Protein 7NXP (pdb70)

Radius of gyration: 21.7 Å; Cα contacts (8 Å, |Δi|>4): 653; chains: 1; bounding box: 78×49×54 Å

GO terms:
  GO:0019073 viral DNA genome packaging (P, IMP)

B-factor: mean 42.54, std 16.62, range [18.63, 159.8]

Structure (mmCIF, N/CA/C/O backbone):
data_7NXP
#
_entry.id   7NXP
#
_cell.length_a   163.907
_cell.length_b   163.907
_cell.length_c   50.965
_cell.angle_alpha   90
_cell.angle_beta   90
_cell.angle_gamma   90
#
_symmetry.space_group_name_H-M   'P 41 2 2'
#
loop_
_entity.id
_entity.type
_entity.pdbx_description
1 polymer 'Capsid vertex component 2'
2 non-polymer GLYCEROL
3 water water
#
loop_
_atom_site.group_PDB
_atom_site.id
_atom_site.type_symbol
_atom_site.label_atom_id
_atom_site.label_alt_id
_atom_site.label_comp_id
_atom_site.label_asym_id
_atom_site.label_entity_id
_atom_site.label_seq_id
_atom_site.pdbx_PDB_ins_code
_atom_site.Cartn_x
_atom_site.Cartn_y
_atom_site.Cartn_z
_atom_site.occupancy
_atom_site.B_iso_or_equiv
_atom_site.auth_seq_id
_atom_site.auth_comp_id
_atom_site.auth_asym_id
_atom_site.auth_atom_id
_atom_site.pdbx_PDB_model_num
ATOM 1 N N . MET A 1 1 ? -36.586 89.814 1.469 1 58.01 1 MET A N 1
ATOM 2 C CA . MET A 1 1 ? -38.003 90.005 1.166 1 57.21 1 MET A CA 1
ATOM 3 C C . MET A 1 1 ? -38.33 89.754 -0.31 1 56.09 1 MET A C 1
ATOM 4 O O . MET A 1 1 ? -39.5 89.524 -0.621 1 55.9 1 MET A O 1
ATOM 9 N N . VAL A 1 2 ? -37.318 89.805 -1.231 1 47.49 2 VAL A N 1
ATOM 10 C CA . VAL A 1 2 ? -37.589 89.448 -2.63 1 42.18 2 VAL A CA 1
ATOM 11 C C . VAL A 1 2 ? -37.816 87.928 -2.577 1 40.07 2 VAL A C 1
ATOM 12 O O . VAL A 1 2 ? -36.961 87.201 -2.058 1 37.07 2 VAL A O 1
ATOM 16 N N . PRO A 1 3 ? -38.974 87.43 -3.05 1 36.64 3 PRO A N 1
ATOM 17 C CA . PRO A 1 3 ? -39.213 85.978 -2.99 1 34.9 3 PRO A CA 1
ATOM 18 C C . PRO A 1 3 ? -38.279 85.202 -3.909 1 34.76 3 PRO A C 1
ATOM 19 O O . PRO A 1 3 ? -37.791 85.743 -4.915 1 33.79 3 PRO A O 1
ATOM 23 N N . SER A 1 4 ? -38.021 83.949 -3.545 1 30.03 4 SER A N 1
ATOM 24 C CA . SER A 1 4 ? -37.249 83.022 -4.353 1 29.19 4 SER A CA 1
ATOM 25 C C . SER A 1 4 ? -38.244 82.11 -5.058 1 30.58 4 SER A C 1
ATOM 26 O O . SER A 1 4 ? -39.34 81.885 -4.541 1 30.05 4 SER A O 1
ATOM 29 N N . TYR A 1 5 ? -37.873 81.605 -6.245 1 27.92 5 TYR A N 1
ATOM 30 C CA . TYR A 1 5 ? -38.706 80.683 -7.019 1 27.31 5 TYR A CA 1
ATOM 31 C C . TYR A 1 5 ? -37.9 79.54 -7.613 1 31.19 5 TYR A C 1
ATOM 32 O O . TYR A 1 5 ? -36.81 79.762 -8.149 1 29.44 5 TYR A O 1
ATOM 41 N N . PHE A 1 6 ? -38.483 78.331 -7.606 1 26.11 6 PHE A N 1
ATOM 42 C CA . PHE A 1 6 ? -37.903 77.169 -8.279 1 25.16 6 PHE A CA 1
ATOM 43 C C . PHE A 1 6 ? -38.973 76.596 -9.196 1 29.93 6 PHE A C 1
ATOM 44 O O . PHE A 1 6 ? -40.162 76.659 -8.879 1 29.71 6 PHE A O 1
ATOM 52 N N . GLY A 1 7 ? -38.54 76.073 -10.329 1 26.37 7 GLY A N 1
ATOM 53 C CA . GLY A 1 7 ? -39.408 75.378 -11.269 1 26.71 7 GLY A CA 1
ATOM 54 C C . GLY A 1 7 ? -39.026 73.919 -11.268 1 27.32 7 GLY A C 1
ATOM 55 O O . GLY A 1 7 ? -37.859 73.593 -11.496 1 25.64 7 GLY A O 1
ATOM 56 N N . ILE A 1 8 ? -40 73.03 -11.025 1 24.05 8 ILE A N 1
ATOM 57 C CA . ILE A 1 8 ? -39.754 71.579 -10.96 1 23.01 8 ILE A CA 1
ATOM 58 C C . ILE A 1 8 ? -40.149 70.871 -12.246 1 26.92 8 ILE A C 1
ATOM 59 O O . ILE A 1 8 ? -39.373 70.057 -12.778 1 25.99 8 ILE A O 1
ATOM 64 N N . THR A 1 9 ? -41.369 71.165 -12.74 1 25.01 9 THR A N 1
ATOM 65 C CA . THR A 1 9 ? -41.891 70.538 -13.965 1 24.99 9 THR A CA 1
ATOM 66 C C . THR A 1 9 ? -42.424 71.628 -14.891 1 28.99 9 THR A C 1
ATOM 67 O O . THR A 1 9 ? -42.906 72.67 -14.426 1 27.87 9 THR A O 1
ATOM 71 N N . GLN A 1 10 ? -42.336 71.39 -16.197 1 26.94 10 GLN A N 1
ATOM 72 C CA . GLN A 1 10 ? -42.761 72.383 -17.192 1 28.39 10 GLN A CA 1
ATOM 73 C C . GLN A 1 10 ? -44.291 72.661 -17.186 1 33.77 10 GLN A C 1
ATOM 74 O O . GLN A 1 10 ? -44.7 73.789 -17.48 1 34.3 10 GLN A O 1
ATOM 80 N N . ASN A 1 11 ? -45.112 71.681 -16.769 1 30.69 11 ASN A N 1
ATOM 81 C CA . ASN A 1 11 ? -46.576 71.859 -16.743 1 32.85 11 ASN A CA 1
ATOM 82 C C . ASN A 1 11 ? -47.071 72.598 -15.491 1 36.05 11 ASN A C 1
ATOM 83 O O . ASN A 1 11 ? -48.261 72.906 -15.38 1 36.85 11 ASN A O 1
ATOM 88 N N . ASP A 1 12 ? -46.166 72.874 -14.55 1 29.67 12 ASP A N 1
ATOM 89 C CA . ASP A 1 12 ? -46.52 73.5 -13.284 1 28.8 12 ASP A CA 1
ATOM 90 C C . ASP A 1 12 ? -46.072 74.949 -13.134 1 33.22 12 ASP A C 1
ATOM 91 O O . ASP A 1 12 ? -45.081 75.354 -13.762 1 31.08 12 ASP A O 1
ATOM 96 N N . PRO A 1 13 ? -46.708 75.725 -12.22 1 30.91 13 PRO A N 1
ATOM 97 C CA . PRO A 1 13 ? -46.186 77.072 -11.955 1 32.02 13 PRO A CA 1
ATOM 98 C C . PRO A 1 13 ? -44.875 76.925 -11.166 1 33.12 13 PRO A C 1
ATOM 99 O O . PRO A 1 13 ? -44.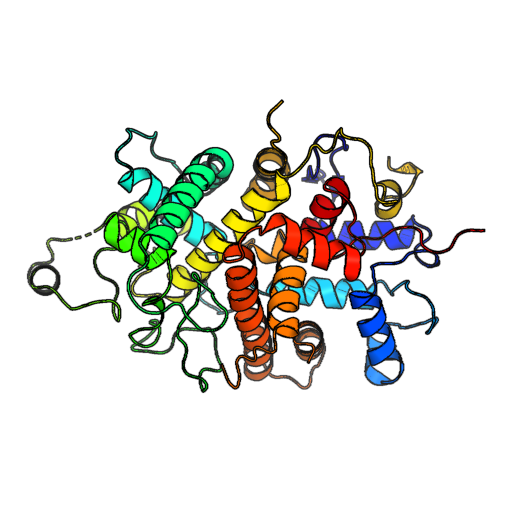517 75.814 -10.711 1 32.01 13 PRO A O 1
ATOM 103 N N . PHE A 1 14 ? -44.156 78.032 -11.017 1 29.2 14 PHE A N 1
ATOM 104 C CA . PHE A 1 14 ? -42.959 78.096 -10.187 1 28.45 14 PHE A CA 1
ATOM 105 C C . PHE A 1 14 ? -43.434 78.062 -8.726 1 31.65 14 PHE A C 1
ATOM 106 O O . PHE A 1 14 ? -44.566 78.463 -8.433 1 31.73 14 PHE A O 1
ATOM 114 N N . ILE A 1 15 ? -42.606 77.531 -7.834 1 27.68 15 ILE A N 1
ATOM 115 C CA . ILE A 1 15 ? -42.912 77.432 -6.403 1 27.3 15 ILE A CA 1
ATOM 116 C C . ILE A 1 15 ? -42.136 78.525 -5.674 1 31.75 15 ILE A C 1
ATOM 117 O O . ILE A 1 15 ? -40.909 78.597 -5.763 1 29.42 15 ILE A O 1
ATOM 122 N N . ARG A 1 16 ? -42.87 79.357 -4.95 1 30.13 16 ARG A N 1
ATOM 123 C CA . ARG A 1 16 ? -42.338 80.469 -4.176 1 31.04 16 ARG A CA 1
ATOM 124 C C . ARG A 1 16 ? -41.865 80.012 -2.789 1 33.91 16 ARG A C 1
ATOM 125 O O . ARG A 1 16 ? -42.513 79.177 -2.154 1 32.11 16 ARG A O 1
ATOM 133 N N . PHE A 1 17 ? -40.746 80.584 -2.319 1 31.01 17 PHE A N 1
ATOM 134 C CA . PHE A 1 17 ? -40.199 80.358 -0.973 1 30.35 17 PHE A CA 1
ATOM 135 C C . PHE A 1 17 ? -39.378 81.583 -0.515 1 37.05 17 PHE A C 1
ATOM 136 O O . PHE A 1 17 ? -39.067 82.458 -1.332 1 35.3 17 PHE A O 1
ATOM 144 N N . HIS A 1 18 ? -39.07 81.668 0.789 1 37.5 18 HIS A N 1
ATOM 145 C CA . HIS A 1 18 ? -38.294 82.789 1.319 1 41.36 18 HIS A CA 1
ATOM 146 C C . HIS A 1 18 ? -36.825 82.393 1.385 1 43.38 18 HIS A C 1
ATOM 147 O O . HIS A 1 18 ? -36.016 82.959 0.659 1 43.86 18 HIS A O 1
ATOM 154 N N . THR A 1 19 ? -36.466 81.447 2.274 1 37.32 19 THR A N 1
ATOM 155 C CA . THR A 1 19 ? -35.057 81.096 2.455 1 36.89 19 THR A CA 1
ATOM 156 C C . THR A 1 19 ? -34.754 79.622 2.382 1 38.42 19 THR A C 1
ATOM 157 O O . THR A 1 19 ? -33.643 79.26 1.997 1 38.42 19 THR A O 1
ATOM 161 N N . ASP A 1 20 ? -35.697 78.769 2.81 1 32.35 20 ASP A N 1
ATOM 162 C CA . ASP A 1 20 ? -35.472 77.327 2.862 1 30.58 20 ASP A CA 1
ATOM 163 C C . ASP A 1 20 ? -36.577 76.645 2.083 1 32.1 20 ASP A C 1
ATOM 164 O O . ASP A 1 20 ? -37.668 76.438 2.604 1 30.87 20 ASP A O 1
ATOM 169 N N . PHE A 1 21 ? -36.295 76.318 0.833 1 26.76 21 PHE A N 1
ATOM 170 C CA . PHE A 1 21 ? -37.257 75.689 -0.062 1 26.2 21 PHE A CA 1
ATOM 171 C C . PHE A 1 21 ? -37.982 74.462 0.534 1 29.55 21 PHE A C 1
ATOM 172 O O . PHE A 1 21 ? -39.208 74.485 0.646 1 28.66 21 PHE A O 1
ATOM 180 N N . ARG A 1 22 ? -37.234 73.397 0.853 1 25.83 22 ARG A N 1
ATOM 181 C CA . ARG A 1 22 ? -37.813 72.125 1.279 1 26.01 22 ARG A CA 1
ATOM 182 C C . ARG A 1 22 ? -38.549 72.216 2.617 1 28.83 22 ARG A C 1
ATOM 183 O O . ARG A 1 22 ? -39.663 71.705 2.718 1 26.41 22 ARG A O 1
ATOM 191 N N . GLY A 1 23 ? -37.945 72.903 3.593 1 28.29 23 GLY A N 1
ATOM 192 C CA . GLY A 1 23 ? -38.536 73.136 4.906 1 29.53 23 GLY A CA 1
ATOM 193 C C . GLY A 1 23 ? -39.829 73.922 4.821 1 32.39 23 GLY A C 1
ATOM 194 O O . GLY A 1 23 ? -40.808 73.573 5.484 1 30.31 23 GLY A O 1
ATOM 195 N N . GLU A 1 24 ? -39.851 74.986 3.986 1 27.73 24 GLU A N 1
ATOM 196 C CA . GLU A 1 24 ? -41.057 75.799 3.827 1 28.44 24 GLU A CA 1
ATOM 197 C C . GLU A 1 24 ? -42.176 75.097 3.09 1 31.95 24 GLU A C 1
ATOM 198 O O . GLU A 1 24 ? -43.332 75.266 3.472 1 32.46 24 GLU A O 1
ATOM 204 N N . VAL A 1 25 ? -41.836 74.302 2.056 1 28.12 25 VAL A N 1
ATOM 205 C CA . VAL A 1 25 ? -42.784 73.5 1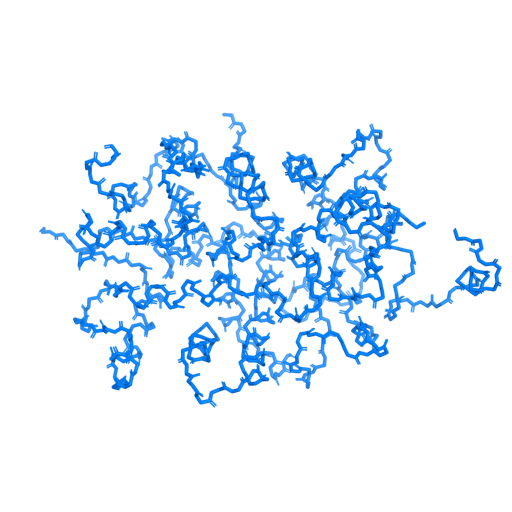.283 1 28.24 25 VAL A CA 1
ATOM 206 C C . VAL A 1 25 ? -43.431 72.456 2.218 1 29.79 25 VAL A C 1
ATOM 207 O O . VAL A 1 25 ? -44.662 72.329 2.24 1 28.82 25 VAL A O 1
ATOM 211 N N . VAL A 1 26 ? -42.608 71.75 3.013 1 26.27 26 VAL A N 1
ATOM 212 C CA . VAL A 1 26 ? -43.117 70.778 4.013 1 25.76 26 VAL A CA 1
ATOM 213 C C . VAL A 1 26 ? -44.067 71.477 5.016 1 29.79 26 VAL A C 1
ATOM 214 O O . VAL A 1 26 ? -45.155 70.966 5.289 1 29.56 26 VAL A O 1
ATOM 218 N N . ASN A 1 27 ? -43.653 72.64 5.555 1 28.07 27 ASN A N 1
ATOM 219 C CA . ASN A 1 27 ? -44.469 73.396 6.511 1 28.92 27 ASN A CA 1
ATOM 220 C C . ASN A 1 27 ? -45.817 73.841 5.919 1 33.04 27 ASN A C 1
ATOM 221 O O . ASN A 1 27 ? -46.851 73.674 6.57 1 33.84 27 ASN A O 1
ATOM 226 N N . THR A 1 28 ? -45.814 74.359 4.679 1 30.81 28 THR A N 1
ATOM 227 C CA . THR A 1 28 ? -47.033 74.761 3.953 1 31.97 28 THR A CA 1
ATOM 228 C C . THR A 1 28 ? -47.991 73.567 3.757 1 34.84 28 THR A C 1
ATOM 229 O O . THR A 1 28 ? -49.206 73.697 3.965 1 35.58 28 THR A O 1
ATOM 233 N N . MET A 1 29 ? -47.438 72.404 3.39 1 29.87 29 MET A N 1
ATOM 234 C CA . MET A 1 29 ? -48.231 71.192 3.209 1 28.34 29 MET A CA 1
ATOM 235 C C . MET A 1 29 ? -48.986 70.823 4.503 1 32.81 29 MET A C 1
ATOM 236 O O . MET A 1 29 ? -50.193 70.606 4.461 1 32.15 29 MET A O 1
ATOM 241 N N . PHE A 1 30 ? -48.295 70.824 5.653 1 31.08 30 PHE A N 1
ATOM 242 C CA . PHE A 1 30 ? -48.962 70.484 6.916 1 31.98 30 PHE A CA 1
ATOM 243 C C . PHE A 1 30 ? -49.988 71.547 7.361 1 40.35 30 PHE A C 1
ATOM 244 O O . PHE A 1 30 ? -50.949 71.205 8.043 1 40.19 30 PHE A O 1
ATOM 252 N N . GLU A 1 31 ? -49.794 72.814 6.946 1 38.69 31 GLU A N 1
ATOM 253 C CA . GLU A 1 31 ? -50.688 73.927 7.286 1 41.29 31 GLU A CA 1
ATOM 254 C C . GLU A 1 31 ? -51.932 74.034 6.398 1 48.17 31 GLU A C 1
ATOM 255 O O . GLU A 1 31 ? -52.986 74.425 6.895 1 48.31 31 GLU A O 1
ATOM 261 N N . ASN A 1 32 ? -51.802 73.724 5.088 1 46.8 32 ASN A N 1
ATOM 262 C CA . ASN A 1 32 ? -52.855 73.904 4.075 1 48.46 32 ASN A CA 1
ATOM 263 C C . ASN A 1 32 ? -53.515 72.648 3.515 1 55.23 32 ASN A C 1
ATOM 264 O O . ASN A 1 32 ? -54.59 72.756 2.917 1 57.24 32 ASN A O 1
ATOM 269 N N . ALA A 1 33 ? -52.866 71.481 3.627 1 50.69 33 ALA A N 1
ATOM 270 C CA . ALA A 1 33 ? -53.412 70.25 3.046 1 50.23 33 ALA A CA 1
ATOM 271 C C . ALA A 1 33 ? -53.973 69.306 4.106 1 53.34 33 ALA A C 1
ATOM 272 O O . ALA A 1 33 ? -53.625 69.437 5.28 1 52.35 33 ALA A O 1
ATOM 274 N N . SER A 1 34 ? -54.844 68.356 3.695 1 50.27 34 SER A N 1
ATOM 275 C CA . SER A 1 34 ? -55.45 67.371 4.606 1 50.56 34 SER A CA 1
ATOM 276 C C . SER A 1 34 ? -54.504 66.151 4.758 1 51.31 34 SER A C 1
ATOM 277 O O . SER A 1 34 ? -54.855 65.02 4.384 1 49.38 34 SER A O 1
ATOM 280 N N . THR A 1 35 ? -53.297 66.403 5.338 1 44.95 35 THR A N 1
ATOM 281 C CA . THR A 1 35 ? -52.212 65.42 5.507 1 41.85 35 THR A CA 1
ATOM 282 C C . THR A 1 35 ? -52.64 64.124 6.204 1 41.97 35 THR A C 1
ATOM 283 O O . THR A 1 35 ? -52.098 63.077 5.869 1 38.73 35 THR A O 1
ATOM 287 N N . TRP A 1 36 ? -53.615 64.178 7.138 1 40.65 36 TRP A N 1
ATOM 288 C CA . TRP A 1 36 ? -54.12 62.998 7.84 1 42.13 36 TRP A CA 1
ATOM 289 C C . TRP A 1 36 ? -54.685 61.911 6.879 1 41.85 36 TRP A C 1
ATOM 290 O O . TRP A 1 36 ? -54.675 60.731 7.233 1 40.76 36 TRP A O 1
ATOM 301 N N . THR A 1 37 ? -55.102 62.302 5.648 1 35.46 37 THR A N 1
ATOM 302 C CA . THR A 1 37 ? -55.645 61.395 4.616 1 34.07 37 THR A CA 1
ATOM 303 C C . THR A 1 37 ? -54.565 60.902 3.633 1 33.97 37 THR A C 1
ATOM 304 O O . THR A 1 37 ? -54.859 60.152 2.709 1 32.61 37 THR A O 1
ATOM 308 N N . PHE A 1 38 ? -53.332 61.352 3.812 1 31.02 38 PHE A N 1
ATOM 309 C CA . PHE A 1 38 ? -52.259 61.034 2.873 1 30.74 38 PHE A CA 1
ATOM 310 C C . PHE A 1 38 ? -51.519 59.738 3.143 1 33.1 38 PHE A C 1
ATOM 311 O O . PHE A 1 38 ? -51.454 59.256 4.269 1 31.11 38 PHE A O 1
ATOM 319 N N . SER A 1 39 ? -50.902 59.224 2.074 1 29.37 39 SER A N 1
ATOM 320 C CA . SER A 1 39 ? -49.909 58.185 2.131 1 29.22 39 SER A CA 1
ATOM 321 C C . SER A 1 39 ? -48.64 58.818 1.541 1 29.84 39 SER A C 1
ATOM 322 O O . SER A 1 39 ? -48.72 59.666 0.64 1 28.22 39 SER A O 1
ATOM 325 N N . PHE A 1 40 ? -47.486 58.377 2.036 1 26.34 40 PHE A N 1
ATOM 326 C CA . PHE A 1 40 ? -46.163 58.74 1.542 1 26.25 40 PHE A CA 1
ATOM 327 C C . PHE A 1 40 ? -45.487 57.424 1.096 1 29.27 40 PHE A C 1
ATOM 328 O O . PHE A 1 40 ? -44.282 57.408 0.844 1 28.2 40 PHE A O 1
ATOM 336 N N . GLY A 1 41 ? -46.277 56.34 0.998 1 25.99 41 GLY A N 1
ATOM 337 C CA . GLY A 1 41 ? -45.786 55.022 0.599 1 25.64 41 GLY A CA 1
ATOM 338 C C . GLY A 1 41 ? -45.428 54.141 1.783 1 29.94 41 GLY A C 1
ATOM 339 O O . GLY A 1 41 ? -45.35 54.613 2.921 1 28.14 41 GLY A O 1
ATOM 340 N N . ILE A 1 42 ? -45.224 52.851 1.515 1 28.61 42 ILE A N 1
ATOM 341 C CA . ILE A 1 42 ? -44.959 51.838 2.54 1 31.07 42 ILE A CA 1
ATOM 342 C C . ILE A 1 42 ? -43.57 51.988 3.206 1 31.83 42 ILE A C 1
ATOM 343 O O . ILE A 1 42 ? -43.437 51.613 4.368 1 30.86 42 ILE A O 1
ATOM 348 N N . TRP A 1 43 ? -42.54 52.51 2.494 1 28.41 43 TRP A N 1
ATOM 349 C CA . TRP A 1 43 ? -41.226 52.648 3.15 1 28.26 43 TRP A CA 1
ATOM 350 C C . TRP A 1 43 ? -41.354 53.617 4.348 1 30.64 43 TRP A C 1
ATOM 351 O O . TRP A 1 43 ? -40.907 53.293 5.456 1 29.96 43 TRP A O 1
ATOM 362 N N . TYR A 1 44 ? -41.979 54.791 4.121 1 25.38 44 TYR A N 1
ATOM 363 C CA . TYR A 1 44 ? -42.208 55.776 5.179 1 25.4 44 TYR A CA 1
ATOM 364 C C . TYR A 1 44 ? -43.121 55.196 6.289 1 29.14 44 TYR A C 1
ATOM 365 O O . TYR A 1 44 ? -42.852 55.415 7.477 1 28.57 44 TYR A O 1
ATOM 374 N N . TYR A 1 45 ? -44.185 54.466 5.898 1 26.81 45 TYR A N 1
ATOM 375 C CA . TYR A 1 45 ? -45.082 53.852 6.877 1 28.5 45 TYR A CA 1
ATOM 376 C C . TYR A 1 45 ? -44.351 52.826 7.773 1 32.23 45 TYR A C 1
ATOM 377 O O . TYR A 1 45 ? -44.549 52.843 8.987 1 31.26 45 TYR A O 1
ATOM 386 N N . ARG A 1 46 ? -43.552 51.917 7.173 1 29.7 46 ARG A N 1
ATOM 387 C CA . ARG A 1 46 ? -42.786 50.9 7.928 1 31.62 46 ARG A CA 1
ATOM 388 C C . ARG A 1 46 ? -41.849 51.574 8.926 1 34.88 46 ARG A C 1
ATOM 389 O O . ARG A 1 46 ? -41.704 51.093 10.053 1 34.39 46 ARG A O 1
ATOM 397 N N . LEU A 1 47 ? -41.248 52.713 8.53 1 30.6 47 LEU A N 1
ATOM 398 C CA . LEU A 1 47 ? -40.387 53.477 9.444 1 30.28 47 LEU A CA 1
ATOM 399 C C . LEU A 1 47 ? -41.224 53.996 10.633 1 33.24 47 LEU A C 1
ATOM 400 O O . LEU A 1 47 ? -40.836 53.766 11.769 1 32.89 47 LEU A O 1
ATOM 405 N N . LYS A 1 48 ? -42.382 54.661 10.365 1 29.89 48 LYS A N 1
ATOM 406 C CA . LYS A 1 48 ? -43.293 55.154 11.418 1 30.08 48 LYS A CA 1
ATOM 407 C C . LYS A 1 48 ? -43.705 54.001 12.368 1 34.28 48 LYS A C 1
ATOM 408 O O . LYS A 1 48 ? -43.596 54.148 13.595 1 33.7 48 LYS A O 1
ATOM 414 N N . ARG A 1 49 ? -44.17 52.867 11.798 1 31.25 49 ARG A N 1
ATOM 415 C CA . ARG A 1 49 ? -44.611 51.707 12.587 1 32.68 49 ARG A CA 1
ATOM 416 C C . ARG A 1 49 ? -43.512 51.166 13.519 1 38.15 49 ARG A C 1
ATOM 417 O O . ARG A 1 49 ? -43.793 50.89 14.692 1 36.8 49 ARG A O 1
ATOM 425 N N . GLY A 1 50 ? -42.284 51.055 12.995 1 35.46 50 GLY A N 1
ATOM 426 C CA . GLY A 1 50 ? -41.133 50.567 13.754 1 36.54 50 GLY A CA 1
ATOM 427 C C . GLY A 1 50 ? -40.775 51.484 14.912 1 39.83 50 GLY A C 1
ATOM 428 O O . GLY A 1 50 ? -40.449 51.017 16.006 1 39.23 50 GLY A O 1
ATOM 429 N N . LEU A 1 51 ? -40.876 52.799 14.684 1 35.53 51 LEU A N 1
ATOM 430 C CA . LEU A 1 51 ? -40.578 53.805 15.712 1 36 51 LEU A CA 1
ATOM 431 C C . LEU A 1 51 ? -41.693 53.956 16.737 1 41.47 51 LEU A C 1
ATOM 432 O O . LEU A 1 51 ? -41.401 54.277 17.89 1 40.94 51 LEU A O 1
ATOM 437 N N . TYR A 1 52 ? -42.975 53.746 16.316 1 40.14 52 TYR A N 1
ATOM 438 C CA . TYR A 1 52 ? -44.161 53.887 17.172 1 42.16 52 TYR A CA 1
ATOM 439 C C . TYR A 1 52 ? -44.087 53.104 18.478 1 47.7 52 TYR A C 1
ATOM 440 O O . TYR A 1 52 ? -44.538 53.608 19.505 1 46.73 52 TYR A O 1
ATOM 449 N N . THR A 1 53 ? -43.519 51.891 18.439 1 46.16 53 THR A N 1
ATOM 450 C CA . THR A 1 53 ? -43.392 51.013 19.609 1 49.02 53 THR A CA 1
ATOM 451 C C . THR A 1 53 ? -42.146 51.321 20.462 1 55.3 53 THR A C 1
ATOM 452 O O . THR A 1 53 ? -41.923 50.65 21.471 1 57.58 53 THR A O 1
ATOM 456 N N . GLN A 1 54 ? -41.356 52.344 20.082 1 50.42 54 GLN A N 1
ATOM 457 C CA . GLN A 1 54 ? -40.18 52.771 20.85 1 49.92 54 GLN A CA 1
ATOM 458 C C . GLN A 1 54 ? -40.528 54.142 21.487 1 53.84 54 GLN A C 1
ATOM 459 O O . GLN A 1 54 ? -40.47 55.16 20.788 1 50.74 54 GLN A O 1
ATOM 465 N N . PRO A 1 55 ? -40.947 54.171 22.792 1 53.74 55 PRO A N 1
ATOM 466 C CA . PRO A 1 55 ? -41.368 55.438 23.435 1 53.89 55 PRO A CA 1
ATOM 467 C C . PRO A 1 55 ? -40.511 56.683 23.174 1 57.1 55 PRO A C 1
ATOM 468 O O . PRO A 1 55 ? -41.098 57.737 22.909 1 56.95 55 PRO A O 1
ATOM 472 N N . ARG A 1 56 ? -39.154 56.579 23.228 1 53.24 56 ARG A N 1
ATOM 473 C CA . ARG A 1 56 ? -38.257 57.725 22.973 1 52.35 56 ARG A CA 1
ATOM 474 C C . ARG A 1 56 ? -38.484 58.335 21.57 1 54.17 56 ARG A C 1
ATOM 475 O O . ARG A 1 56 ? -38.669 59.548 21.45 1 52.47 56 ARG A O 1
ATOM 483 N N . TRP A 1 57 ? -38.483 57.487 20.528 1 50.66 57 TRP A N 1
ATOM 484 C CA . TRP A 1 57 ? -38.639 57.927 19.142 1 49.14 57 TRP A CA 1
ATOM 485 C C . TRP A 1 57 ? -40.076 58.337 18.798 1 49.54 57 TRP A C 1
ATOM 486 O O . TRP A 1 57 ? -40.264 59.273 18.021 1 46.51 57 TRP A O 1
ATOM 497 N N . LYS A 1 58 ? -41.075 57.726 19.454 1 45.2 58 LYS A N 1
ATOM 498 C CA . LYS A 1 58 ? -42.48 58.09 19.281 1 44.26 58 LYS A CA 1
ATOM 499 C C . LYS A 1 58 ? -42.655 59.558 19.731 1 47.35 58 LYS A C 1
ATOM 500 O O . LYS A 1 58 ? -43.334 60.328 19.051 1 44.06 58 LYS A O 1
ATOM 506 N N . ARG A 1 59 ? -42.005 59.944 20.865 1 45.17 59 ARG A N 1
ATOM 507 C CA . ARG A 1 59 ? -42.054 61.315 21.388 1 45.05 59 ARG A CA 1
ATOM 508 C C . ARG A 1 59 ? -41.255 62.277 20.541 1 46.99 59 ARG A C 1
ATOM 509 O O . ARG A 1 59 ? -41.798 63.311 20.149 1 48.65 59 ARG A O 1
ATOM 517 N N . VAL A 1 60 ? -39.976 61.951 20.233 1 42.11 60 VAL A N 1
ATOM 518 C CA . VAL A 1 60 ? -39.103 62.822 19.415 1 41.5 60 VAL A CA 1
ATOM 519 C C . VAL A 1 60 ? -39.759 63.149 18.055 1 46.33 60 VAL A C 1
ATOM 520 O O . VAL A 1 60 ? -39.691 64.299 17.594 1 47.34 60 VAL A O 1
ATOM 524 N N . TYR A 1 61 ? -40.389 62.142 17.42 1 41.48 61 TYR A N 1
ATOM 525 C CA . TYR A 1 61 ? -40.985 62.352 16.099 1 40.05 61 TYR A CA 1
ATOM 526 C C . TYR A 1 61 ? -42.504 62.602 16.124 1 45.25 61 TYR A C 1
ATOM 527 O O . TYR A 1 61 ? -43.106 62.638 15.052 1 43.82 61 TYR A O 1
ATOM 536 N N . HIS A 1 62 ? -43.104 62.849 17.316 1 44.1 62 HIS A N 1
ATOM 537 C CA . HIS A 1 62 ? -44.536 63.173 17.493 1 45.11 62 HIS A CA 1
ATOM 538 C C . HIS A 1 62 ? -45.445 62.176 16.747 1 48.06 62 HIS A C 1
ATOM 539 O O . HIS A 1 62 ? -46.378 62.581 16.042 1 47.87 62 HIS A O 1
ATOM 546 N N . LEU A 1 63 ? -45.156 60.875 16.88 1 42.86 63 LEU A N 1
ATOM 547 C CA . LEU A 1 63 ? -45.936 59.856 16.185 1 41.59 63 LEU A CA 1
ATOM 548 C C . LEU A 1 63 ? -47.291 59.65 16.831 1 50.45 63 LEU A C 1
ATOM 549 O O . LEU A 1 63 ? -47.377 59.482 18.046 1 51.93 63 LEU A O 1
ATOM 554 N N . ALA A 1 64 ? -48.345 59.71 16.006 1 48.29 64 ALA A N 1
ATOM 555 C CA . ALA A 1 64 ? -49.74 59.548 16.399 1 49.94 64 ALA A CA 1
ATOM 556 C C . ALA A 1 64 ? -50.455 58.755 15.306 1 54.96 64 ALA A C 1
ATOM 557 O O . ALA A 1 64 ? -50.042 58.802 14.131 1 54.38 64 ALA A O 1
ATOM 559 N N . GLN A 1 65 ? -51.546 58.052 15.692 1 51.43 65 GLN A N 1
ATOM 560 C CA . GLN A 1 65 ? -52.415 57.252 14.807 1 50.27 65 GLN A CA 1
ATOM 561 C C . GLN A 1 65 ? -51.591 56.125 14.177 1 51.19 65 GLN A C 1
ATOM 562 O O . GLN A 1 65 ? -51.198 56.248 13.021 1 48.56 65 GLN A O 1
ATOM 568 N N . MET A 1 66 ? -51.245 55.078 14.969 1 47.72 66 MET A N 1
ATOM 569 C CA . MET A 1 66 ? -50.364 53.966 14.554 1 47.47 66 MET A CA 1
ATOM 570 C C . MET A 1 66 ? -50.729 53.27 13.204 1 47.34 66 MET A C 1
ATOM 571 O O . MET A 1 66 ? -49.811 52.874 12.475 1 45.15 66 MET A O 1
ATOM 576 N N . ASP A 1 67 ? -52.036 53.085 12.904 1 43.3 67 ASP A N 1
ATOM 577 C CA . ASP A 1 67 ? -52.455 52.385 11.677 1 41.4 67 ASP A CA 1
ATOM 578 C C . ASP A 1 67 ? -52.928 53.332 10.567 1 45.35 67 ASP A C 1
ATOM 579 O O . ASP A 1 67 ? -53.937 53.079 9.897 1 44.04 67 ASP A O 1
ATOM 584 N N . ASN A 1 68 ? -52.24 54.45 10.43 1 42.77 68 ASN A N 1
ATOM 585 C CA . ASN A 1 68 ? -52.521 55.44 9.378 1 42.01 68 ASN A CA 1
ATOM 586 C C . ASN A 1 68 ? -51.192 55.547 8.597 1 41.01 68 ASN A C 1
ATOM 587 O O . ASN A 1 68 ? -50.139 55.608 9.239 1 40.91 68 ASN A O 1
ATOM 592 N N . PHE A 1 69 ? -51.238 55.596 7.243 1 33.98 69 PHE A N 1
ATOM 593 C CA . PHE A 1 69 ? -50.038 55.772 6.413 1 31.48 69 PHE A CA 1
ATOM 594 C C . PHE A 1 69 ? -49.44 57.174 6.541 1 34.44 69 PHE A C 1
ATOM 595 O O . PHE A 1 69 ? -48.277 57.387 6.175 1 33.86 69 PHE A O 1
ATOM 603 N N . SER A 1 70 ? -50.23 58.139 7.021 1 30.49 70 SER A N 1
ATOM 604 C CA . SER A 1 70 ? -49.768 59.515 7.13 1 31.44 70 SER A CA 1
ATOM 605 C C . SER A 1 70 ? -48.658 59.622 8.17 1 34.89 70 SER A C 1
ATOM 606 O O . SER A 1 70 ? -48.65 58.877 9.154 1 34.82 70 SER A O 1
ATOM 609 N N . ILE A 1 71 ? -47.71 60.518 7.94 1 30.33 71 ILE A N 1
ATOM 610 C CA . ILE A 1 71 ? -46.62 60.67 8.901 1 32.12 71 ILE A CA 1
ATOM 611 C C . ILE A 1 71 ? -46.551 62.113 9.427 1 34.91 71 ILE A C 1
ATOM 612 O O . ILE A 1 71 ? -46.944 63.049 8.726 1 34.06 71 ILE A O 1
ATOM 617 N N . SER A 1 72 ? -46.005 62.287 10.636 1 30.56 72 SER A N 1
ATOM 618 C CA . SER A 1 72 ? -45.886 63.602 11.252 1 30.1 72 SER A CA 1
ATOM 619 C C . SER A 1 72 ? -44.872 64.467 10.498 1 31.09 72 SER A C 1
ATOM 620 O O . SER A 1 72 ? -43.962 63.947 9.85 1 28.3 72 SER A O 1
ATOM 623 N N . GLN A 1 73 ? -44.989 65.782 10.658 1 29.71 73 GLN A N 1
ATOM 624 C CA . GLN A 1 73 ? -44.046 66.742 10.078 1 28.29 73 GLN A CA 1
ATOM 625 C C . GLN A 1 73 ? -42.641 66.496 10.652 1 31.42 73 GLN A C 1
ATOM 626 O O . GLN A 1 73 ? -41.664 66.543 9.914 1 28.4 73 GLN A O 1
ATOM 632 N N . GLU A 1 74 ? -42.561 66.178 11.955 1 30.79 74 GLU A N 1
ATOM 633 C CA . GLU A 1 74 ? -41.298 65.906 12.649 1 31.33 74 GLU A CA 1
ATOM 634 C C . GLU A 1 74 ? -40.601 64.685 12.075 1 33.23 74 GLU A C 1
ATOM 635 O O . GLU A 1 74 ? -39.403 64.742 11.864 1 32.55 74 GLU A O 1
ATOM 641 N N . LEU A 1 75 ? -41.335 63.606 11.789 1 30.73 75 LEU A N 1
ATOM 642 C CA . LEU A 1 75 ? -40.725 62.418 11.18 1 29.91 75 LEU A CA 1
ATOM 643 C C . LEU A 1 75 ? -40.274 62.722 9.749 1 30.72 75 LEU A C 1
ATOM 644 O O . LEU A 1 75 ? -39.169 62.317 9.362 1 28.66 75 LEU A O 1
ATOM 649 N N . LEU A 1 76 ? -41.148 63.375 8.946 1 26.36 76 LEU A N 1
ATOM 650 C CA . LEU A 1 76 ? -40.8 63.702 7.568 1 25.67 76 LEU A CA 1
ATOM 651 C C . LEU A 1 76 ? -39.525 64.568 7.525 1 28.47 76 LEU A C 1
ATOM 652 O O . LEU A 1 76 ? -38.614 64.26 6.751 1 25.91 76 LEU A O 1
ATOM 657 N N . LEU A 1 77 ? -39.446 65.614 8.391 1 28.06 77 LEU A N 1
ATOM 658 C CA . LEU A 1 77 ? -38.274 66.5 8.439 1 28.32 77 LEU A CA 1
ATOM 659 C C . LEU A 1 77 ? -37.015 65.753 8.885 1 30.66 77 LEU A C 1
ATOM 660 O O . LEU A 1 77 ? -35.936 66.028 8.363 1 28.74 77 LEU A O 1
ATOM 665 N N . GLY A 1 78 ? -37.178 64.814 9.818 1 28.41 78 GLY A N 1
ATOM 666 C CA . GLY A 1 78 ? -36.102 63.947 10.307 1 29.18 78 GLY A CA 1
ATOM 667 C C . GLY A 1 78 ? -35.498 63.116 9.174 1 30.03 78 GLY A C 1
ATOM 668 O O . GLY A 1 78 ? -34.278 63.106 8.992 1 27.39 78 GLY A O 1
ATOM 669 N N . VAL A 1 79 ? -36.349 62.423 8.381 1 27.06 79 VAL A N 1
ATOM 670 C CA . VAL A 1 79 ? -35.894 61.61 7.229 1 25.62 79 VAL A CA 1
ATOM 671 C C . VAL A 1 79 ? -35.197 62.49 6.206 1 28.43 79 VAL A C 1
ATOM 672 O O . VAL A 1 79 ? -34.1 62.162 5.738 1 27.79 79 VAL A O 1
ATOM 676 N N . VAL A 1 80 ? -35.876 63.557 5.792 1 25.9 80 VAL A N 1
ATOM 677 C CA . VAL A 1 80 ? -35.364 64.469 4.766 1 26.19 80 VAL A CA 1
ATOM 678 C C . VAL A 1 80 ? -33.993 65.086 5.162 1 29.01 80 VAL A C 1
ATOM 679 O O . VAL A 1 80 ? -33.103 65.191 4.311 1 27.26 80 VAL A O 1
ATOM 683 N N . ASN A 1 81 ? -33.841 65.488 6.44 1 26.45 81 ASN A N 1
ATOM 684 C CA . ASN A 1 81 ? -32.593 66.044 6.953 1 27.68 81 ASN A CA 1
ATOM 685 C C . ASN A 1 81 ? -31.452 65.012 6.833 1 31.47 81 ASN A C 1
ATOM 686 O O . ASN A 1 81 ? -30.337 65.379 6.445 1 31.63 81 ASN A O 1
ATOM 691 N N . ALA A 1 82 ? -31.747 63.725 7.097 1 26.09 82 ALA A N 1
ATOM 692 C CA . ALA A 1 82 ? -30.744 62.669 6.941 1 26.34 82 ALA A CA 1
ATOM 693 C C . ALA A 1 82 ? -30.358 62.481 5.458 1 28.71 82 ALA A C 1
ATOM 694 O O . ALA A 1 82 ? -29.172 62.385 5.15 1 28.25 82 ALA A O 1
ATOM 696 N N . LEU A 1 83 ? -31.352 62.448 4.551 1 25.48 83 LEU A N 1
ATOM 697 C CA . LEU A 1 83 ? -31.102 62.258 3.115 1 24.75 83 LEU A CA 1
ATOM 698 C C . LEU A 1 83 ? -30.326 63.421 2.503 1 27.63 83 LEU A C 1
ATOM 699 O O . LEU A 1 83 ? -29.44 63.197 1.679 1 26.34 83 LEU A O 1
ATOM 704 N N . GLU A 1 84 ? -30.667 64.661 2.886 1 24.39 84 GLU A N 1
ATOM 705 C CA . GLU A 1 84 ? -30.022 65.869 2.328 1 24.43 84 GLU A CA 1
ATOM 706 C C . GLU A 1 84 ? -28.531 65.849 2.615 1 27.65 84 GLU A C 1
ATOM 707 O O . GLU A 1 84 ? -27.745 66.312 1.796 1 27.32 84 GLU A O 1
ATOM 713 N N . ASN A 1 85 ? -28.142 65.311 3.793 1 25.33 85 ASN A N 1
ATOM 714 C CA . ASN A 1 85 ? -26.754 65.303 4.244 1 25.84 85 ASN A CA 1
ATOM 715 C C . ASN A 1 85 ? -25.887 64.167 3.708 1 29.57 85 ASN A C 1
ATOM 716 O O . ASN A 1 85 ? -24.696 64.146 3.995 1 31.03 85 ASN A O 1
ATOM 721 N N . VAL A 1 86 ? -26.455 63.258 2.933 1 25.47 86 VAL A N 1
ATOM 722 C CA . VAL A 1 86 ? -25.732 62.066 2.447 1 26.94 86 VAL A CA 1
ATOM 723 C C . VAL A 1 86 ? -24.396 62.42 1.755 1 30.26 86 VAL A C 1
ATOM 724 O O . VAL A 1 86 ? -23.371 61.834 2.113 1 28.7 86 VAL A O 1
ATOM 728 N N . THR A 1 87 ? -24.409 63.371 0.798 1 25.67 87 THR A N 1
ATOM 729 C CA . THR A 1 87 ? -23.174 63.678 0.062 1 26.89 87 THR A CA 1
ATOM 730 C C . THR A 1 87 ? -22.468 64.932 0.557 1 29.95 87 THR A C 1
ATOM 731 O O . THR A 1 87 ? -21.491 65.385 -0.066 1 29.78 87 THR A O 1
ATOM 735 N N . VAL A 1 88 ? -22.93 65.485 1.689 1 27.29 88 VAL A N 1
ATOM 736 C CA . VAL A 1 88 ? -22.238 66.602 2.326 1 27.36 88 VAL A CA 1
ATOM 737 C C . VAL A 1 88 ? -20.924 65.998 2.863 1 32.21 88 VAL A C 1
ATOM 738 O O . VAL A 1 88 ? -20.939 64.861 3.347 1 32.24 88 VAL A O 1
ATOM 742 N N . TYR A 1 89 ? -19.797 66.719 2.713 1 30.61 89 TYR A N 1
ATOM 743 C CA . TYR A 1 89 ? -18.475 66.277 3.215 1 30.95 89 TYR A CA 1
ATOM 744 C C . TYR A 1 89 ? -18.245 67.215 4.396 1 38.33 89 TYR A C 1
ATOM 745 O O . TYR A 1 89 ? -17.978 68.398 4.178 1 38.43 89 TYR A O 1
ATOM 754 N N . PRO A 1 90 ? -18.494 66.756 5.641 1 38.8 90 PRO A N 1
ATOM 755 C CA . PRO A 1 90 ? -18.575 67.708 6.76 1 40.09 90 PRO A CA 1
ATOM 756 C C . PRO A 1 90 ? -17.28 68.079 7.47 1 45.53 90 PRO A C 1
ATOM 757 O O . PRO A 1 90 ? -17.322 68.346 8.675 1 45.97 90 PRO A O 1
ATOM 761 N N . THR A 1 91 ? -16.155 68.156 6.747 1 40.96 91 THR A N 1
ATOM 762 C CA . THR A 1 91 ? -14.9 68.517 7.414 1 42.17 91 THR A CA 1
ATOM 763 C C . THR A 1 91 ? -14.773 70.027 7.498 1 45.84 91 THR A C 1
ATOM 764 O O . THR A 1 91 ? -15.303 70.749 6.652 1 43.97 91 THR A O 1
ATOM 768 N N . TYR A 1 92 ? -14.016 70.5 8.48 1 43.91 92 TYR A N 1
ATOM 769 C CA . TYR A 1 92 ? -13.758 71.918 8.7 1 44.18 92 TYR A CA 1
ATOM 770 C C . TYR A 1 92 ? -13.142 72.606 7.453 1 48.15 92 TYR A C 1
ATOM 771 O O . TYR A 1 92 ? -13.319 73.813 7.272 1 47.76 92 TYR A O 1
ATOM 780 N N . ASP A 1 93 ? -12.377 71.844 6.64 1 44.66 93 ASP A N 1
ATOM 781 C CA . ASP A 1 93 ? -11.622 72.369 5.491 1 44.46 93 ASP A CA 1
ATOM 782 C C . ASP A 1 93 ? -12.185 71.991 4.092 1 46.4 93 ASP A C 1
ATOM 783 O O . ASP A 1 93 ? -11.466 72.091 3.089 1 45.68 93 ASP A O 1
ATOM 788 N N . CYS A 1 94 ? -13.456 71.571 4.021 1 41.77 94 CYS A N 1
ATOM 789 C CA . CYS A 1 94 ? -14.072 71.26 2.737 1 40.1 94 CYS A CA 1
ATOM 790 C C . CYS A 1 94 ? -14.241 72.58 1.975 1 42.44 94 CYS A C 1
ATOM 791 O O . CYS A 1 94 ? -14.857 73.509 2.504 1 43.17 94 CYS A O 1
ATOM 794 N N . VAL A 1 95 ? -13.651 72.686 0.777 1 36.56 95 VAL A N 1
ATOM 795 C CA . VAL A 1 95 ? -13.723 73.934 -0.001 1 36.86 95 VAL A CA 1
ATOM 796 C C . VAL A 1 95 ? -14.554 73.798 -1.281 1 41.53 95 VAL A C 1
ATOM 797 O O . VAL A 1 95 ? -14.789 74.811 -1.948 1 40.78 95 VAL A O 1
ATOM 801 N N . LEU A 1 96 ? -14.907 72.548 -1.667 1 38.34 96 LEU A N 1
ATOM 802 C CA . LEU A 1 96 ? -15.682 72.251 -2.879 1 37.8 96 LEU A CA 1
ATOM 803 C C . LEU A 1 96 ? -16.788 71.278 -2.61 1 37.33 96 LEU A C 1
ATOM 804 O O . LEU A 1 96 ? -16.596 70.339 -1.852 1 36.14 96 LEU A O 1
ATOM 809 N N . SER A 1 97 ? -17.923 71.433 -3.305 1 31.17 97 SER A N 1
ATOM 810 C CA . SER A 1 97 ? -19.022 70.469 -3.165 1 29.83 97 SER A CA 1
ATOM 811 C C . SER A 1 97 ? -18.771 69.319 -4.162 1 31.52 97 SER A C 1
ATOM 812 O O . SER A 1 97 ? -17.944 69.473 -5.073 1 29.88 97 SER A O 1
ATOM 815 N N . ASP A 1 98 ? -19.509 68.203 -4.023 1 28.18 98 ASP A N 1
ATOM 816 C CA . ASP A 1 98 ? -19.494 67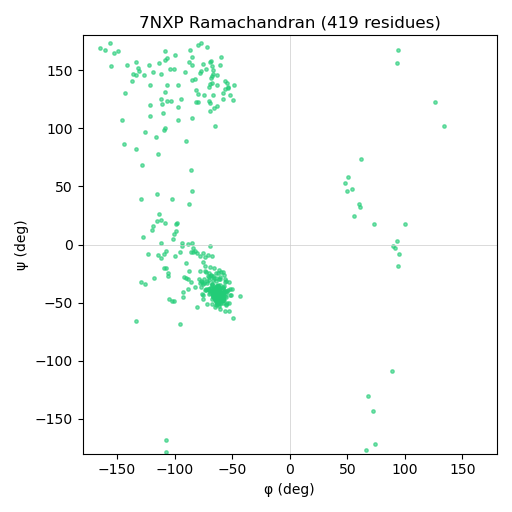.062 -4.946 1 27.88 98 ASP A CA 1
ATOM 817 C C . ASP A 1 98 ? -19.88 67.54 -6.387 1 30.39 98 ASP A C 1
ATOM 818 O O . ASP A 1 98 ? -19.306 67.071 -7.381 1 27.48 98 ASP A O 1
ATOM 823 N N . LEU A 1 99 ? -20.811 68.511 -6.472 1 27.23 99 LEU A N 1
ATOM 824 C CA . LEU A 1 99 ? -21.3 69.103 -7.717 1 27.18 99 LEU A CA 1
ATOM 825 C C . LEU A 1 99 ? -20.223 69.918 -8.457 1 29.85 99 LEU A C 1
ATOM 826 O O . LEU A 1 99 ? -20.093 69.769 -9.679 1 28.8 99 LEU A O 1
ATOM 831 N N . GLU A 1 100 ? -19.446 70.768 -7.726 1 26.91 100 GLU A N 1
ATOM 832 C CA . GLU A 1 100 ? -18.36 71.567 -8.332 1 28.18 100 GLU A CA 1
ATOM 833 C C . GLU A 1 100 ? -17.228 70.639 -8.773 1 30.82 100 GLU A C 1
ATOM 834 O O . GLU A 1 100 ? -16.659 70.861 -9.833 1 30.07 100 GLU A O 1
ATOM 840 N N . ALA A 1 101 ? -16.944 69.569 -7.989 1 28.09 101 ALA A N 1
ATOM 841 C CA . ALA A 1 101 ? -15.934 68.566 -8.357 1 28.51 101 ALA A CA 1
ATOM 842 C C . ALA A 1 101 ? -16.369 67.835 -9.657 1 31.38 101 ALA A C 1
ATOM 843 O O . ALA A 1 101 ? -15.554 67.693 -10.578 1 30.22 101 ALA A O 1
ATOM 845 N N . ALA A 1 102 ? -17.668 67.461 -9.761 1 27.52 102 ALA A N 1
ATOM 846 C CA . ALA A 1 102 ? -18.232 66.822 -10.967 1 27.64 102 ALA A CA 1
ATOM 847 C C . ALA A 1 102 ? -18.14 67.757 -12.174 1 30.41 102 ALA A C 1
ATOM 848 O O . ALA A 1 102 ? -17.826 67.295 -13.266 1 30.04 102 ALA A O 1
ATOM 850 N N . ALA A 1 103 ? -18.384 69.075 -11.968 1 28.21 103 ALA A N 1
ATOM 851 C CA . ALA A 1 103 ? -18.285 70.091 -13.021 1 28.21 103 ALA A CA 1
ATOM 852 C C . ALA A 1 103 ? -16.843 70.178 -13.555 1 32.21 103 ALA A C 1
ATOM 853 O O . ALA A 1 103 ? -16.664 70.278 -14.767 1 31.3 103 ALA A O 1
ATOM 855 N N . CYS A 1 104 ? -15.819 70.074 -12.67 1 30.65 104 CYS A N 1
ATOM 856 C CA . CYS A 1 104 ? -14.413 70.11 -13.12 1 32.61 104 CYS A CA 1
ATOM 857 C C . CYS A 1 104 ? -14.072 68.877 -13.956 1 36.07 104 CYS A C 1
ATOM 858 O O . CYS A 1 104 ? -13.384 69.007 -14.969 1 36.28 104 CYS A O 1
ATOM 861 N N . LEU A 1 105 ? -14.537 67.684 -13.517 1 31.95 105 LEU A N 1
ATOM 862 C CA . LEU A 1 105 ? -14.301 66.422 -14.243 1 32.17 105 LEU A CA 1
ATOM 863 C C . LEU A 1 105 ? -14.976 66.474 -15.619 1 35.11 105 LEU A C 1
ATOM 864 O O . LEU A 1 105 ? -14.368 66.09 -16.62 1 33.77 105 LEU A O 1
ATOM 869 N N . LEU A 1 106 ? -16.209 67 -15.667 1 32.66 106 LEU A N 1
ATOM 870 C CA . LEU A 1 106 ? -16.987 67.106 -16.907 1 34.18 106 LEU A CA 1
ATOM 871 C C . LEU A 1 106 ? -16.418 68.132 -17.905 1 36.78 106 LEU A C 1
ATOM 872 O O . LEU A 1 106 ? -16.416 67.847 -19.105 1 37.06 106 LEU A O 1
ATOM 877 N N . ALA A 1 107 ? -15.885 69.286 -17.429 1 33.45 107 ALA A N 1
ATOM 878 C CA . ALA A 1 107 ? -15.228 70.27 -18.309 1 33.98 107 ALA A CA 1
ATOM 879 C C . ALA A 1 107 ? -13.952 69.629 -18.92 1 39.67 107 ALA A C 1
ATOM 880 O O . ALA A 1 107 ? -13.644 69.826 -20.112 1 38.31 107 ALA A O 1
ATOM 882 N N . ALA A 1 108 ? -13.21 68.864 -18.084 1 34.77 108 ALA A N 1
ATOM 883 C CA . ALA A 1 108 ? -11.981 68.182 -18.508 1 35.37 108 ALA A CA 1
ATOM 884 C C . ALA A 1 108 ? -12.359 67.127 -19.563 1 38.72 108 ALA A C 1
ATOM 885 O O . ALA A 1 108 ? -11.705 67.038 -20.606 1 38.69 108 ALA A O 1
ATOM 887 N N . TYR A 1 109 ? -13.461 66.383 -19.317 1 34.52 109 TYR A N 1
ATOM 888 C CA . TYR A 1 109 ? -13.987 65.373 -20.238 1 35.63 109 TYR A CA 1
ATOM 889 C C . TYR A 1 109 ? -14.388 65.993 -21.599 1 40.88 109 TYR A C 1
ATOM 890 O O . TYR A 1 109 ? -13.997 65.462 -22.648 1 40.64 109 TYR A O 1
ATOM 899 N N . GLY A 1 110 ? -15.109 67.122 -21.555 1 37.62 110 GLY A N 1
ATOM 900 C CA . GLY A 1 110 ? -15.527 67.891 -22.734 1 38.94 110 GLY A CA 1
ATOM 901 C C . GLY A 1 110 ? -14.352 68.362 -23.572 1 46.19 110 GLY A C 1
ATOM 902 O O . GLY A 1 110 ? -14.358 68.22 -24.807 1 47.02 110 GLY A O 1
ATOM 903 N N . HIS A 1 111 ? -13.296 68.854 -22.902 1 44.09 111 HIS A N 1
ATOM 904 C CA . HIS A 1 111 ? -12.056 69.257 -23.567 1 47.32 111 HIS A CA 1
ATOM 905 C C . HIS A 1 111 ? -11.379 68.032 -24.234 1 53.09 111 HIS A C 1
ATOM 906 O O . HIS A 1 111 ? -10.949 68.122 -25.391 1 53.43 111 HIS A O 1
ATOM 913 N N . ALA A 1 112 ? -11.321 66.885 -23.514 1 49.68 112 ALA A N 1
ATOM 914 C CA . ALA A 1 112 ? -10.72 65.643 -24.023 1 51.52 112 ALA A CA 1
ATOM 915 C C . ALA A 1 112 ? -11.487 64.98 -25.199 1 56.36 112 ALA A C 1
ATOM 916 O O . ALA A 1 112 ? -10.949 64.056 -25.807 1 57.36 112 ALA A O 1
ATOM 918 N N . LEU A 1 113 ? -12.721 65.442 -25.529 1 52.24 113 LEU A N 1
ATOM 919 C CA . LEU A 1 113 ? -13.47 64.893 -26.675 1 52.93 113 LEU A CA 1
ATOM 920 C C . LEU A 1 113 ? -12.872 65.336 -28.027 1 62.25 113 LEU A C 1
ATOM 921 O O . LEU A 1 113 ? -13.086 64.656 -29.04 1 62.42 113 LEU A O 1
ATOM 926 N N . TRP A 1 114 ? -12.138 66.479 -28.033 1 62.72 114 TRP A N 1
ATOM 927 C CA . TRP A 1 114 ? -11.483 67.11 -29.196 1 66.2 114 TRP A CA 1
ATOM 928 C C . TRP A 1 114 ? -12.466 67.351 -30.356 1 69.44 114 TRP A C 1
ATOM 929 O O . TRP A 1 114 ? -12.175 67.029 -31.509 1 70.57 114 TRP A O 1
ATOM 940 N N . GLU A 1 115 ? -13.637 67.927 -30.028 1 64.99 115 GLU A N 1
ATOM 941 C CA . GLU A 1 115 ? -14.706 68.222 -30.985 1 65.6 115 GLU A CA 1
ATOM 942 C C . GLU A 1 115 ? -14.969 69.733 -31.14 1 71.68 115 GLU A C 1
ATOM 943 O O . GLU A 1 115 ? -16.041 70.125 -31.613 1 72.08 115 GLU A O 1
ATOM 949 N N . GLY A 1 116 ? -13.984 70.553 -30.753 1 68.77 116 GLY A N 1
ATOM 950 C CA . GLY A 1 116 ? -14.058 72.011 -30.822 1 69.93 116 GLY A CA 1
ATOM 951 C C . GLY A 1 116 ? -15.19 72.621 -30.013 1 73.07 116 GLY A C 1
ATOM 952 O O . GLY A 1 116 ? -15.79 73.613 -30.438 1 74.01 116 GLY A O 1
ATOM 953 N N . ARG A 1 117 ? -15.51 72.008 -28.853 1 67.06 117 ARG A N 1
ATOM 954 C CA . ARG A 1 117 ? -16.557 72.474 -27.941 1 66.15 117 ARG A CA 1
ATOM 955 C C . ARG A 1 117 ? -16.124 73.802 -27.326 1 69.58 117 ARG A C 1
ATOM 956 O O . ARG A 1 117 ? -14.945 73.959 -27.003 1 68.68 117 ARG A O 1
ATOM 964 N N . ASP A 1 118 ? -17.065 74.763 -27.201 1 66.41 118 ASP A N 1
ATOM 965 C CA . ASP A 1 118 ? -16.794 76.079 -26.614 1 66.33 118 ASP A CA 1
ATOM 966 C C . ASP A 1 118 ? -16.394 75.904 -25.149 1 64.91 118 ASP A C 1
ATOM 967 O O . ASP A 1 118 ? -17.16 75.305 -24.392 1 63.14 118 ASP A O 1
ATOM 972 N N . PRO A 1 119 ? -15.167 76.327 -24.753 1 59.14 119 PRO A N 1
ATOM 973 C CA . PRO A 1 119 ? -14.742 76.134 -23.355 1 55.57 119 PRO A CA 1
ATOM 974 C C . PRO A 1 119 ? -15.675 76.794 -22.327 1 52.41 119 PRO A C 1
ATOM 975 O O . PRO A 1 119 ? -15.964 77.988 -22.427 1 50.08 119 PRO A O 1
ATOM 979 N N . PRO A 1 120 ? -16.186 76.021 -21.346 1 45.94 120 PRO A N 1
ATOM 980 C CA . PRO A 1 120 ? -17.053 76.627 -20.319 1 43.37 120 PRO A CA 1
ATOM 981 C C . PRO A 1 120 ? -16.254 77.563 -19.411 1 44.48 120 PRO A C 1
ATOM 982 O O . PRO A 1 120 ? -15.1 77.294 -19.088 1 44.96 120 PRO A O 1
ATOM 986 N N . ASP A 1 121 ? -16.866 78.661 -19.006 1 38.84 121 ASP A N 1
ATOM 987 C CA . ASP A 1 121 ? -16.205 79.699 -18.222 1 37.39 121 ASP A CA 1
ATOM 988 C C . ASP A 1 121 ? -16.289 79.54 -16.708 1 38.81 121 ASP A C 1
ATOM 989 O O . ASP A 1 121 ? -15.548 80.218 -15.992 1 38.95 121 ASP A O 1
ATOM 994 N N . SER A 1 122 ? -17.211 78.687 -16.209 1 31.27 122 SER A N 1
ATOM 995 C CA . SER A 1 122 ? -17.471 78.569 -14.78 1 28.27 122 SER A CA 1
ATOM 996 C C . SER A 1 122 ? -18.247 77.305 -14.494 1 30.8 122 SER A C 1
ATOM 997 O O . SER A 1 122 ? -18.771 76.677 -15.424 1 30.88 122 SER A O 1
ATOM 1000 N N . VAL A 1 123 ? -18.351 76.958 -13.201 1 28.82 123 VAL A N 1
ATOM 1001 C CA . VAL A 1 123 ? -19.156 75.824 -12.748 1 27.37 123 VAL A CA 1
ATOM 1002 C C . VAL A 1 123 ? -20.605 76.067 -13.205 1 29.82 123 VAL A C 1
ATOM 1003 O O . VAL A 1 123 ? -21.196 75.148 -13.759 1 28.99 123 VAL A O 1
ATOM 1007 N N . ALA A 1 124 ? -21.161 77.299 -12.982 1 27.44 124 ALA A N 1
ATOM 1008 C CA . ALA A 1 124 ? -22.546 77.651 -13.391 1 27.7 124 ALA A CA 1
ATOM 1009 C C . ALA A 1 124 ? -22.781 77.324 -14.88 1 31.49 124 ALA A C 1
ATOM 1010 O O . ALA A 1 124 ? -23.817 76.752 -15.228 1 31.52 124 ALA A O 1
ATOM 1012 N N . THR A 1 125 ? -21.81 77.656 -15.746 1 27.7 125 THR A N 1
ATOM 1013 C CA . THR A 1 125 ? -21.903 77.363 -17.191 1 29.48 125 THR A CA 1
ATOM 1014 C C . THR A 1 125 ? -21.873 75.86 -17.46 1 31.04 125 THR A C 1
ATOM 1015 O O . THR A 1 125 ? -22.64 75.38 -18.294 1 30.78 125 THR A O 1
ATOM 1019 N N . VAL A 1 126 ? -21.009 75.117 -16.748 1 27.82 126 VAL A N 1
ATOM 1020 C CA . VAL A 1 126 ? -20.925 73.656 -16.905 1 27.88 126 VAL A CA 1
ATOM 1021 C C . VAL A 1 126 ? -22.266 73.017 -16.529 1 30.64 126 VAL A C 1
ATOM 1022 O O . VAL A 1 126 ? -22.729 72.128 -17.239 1 31.31 126 VAL A O 1
ATOM 1026 N N . LEU A 1 127 ? -22.896 73.488 -15.44 1 27.61 127 LEU A N 1
ATOM 1027 C CA . LEU A 1 127 ? -24.201 72.978 -15.016 1 28.09 127 LEU A CA 1
ATOM 1028 C C . LEU A 1 127 ? -25.223 73.211 -16.111 1 31.66 127 LEU A C 1
ATOM 1029 O O . LEU A 1 127 ? -25.975 72.302 -16.427 1 30.78 127 LEU A O 1
ATOM 1034 N N . GLY A 1 128 ? -25.192 74.401 -16.721 1 29.81 128 GLY A N 1
ATOM 1035 C CA . GLY A 1 128 ? -26.078 74.763 -17.819 1 30.9 128 GLY A CA 1
ATOM 1036 C C . GLY A 1 128 ? -25.937 73.87 -19.031 1 35.1 128 GLY A C 1
ATOM 1037 O O . GLY A 1 128 ? -26.902 73.699 -19.779 1 35.08 128 GLY A O 1
ATOM 1038 N N . GLU A 1 129 ? -24.727 73.292 -19.232 1 32.71 129 GLU A N 1
ATOM 1039 C CA . GLU A 1 129 ? -24.402 72.408 -20.36 1 33.15 129 GLU A CA 1
ATOM 1040 C C . GLU A 1 129 ? -24.58 70.886 -20.074 1 34.6 129 GLU A C 1
ATOM 1041 O O . GLU A 1 129 ? -24.374 70.07 -20.986 1 34.21 129 GLU A O 1
ATOM 1047 N N . LEU A 1 130 ? -25.034 70.513 -18.858 1 29.02 130 LEU A N 1
ATOM 1048 C CA . LEU A 1 130 ? -25.312 69.108 -18.504 1 27.26 130 LEU A CA 1
ATOM 1049 C C . LEU A 1 130 ? -26.218 68.415 -19.527 1 30.36 130 LEU A C 1
ATOM 1050 O O . LEU A 1 130 ? -25.895 67.284 -19.883 1 30.28 130 LEU A O 1
ATOM 1055 N N . PRO A 1 131 ? -27.315 69.047 -20.039 1 28.34 131 PRO A N 1
ATOM 1056 C CA . PRO A 1 131 ? -28.158 68.36 -21.044 1 30.16 131 PRO A CA 1
ATOM 1057 C C . PRO A 1 131 ? -27.424 67.999 -22.345 1 36.18 131 PRO A C 1
ATOM 1058 O O . PRO A 1 131 ? -27.874 67.115 -23.054 1 35.32 131 PRO A O 1
ATOM 1062 N N . GLN A 1 132 ? -26.31 68.683 -22.655 1 35.8 132 GLN A N 1
ATOM 1063 C CA . GLN A 1 132 ? -25.482 68.406 -23.836 1 37.87 132 GLN A CA 1
ATOM 1064 C C . GLN A 1 132 ? -24.334 67.427 -23.519 1 42.21 132 GLN A C 1
ATOM 1065 O O . GLN A 1 132 ? -24.057 66.533 -24.321 1 43.26 132 GLN A O 1
ATOM 1071 N N . LEU A 1 133 ? -23.674 67.581 -22.352 1 37.2 133 LEU A N 1
ATOM 1072 C CA . LEU A 1 133 ? -22.525 66.75 -21.975 1 36.86 133 LEU A CA 1
ATOM 1073 C C . LEU A 1 133 ? -22.874 65.342 -21.501 1 36.09 133 LEU A C 1
ATOM 1074 O O . LEU A 1 133 ? -22.139 64.398 -21.815 1 34.62 133 LEU A O 1
ATOM 1079 N N . LEU A 1 134 ? -23.928 65.201 -20.668 1 30.6 134 LEU A N 1
ATOM 1080 C CA . LEU A 1 134 ? -24.297 63.888 -20.099 1 28.54 134 LEU A CA 1
ATOM 1081 C C . LEU A 1 134 ? -24.672 62.837 -21.168 1 32.31 134 LEU A C 1
ATOM 1082 O O . LEU A 1 134 ? -24.244 61.701 -20.983 1 31.98 134 LEU A O 1
ATOM 1087 N N . PRO A 1 135 ? -25.448 63.135 -22.25 1 31.12 135 PRO A N 1
ATOM 1088 C CA . PRO A 1 135 ? -25.71 62.086 -23.273 1 31.97 135 PRO A CA 1
ATOM 1089 C C . PRO A 1 135 ? -24.419 61.528 -23.894 1 36.28 135 PRO A C 1
ATOM 1090 O O . PRO A 1 135 ? -24.339 60.324 -24.145 1 35.2 135 PRO A O 1
ATOM 1094 N N . ARG A 1 136 ? -23.406 62.399 -24.114 1 33.75 136 ARG A N 1
ATOM 1095 C CA . ARG A 1 136 ? -22.1 62.016 -24.673 1 35.89 136 ARG A CA 1
ATOM 1096 C C . ARG A 1 136 ? -21.361 61.098 -23.687 1 37.73 136 ARG A C 1
ATOM 1097 O O . ARG A 1 136 ? -20.794 60.075 -24.103 1 37.18 136 ARG A O 1
ATOM 1105 N N . LEU A 1 137 ? -21.363 61.47 -22.388 1 33.2 137 LEU A N 1
ATOM 1106 C CA . LEU A 1 137 ? -20.73 60.673 -21.329 1 30.64 137 LEU A CA 1
ATOM 1107 C C . LEU A 1 137 ? -21.414 59.307 -21.222 1 33.56 137 LEU A C 1
ATOM 1108 O O . LEU A 1 137 ? -20.717 58.294 -21.193 1 33.5 137 LEU A O 1
ATOM 1113 N N . ALA A 1 138 ? -22.77 59.278 -21.197 1 30.26 138 ALA A N 1
ATOM 1114 C CA . ALA A 1 138 ? -23.545 58.033 -21.13 1 31.33 138 ALA A CA 1
ATOM 1115 C C . ALA A 1 138 ? -23.199 57.099 -22.312 1 35.22 138 ALA A C 1
ATOM 1116 O O . ALA A 1 138 ? -23.033 55.902 -22.092 1 34.26 138 ALA A O 1
ATOM 1118 N N . ASP A 1 139 ? -23.037 57.654 -23.535 1 32.96 139 ASP A N 1
ATOM 1119 C CA . ASP A 1 139 ? -22.673 56.87 -24.731 1 34.79 139 ASP A CA 1
ATOM 1120 C C . ASP A 1 139 ? -21.267 56.247 -24.568 1 39.71 139 ASP A C 1
ATOM 1121 O O . ASP A 1 139 ? -21.09 55.061 -24.835 1 38.93 139 ASP A O 1
ATOM 1126 N N . ASP A 1 140 ? -20.294 57.049 -24.085 1 36.99 140 ASP A N 1
ATOM 1127 C CA . ASP A 1 140 ? -18.924 56.619 -23.824 1 39.07 140 ASP A CA 1
ATOM 1128 C C . ASP A 1 140 ? -18.862 55.529 -22.748 1 39.94 140 ASP A C 1
ATOM 1129 O O . ASP A 1 140 ? -18.106 54.575 -22.903 1 40.38 140 ASP A O 1
ATOM 1134 N N . VAL A 1 141 ? -19.687 55.655 -21.682 1 34.66 141 VAL A N 1
ATOM 1135 C CA . VAL A 1 141 ? -19.763 54.67 -20.586 1 33.35 141 VAL A CA 1
ATOM 1136 C C . VAL A 1 141 ? -20.298 53.335 -21.123 1 37.1 141 VAL A C 1
ATOM 1137 O O . VAL A 1 141 ? -19.736 52.285 -20.822 1 37.8 141 VAL A O 1
ATOM 1141 N N . SER A 1 142 ? -21.388 53.393 -21.917 1 33.5 142 SER A N 1
ATOM 1142 C CA . SER A 1 142 ? -22.032 52.237 -22.538 1 35.46 142 SER A CA 1
ATOM 1143 C C . SER A 1 142 ? -21.019 51.453 -23.407 1 42.68 142 SER A C 1
ATOM 1144 O O . SER A 1 142 ? -20.995 50.224 -23.358 1 42.34 142 SER A O 1
ATOM 1147 N N . ARG A 1 143 ? -20.151 52.171 -24.141 1 41.65 143 ARG A N 1
ATOM 1148 C CA . ARG A 1 143 ? -19.108 51.583 -24.986 1 44.63 143 ARG A CA 1
ATOM 1149 C C . ARG A 1 143 ? -18.013 50.935 -24.125 1 48.28 143 ARG A C 1
ATOM 1150 O O . ARG A 1 143 ? -17.545 49.845 -24.445 1 48.68 143 ARG A O 1
ATOM 1158 N N . GLU A 1 144 ? -17.647 51.593 -23.012 1 43.64 144 GLU A N 1
ATOM 1159 C CA . GLU A 1 144 ? -16.625 51.145 -22.058 1 43.75 144 GLU A CA 1
ATOM 1160 C C . GLU A 1 144 ? -17.099 49.846 -21.367 1 47.17 144 GLU A C 1
ATOM 1161 O O . GLU A 1 144 ? -16.315 48.896 -21.249 1 47.92 144 GLU A O 1
ATOM 1167 N N . ILE A 1 145 ? -18.403 49.789 -20.986 1 43.99 145 ILE A N 1
ATOM 1168 C CA . ILE A 1 145 ? -19.03 48.608 -20.368 1 44.37 145 ILE A CA 1
ATOM 1169 C C . ILE A 1 145 ? -19.079 47.43 -21.37 1 50.89 145 ILE A C 1
ATOM 1170 O O . ILE A 1 145 ? -18.81 46.296 -20.974 1 51.65 145 ILE A O 1
ATOM 1175 N N . ALA A 1 146 ? -19.392 47.703 -22.66 1 48.5 146 ALA A N 1
ATOM 1176 C CA . ALA A 1 146 ? -19.45 46.661 -23.701 1 51.92 146 ALA A CA 1
ATOM 1177 C C . ALA A 1 146 ? -18.079 46.006 -23.934 1 58.69 146 ALA A C 1
ATOM 1178 O O . ALA A 1 146 ? -18.019 44.796 -24.132 1 60.93 146 ALA A O 1
ATOM 1180 N N . ALA A 1 147 ? -16.988 46.8 -23.857 1 55.01 147 ALA A N 1
ATOM 1181 C CA . ALA A 1 147 ? -15.605 46.352 -24.056 1 56.38 147 ALA A CA 1
ATOM 1182 C C . ALA A 1 147 ? -14.847 46.097 -22.729 1 58.82 147 ALA A C 1
ATOM 1183 O O . ALA A 1 147 ? -13.613 46 -22.737 1 59.65 147 ALA A O 1
ATOM 1185 N N . TRP A 1 148 ? -15.587 45.945 -21.605 1 53.62 148 TRP A N 1
ATOM 1186 C CA . TRP A 1 148 ? -15.049 45.724 -20.252 1 52.38 148 TRP A CA 1
ATOM 1187 C C . TRP A 1 148 ? -14.057 44.565 -20.163 1 60.43 148 TRP A C 1
ATOM 1188 O O . TRP A 1 148 ? -14.351 43.452 -20.614 1 61.96 148 TRP A O 1
ATOM 1199 N N . GLU A 1 149 ? -12.883 44.844 -19.573 1 57.7 149 GLU A N 1
ATOM 1200 C CA . GLU A 1 149 ? -11.813 43.874 -19.373 1 61.29 149 GLU A CA 1
ATOM 1201 C C . GLU A 1 149 ? -11.726 43.473 -17.902 1 64.44 149 GLU A C 1
ATOM 1202 O O . GLU A 1 149 ? -11.823 44.331 -17.022 1 60.46 149 GLU A O 1
ATOM 1208 N N . GLY A 1 150 ? -11.539 42.175 -17.659 1 65.19 150 GLY A N 1
ATOM 1209 C CA . GLY A 1 150 ? -11.427 41.606 -16.321 1 66.01 150 GLY A CA 1
ATOM 1210 C C . GLY A 1 150 ? -12.748 41.523 -15.575 1 69.53 150 GLY A C 1
ATOM 1211 O O . GLY A 1 150 ? -13.802 41.784 -16.158 1 67.71 150 GLY A O 1
ATOM 1212 N N . PRO A 1 151 ? -12.734 41.179 -14.265 1 67.38 151 PRO A N 1
ATOM 1213 C CA . PRO A 1 151 ? -14 41.057 -13.519 1 66.34 151 PRO A CA 1
ATOM 1214 C C . PRO A 1 151 ? -14.757 42.359 -13.244 1 66.06 151 PRO A C 1
ATOM 1215 O O . PRO A 1 151 ? -14.176 43.449 -13.228 1 62.42 151 PRO A O 1
ATOM 1219 N N . VAL A 1 152 ? -16.073 42.219 -13.019 1 63.42 152 VAL A N 1
ATOM 1220 C CA . VAL A 1 152 ? -16.993 43.302 -12.641 1 60.57 152 VAL A CA 1
ATOM 1221 C C . VAL A 1 152 ? -17.107 43.199 -11.116 1 66.3 152 VAL A C 1
ATOM 1222 O O . VAL A 1 152 ? -17.206 42.083 -10.596 1 68.88 152 VAL A O 1
ATOM 1226 N N . ALA A 1 153 ? -17.082 44.343 -10.402 1 61.29 153 ALA A N 1
ATOM 1227 C CA . ALA A 1 153 ? -17.191 44.364 -8.936 1 61.65 153 ALA A CA 1
ATOM 1228 C C . ALA A 1 153 ? -18.513 43.76 -8.433 1 70.52 153 ALA A C 1
ATOM 1229 O O . ALA A 1 153 ? -19.499 43.724 -9.18 1 70.71 153 ALA A O 1
ATOM 1231 N N . ALA A 1 154 ? -18.504 43.247 -7.183 1 71.13 154 ALA A N 1
ATOM 1232 C CA . ALA A 1 154 ? -19.647 42.606 -6.521 1 75.11 154 ALA A CA 1
ATOM 1233 C C . ALA A 1 154 ? -20.929 43.445 -6.608 1 79.87 154 ALA A C 1
ATOM 1234 O O . ALA A 1 154 ? -20.927 44.625 -6.238 1 77.14 154 ALA A O 1
ATOM 1236 N N . GLY A 1 155 ? -21.977 42.828 -7.152 1 79.86 155 GLY A N 1
ATOM 1237 C CA . GLY A 1 155 ? -23.285 43.438 -7.362 1 80.26 155 GLY A CA 1
ATOM 1238 C C . GLY A 1 155 ? -23.51 43.904 -8.789 1 82.5 155 GLY A C 1
ATOM 1239 O O . GLY A 1 155 ? -24.405 44.724 -9.033 1 83.52 155 GLY A O 1
ATOM 1240 N N . ASN A 1 156 ? -22.681 43.391 -9.748 1 75.44 156 ASN A N 1
ATOM 1241 C CA . ASN A 1 156 ? -22.669 43.733 -11.187 1 72.34 156 ASN A CA 1
ATOM 1242 C C . ASN A 1 156 ? -22.481 45.263 -11.386 1 66.32 156 ASN A C 1
ATOM 1243 O O . ASN A 1 156 ? -22.836 45.825 -12.429 1 65.72 156 ASN A O 1
ATOM 1248 N N . ASN A 1 157 ? -21.877 45.906 -10.373 1 53.83 157 ASN A N 1
ATOM 1249 C CA . ASN A 1 157 ? -21.665 47.332 -10.258 1 47.79 157 ASN A CA 1
ATOM 1250 C C . ASN A 1 157 ? -20.405 47.827 -10.975 1 45.2 157 ASN A C 1
ATOM 1251 O O . ASN A 1 157 ? -19.292 47.628 -10.479 1 41.94 157 ASN A O 1
ATOM 1256 N N . TYR A 1 158 ? -20.599 48.555 -12.104 1 40.17 158 TYR A N 1
ATOM 1257 C CA . TYR A 1 158 ? -19.503 49.155 -12.884 1 37.06 158 TYR A CA 1
ATOM 1258 C C . TYR A 1 158 ? -18.98 50.48 -12.297 1 36.8 158 TYR A C 1
ATOM 1259 O O . TYR A 1 158 ? -17.962 50.991 -12.769 1 35.07 158 TYR A O 1
ATOM 1268 N N . TYR A 1 159 ? -19.65 51.016 -11.26 1 31.91 159 TYR A N 1
ATOM 1269 C CA . TYR A 1 159 ? -19.274 52.283 -10.609 1 30.57 159 TYR A CA 1
ATOM 1270 C C . TYR A 1 159 ? -18.804 52.042 -9.163 1 36.47 159 TYR A C 1
ATOM 1271 O O . TYR A 1 159 ? -18.895 52.931 -8.323 1 36.65 159 TYR A O 1
ATOM 1280 N N . ALA A 1 160 ? -18.299 50.842 -8.885 1 34.28 160 ALA A N 1
ATOM 1281 C CA . ALA A 1 160 ? -17.87 50.448 -7.546 1 34.62 160 ALA A CA 1
ATOM 1282 C C . ALA A 1 160 ? -16.523 51.014 -7.119 1 36.58 160 ALA A C 1
ATOM 1283 O O . ALA A 1 160 ? -15.631 51.24 -7.942 1 36.23 160 ALA A O 1
ATOM 1285 N N . TYR A 1 161 ? -16.393 51.233 -5.814 1 32.98 161 TYR A N 1
ATOM 1286 C CA . TYR A 1 161 ? -15.165 51.649 -5.15 1 32.33 161 TYR A CA 1
ATOM 1287 C C . TYR A 1 161 ? -14.7 50.441 -4.376 1 39.15 161 TYR A C 1
ATOM 1288 O O . TYR A 1 161 ? -15.509 49.786 -3.717 1 41.43 161 TYR A O 1
ATOM 1297 N N . ARG A 1 162 ? -13.43 50.087 -4.516 1 37.32 162 ARG A N 1
ATOM 1298 C CA . ARG A 1 162 ? -12.863 48.907 -3.871 1 39.82 162 ARG A CA 1
ATOM 1299 C C . ARG A 1 162 ? -12.318 49.287 -2.496 1 44.39 162 ARG A C 1
ATOM 1300 O O . ARG A 1 162 ? -11.163 49.681 -2.379 1 46.07 162 ARG A O 1
ATOM 1308 N N . ASP A 1 163 ? -13.165 49.211 -1.463 1 38.79 163 ASP A N 1
ATOM 1309 C CA . ASP A 1 163 ? -12.749 49.543 -0.104 1 38.61 163 ASP A CA 1
ATOM 1310 C C . ASP A 1 163 ? -12.542 48.274 0.694 1 44.7 163 ASP A C 1
ATOM 1311 O O . ASP A 1 163 ? -13.214 47.272 0.46 1 44.4 163 ASP A O 1
ATOM 1316 N N . SER A 1 164 ? -11.65 48.342 1.672 1 43.61 164 SER A N 1
ATOM 1317 C CA . SER A 1 164 ? -11.403 47.261 2.611 1 46.49 164 SER A CA 1
ATOM 1318 C C . SER A 1 164 ? -12.694 47.026 3.432 1 51.89 164 SER A C 1
ATOM 1319 O O . SER A 1 164 ? -13.394 47.998 3.737 1 47.94 164 SER A O 1
ATOM 1322 N N . PRO A 1 165 ? -13.017 45.767 3.832 1 54.37 165 PRO A N 1
ATOM 1323 C CA . PRO A 1 165 ? -14.199 45.553 4.699 1 55.47 165 PRO A CA 1
ATOM 1324 C C . PRO A 1 165 ? -14.092 46.305 6.037 1 58.88 165 PRO A C 1
ATOM 1325 O O . PRO A 1 165 ? -15.12 46.626 6.645 1 58.54 165 PRO A O 1
ATOM 1329 N N . ASP A 1 166 ? -12.848 46.618 6.471 1 54.69 166 ASP A N 1
ATOM 1330 C CA . ASP A 1 166 ? -12.56 47.341 7.718 1 54.4 166 ASP A CA 1
ATOM 1331 C C . ASP A 1 166 ? -12.641 48.868 7.589 1 53.11 166 ASP A C 1
ATOM 1332 O O . ASP A 1 166 ? -12.529 49.563 8.6 1 52.48 166 ASP A O 1
ATOM 1337 N N . LEU A 1 167 ? -12.828 49.398 6.361 1 46.23 167 LEU A N 1
ATOM 1338 C CA . LEU A 1 167 ? -12.917 50.842 6.16 1 43.17 167 LEU A CA 1
ATOM 1339 C C . LEU A 1 167 ? -14.213 51.36 6.766 1 46.45 167 LEU A C 1
ATOM 1340 O O . LEU A 1 167 ? -15.296 50.991 6.309 1 46.91 167 LEU A O 1
ATOM 1345 N N . ARG A 1 168 ? -14.107 52.195 7.805 1 42.29 168 ARG A N 1
ATOM 1346 C CA . ARG A 1 168 ? -15.304 52.712 8.454 1 41.8 168 ARG A CA 1
ATOM 1347 C C . ARG A 1 168 ? -15.567 54.19 8.145 1 42.16 168 ARG A C 1
ATOM 1348 O O . ARG A 1 168 ? -16.699 54.62 8.292 1 41.18 168 ARG A O 1
ATOM 1356 N N . TYR A 1 169 ? -14.558 54.953 7.701 1 36.44 169 TYR A N 1
ATOM 1357 C CA . TYR A 1 169 ? -14.773 56.359 7.365 1 34.32 169 TYR A CA 1
ATOM 1358 C C . TYR A 1 169 ? -14.629 56.606 5.879 1 36.06 169 TYR A C 1
ATOM 1359 O O . TYR A 1 169 ? -13.835 55.94 5.2 1 35.55 169 TYR A O 1
ATOM 1368 N N . TYR A 1 170 ? -15.422 57.554 5.369 1 30.72 170 TYR A N 1
ATOM 1369 C CA . TYR A 1 170 ? -15.379 57.972 3.975 1 28.29 170 TYR A CA 1
ATOM 1370 C C . TYR A 1 170 ? -14.126 58.809 3.691 1 32.26 170 TYR A C 1
ATOM 1371 O O . TYR A 1 170 ? -13.578 58.713 2.601 1 30.93 170 TYR A O 1
ATOM 1380 N N . MET A 1 171 ? -13.715 59.683 4.621 1 30.63 171 MET A N 1
ATOM 1381 C CA . MET A 1 171 ? -12.536 60.529 4.363 1 30.26 171 MET A CA 1
ATOM 1382 C C . MET A 1 171 ? -11.266 59.71 4.018 1 33.75 171 MET A C 1
ATOM 1383 O O . MET A 1 171 ? -10.987 58.701 4.679 1 32.69 171 MET A O 1
ATOM 1388 N N . PRO A 1 172 ? -10.515 60.099 2.962 1 30.53 172 PRO A N 1
ATOM 1389 C CA . PRO A 1 172 ? -9.315 59.334 2.607 1 30.41 172 PRO A CA 1
ATOM 1390 C C . PRO A 1 172 ? -8.231 59.534 3.655 1 34.13 172 PRO A C 1
ATOM 1391 O O . PRO A 1 172 ? -8.031 60.65 4.146 1 32.6 172 PRO A O 1
ATOM 1395 N N . LEU A 1 173 ? -7.587 58.434 4.058 1 32.83 173 LEU A N 1
ATOM 1396 C CA . LEU A 1 173 ? -6.596 58.455 5.136 1 34.16 173 LEU A CA 1
ATOM 1397 C C . LEU A 1 173 ? -5.243 57.835 4.771 1 39.51 173 LEU A C 1
ATOM 1398 O O . LEU A 1 173 ? -4.364 57.732 5.634 1 39.51 173 LEU A O 1
ATOM 1403 N N . SER A 1 174 ? -5.051 57.462 3.495 1 36.1 174 SER A N 1
ATOM 1404 C CA . SER A 1 174 ? -3.797 56.846 3.05 1 38.88 174 SER A CA 1
ATOM 1405 C C . SER A 1 174 ? -2.849 57.919 2.485 1 42.84 174 SER A C 1
ATOM 1406 O O . SER A 1 174 ? -3.255 58.689 1.612 1 40.01 174 SER A O 1
ATOM 1409 N N . GLY A 1 175 ? -1.626 57.992 3.022 1 41.51 175 GLY A N 1
ATOM 1410 C CA . GLY A 1 175 ? -0.624 58.977 2.604 1 43.1 175 GLY A CA 1
ATOM 1411 C C . GLY A 1 175 ? -1.211 60.382 2.538 1 44.54 175 GLY A C 1
ATOM 1412 O O . GLY A 1 175 ? -1.136 61.053 1.508 1 44.31 175 GLY A O 1
ATOM 1413 N N . GLY A 1 176 ? -1.825 60.805 3.628 1 37.93 176 GLY A N 1
ATOM 1414 C CA . GLY A 1 176 ? -2.519 62.078 3.683 1 35.49 176 GLY A CA 1
ATOM 1415 C C . GLY A 1 176 ? -3.959 61.899 3.244 1 36.63 176 GLY A C 1
ATOM 1416 O O . GLY A 1 176 ? -4.741 61.263 3.949 1 34.47 176 GLY A O 1
ATOM 1417 N N . ARG A 1 177 ? -4.316 62.412 2.053 1 33.32 177 ARG A N 1
ATOM 1418 C CA . ARG A 1 177 ? -5.698 62.4 1.589 1 31.63 177 ARG A CA 1
ATOM 1419 C C . ARG A 1 177 ? -5.947 61.543 0.331 1 34.13 177 ARG A C 1
ATOM 1420 O O . ARG A 1 177 ? -6.735 61.924 -0.549 1 33.69 177 ARG A O 1
ATOM 1428 N N . HIS A 1 178 ? -5.351 60.342 0.293 1 30.32 178 HIS A N 1
ATOM 1429 C CA . HIS A 1 178 ? -5.593 59.409 -0.809 1 30.89 178 HIS A CA 1
ATOM 1430 C C . HIS A 1 178 ? -6.333 58.206 -0.236 1 35.62 178 HIS A C 1
ATOM 1431 O O . HIS A 1 178 ? -6.226 57.922 0.965 1 35.66 178 HIS A O 1
ATOM 1438 N N . TYR A 1 179 ? -7.072 57.499 -1.098 1 31.32 179 TYR A N 1
ATOM 1439 C CA . TYR A 1 179 ? -7.689 56.233 -0.752 1 31.6 179 TYR A CA 1
ATOM 1440 C C . TYR A 1 179 ? -6.618 55.177 -0.977 1 38.49 179 TYR A C 1
ATOM 1441 O O . TYR A 1 179 ? -5.621 55.446 -1.667 1 38.48 179 TYR A O 1
ATOM 1450 N N . HIS A 1 180 ? -6.792 53.996 -0.374 1 36.79 180 HIS A N 1
ATOM 1451 C CA . HIS A 1 180 ? -5.84 52.887 -0.493 1 40.55 180 HIS A CA 1
ATOM 1452 C C . HIS A 1 180 ? -5.614 52.528 -1.98 1 43.81 180 HIS A C 1
ATOM 1453 O O . HIS A 1 180 ? -6.575 52.575 -2.742 1 41.21 180 HIS A O 1
ATOM 1460 N N . PRO A 1 181 ? -4.37 52.206 -2.424 1 43.58 181 PRO A N 1
ATOM 1461 C CA . PRO A 1 181 ? -4.174 51.788 -3.827 1 44.83 181 PRO A CA 1
ATOM 1462 C C . PRO A 1 181 ? -5.185 50.713 -4.263 1 48.31 181 PRO A C 1
ATOM 1463 O O . PRO A 1 181 ? -5.509 49.812 -3.484 1 48.7 181 PRO A O 1
ATOM 1467 N N . GLY A 1 182 ? -5.72 50.862 -5.466 1 43.08 182 GLY A N 1
ATOM 1468 C CA . GLY A 1 182 ? -6.691 49.93 -6.024 1 42.44 182 GLY A CA 1
ATOM 1469 C C . GLY A 1 182 ? -8.151 50.306 -5.833 1 42.62 182 GLY A C 1
ATOM 1470 O O . GLY A 1 182 ? -9.021 49.655 -6.414 1 40.99 182 GLY A O 1
ATOM 1471 N N . THR A 1 183 ? -8.446 51.356 -5.025 1 37.17 183 THR A N 1
ATOM 1472 C CA . THR A 1 183 ? -9.824 51.804 -4.74 1 34.77 183 THR A CA 1
ATOM 1473 C C . THR A 1 183 ? -10.66 52.079 -6.018 1 36.64 183 THR A C 1
ATOM 1474 O O . THR A 1 183 ? -11.848 51.762 -6.054 1 36.43 183 THR A O 1
ATOM 1478 N N . PHE A 1 184 ? -10.04 52.659 -7.047 1 33.15 184 PHE A N 1
ATOM 1479 C CA . PHE A 1 184 ? -10.73 53.018 -8.292 1 32.54 184 PHE A CA 1
ATOM 1480 C C . PHE A 1 184 ? -10.509 52.058 -9.469 1 37.16 184 PHE A C 1
ATOM 1481 O O . PHE A 1 184 ? -10.969 52.36 -10.575 1 35.67 184 PHE A O 1
ATOM 1489 N N . ASP A 1 185 ? -9.801 50.923 -9.254 1 36.94 185 ASP A N 1
ATOM 1490 C CA . ASP A 1 185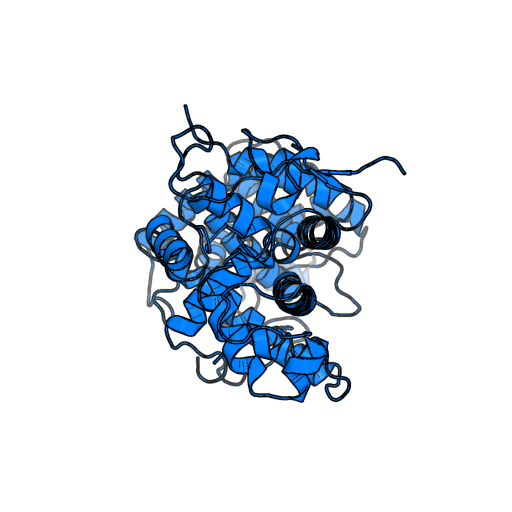 ? -9.449 49.981 -10.33 1 38.68 185 ASP A CA 1
ATOM 1491 C C . ASP A 1 185 ? -10.616 49.432 -11.16 1 42.56 185 ASP A C 1
ATOM 1492 O O . ASP A 1 185 ? -10.417 49.134 -12.341 1 42.68 185 ASP A O 1
ATOM 1497 N N . ARG A 1 186 ? -11.81 49.28 -10.557 1 38.99 186 ARG A N 1
ATOM 1498 C CA . ARG A 1 186 ? -12.979 48.715 -11.253 1 38.28 186 ARG A CA 1
ATOM 1499 C C . ARG A 1 186 ? -14.082 49.747 -11.496 1 38.5 186 ARG A C 1
ATOM 1500 O O . ARG A 1 186 ? -15.234 49.373 -11.717 1 38.02 186 ARG A O 1
ATOM 1508 N N . HIS A 1 187 ? -13.731 51.04 -11.484 1 33.7 187 HIS A N 1
ATOM 1509 C CA . HIS A 1 187 ? -14.705 52.11 -11.697 1 31.5 187 HIS A CA 1
ATOM 1510 C C . HIS A 1 187 ? -14.678 52.56 -13.172 1 35.38 187 HIS A C 1
ATOM 1511 O O . HIS A 1 187 ? -13.638 53.025 -13.647 1 35.01 187 HIS A O 1
ATOM 1518 N N . VAL A 1 188 ? -15.826 52.405 -13.889 1 31.3 188 VAL A N 1
ATOM 1519 C CA . VAL A 1 188 ? -15.983 52.695 -15.323 1 31.7 188 VAL A CA 1
ATOM 1520 C C . VAL A 1 188 ? -15.578 54.136 -15.687 1 35.14 188 VAL A C 1
ATOM 1521 O O . VAL A 1 188 ? -14.947 54.325 -16.724 1 35.69 188 VAL A O 1
ATOM 1525 N N . LEU A 1 189 ? -15.923 55.133 -14.844 1 31.06 189 LEU A N 1
ATOM 1526 C CA . LEU A 1 189 ? -15.59 56.533 -15.126 1 30.35 189 LEU A CA 1
ATOM 1527 C C . LEU A 1 189 ? -14.108 56.797 -15.058 1 34.18 189 LEU A C 1
ATOM 1528 O O . LEU A 1 189 ? -13.59 57.535 -15.893 1 35.02 189 LEU A O 1
ATOM 1533 N N . VAL A 1 190 ? -13.427 56.19 -14.087 1 30.11 190 VAL A N 1
ATOM 1534 C CA . VAL A 1 190 ? -11.973 56.333 -13.927 1 30.13 190 VAL A CA 1
ATOM 1535 C C . VAL A 1 190 ? -11.265 55.673 -15.116 1 36.63 190 VAL A C 1
ATOM 1536 O O . VAL A 1 190 ? -10.331 56.263 -15.679 1 37.37 190 VAL A O 1
ATOM 1540 N N . ARG A 1 191 ? -11.728 54.471 -15.514 1 33.83 191 ARG A N 1
ATOM 1541 C CA . ARG A 1 191 ? -11.172 53.761 -16.673 1 36.21 191 ARG A CA 1
ATOM 1542 C C . ARG A 1 191 ? -11.328 54.606 -17.936 1 41.22 191 ARG A C 1
ATOM 1543 O O . ARG A 1 191 ? -10.366 54.758 -18.694 1 41.9 191 ARG A O 1
ATOM 1551 N N . LEU A 1 192 ? -12.521 55.192 -18.132 1 36.76 192 LEU A N 1
ATOM 1552 C CA . LEU A 1 192 ? -12.805 56.037 -19.286 1 37.12 192 LEU A CA 1
ATOM 1553 C C . LEU A 1 192 ? -11.936 57.303 -19.277 1 38.73 192 LEU A C 1
ATOM 1554 O O . LEU A 1 192 ? -11.311 57.612 -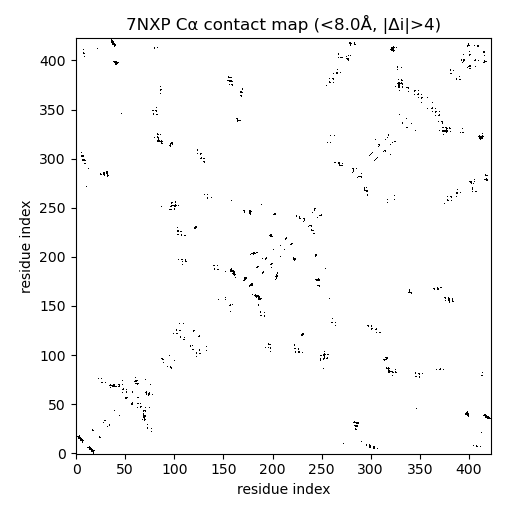20.291 1 38.3 192 LEU A O 1
ATOM 1559 N N . PHE A 1 193 ? -11.877 58.005 -18.132 1 33.71 193 PHE A N 1
ATOM 1560 C CA . PHE A 1 193 ? -11.092 59.237 -17.971 1 33.65 193 PHE A CA 1
ATOM 1561 C C . PHE A 1 193 ? -9.583 59.015 -18.162 1 40.99 193 PHE A C 1
ATOM 1562 O O . PHE A 1 193 ? -8.902 59.872 -18.729 1 41.55 193 PHE A O 1
ATOM 1570 N N . HIS A 1 194 ? -9.081 57.851 -17.742 1 40.21 194 HIS A N 1
ATOM 1571 C CA . HIS A 1 194 ? -7.672 57.49 -17.934 1 44.68 194 HIS A CA 1
ATOM 1572 C C . HIS A 1 194 ? -7.401 57.216 -19.431 1 49.29 194 HIS A C 1
ATOM 1573 O O . HIS A 1 194 ? -6.398 57.685 -19.971 1 49.71 194 HIS A O 1
ATOM 1580 N N . LYS A 1 195 ? -8.33 56.506 -20.102 1 46.39 195 LYS A N 1
ATOM 1581 C CA . LYS A 1 195 ? -8.269 56.196 -21.54 1 48.66 195 LYS A CA 1
ATOM 1582 C C . LYS A 1 195 ? -8.326 57.48 -22.412 1 52.79 195 LYS A C 1
ATOM 1583 O O . LYS A 1 195 ? -7.65 57.549 -23.441 1 54.7 195 LYS A O 1
ATOM 1589 N N . ARG A 1 196 ? -9.116 58.491 -21.994 1 46.75 196 ARG A N 1
ATOM 1590 C CA . ARG A 1 196 ? -9.255 59.748 -22.737 1 46.71 196 ARG A CA 1
ATOM 1591 C C . ARG A 1 196 ? -8.207 60.821 -22.363 1 51.04 196 ARG A C 1
ATOM 1592 O O . ARG A 1 196 ? -8.232 61.926 -22.918 1 51.66 196 ARG A O 1
ATOM 1600 N N . GLY A 1 197 ? -7.303 60.488 -21.441 1 47.2 197 GLY A N 1
ATOM 1601 C CA . GLY A 1 197 ? -6.257 61.397 -20.983 1 48.44 197 GLY A CA 1
ATOM 1602 C C . GLY A 1 197 ? -6.733 62.52 -20.075 1 52.64 197 GLY A C 1
ATOM 1603 O O . GLY A 1 197 ? -6.01 63.507 -19.898 1 54.38 197 GLY A O 1
ATOM 1604 N N . VAL A 1 198 ? -7.952 62.383 -19.488 1 46.31 198 VAL A N 1
ATOM 1605 C CA . VAL A 1 198 ? -8.546 63.344 -18.544 1 44.52 198 VAL A CA 1
ATOM 1606 C C . VAL A 1 198 ? -7.698 63.292 -17.257 1 51.75 198 VAL A C 1
ATOM 1607 O O . VAL A 1 198 ? -7.241 64.333 -16.778 1 52.63 198 VAL A O 1
ATOM 1611 N N . ILE A 1 199 ? -7.477 62.069 -16.733 1 49.45 199 ILE A N 1
ATOM 1612 C CA . ILE A 1 199 ? -6.643 61.763 -15.564 1 50.04 199 ILE A CA 1
ATOM 1613 C C . ILE A 1 199 ? -5.373 61.114 -16.136 1 57.83 199 ILE A C 1
ATOM 1614 O O . ILE A 1 199 ? -5.486 60.138 -16.874 1 57.49 199 ILE A O 1
ATOM 1619 N N . GLN A 1 200 ? -4.176 61.67 -15.842 1 57.99 200 GLN A N 1
ATOM 1620 C CA . GLN A 1 200 ? -2.923 61.118 -16.372 1 61.24 200 GLN A CA 1
ATOM 1621 C C . GLN A 1 200 ? -2.171 60.289 -15.324 1 65.98 200 GLN A C 1
ATOM 1622 O O . GLN A 1 200 ? -1.753 59.162 -15.634 1 68.53 200 GLN A O 1
ATOM 1628 N N . HIS A 1 201 ? -1.999 60.846 -14.103 1 59.33 201 HIS A N 1
ATOM 1629 C CA A HIS A 1 201 ? -1.366 60.141 -12.991 0.5 59.54 201 HIS A CA 1
ATOM 1630 C CA B HIS A 1 201 ? -1.329 60.181 -12.991 0.5 60.23 201 HIS A CA 1
ATOM 1631 C C . HIS A 1 201 ? -2.272 60.191 -11.785 1 62.08 201 HIS A C 1
ATOM 1632 O O . HIS A 1 201 ? -2.563 61.268 -11.248 1 60.27 201 HIS A O 1
ATOM 1645 N N . LEU A 1 202 ? -2.739 59.013 -11.374 1 40.38 202 LEU A N 1
ATOM 1646 C CA . LEU A 1 202 ? -3.615 58.858 -10.225 1 39 202 LEU A CA 1
ATOM 1647 C C . LEU A 1 202 ? -2.885 57.919 -9.253 1 42.97 202 LEU A C 1
ATOM 1648 O O . LEU A 1 202 ? -2.709 56.742 -9.586 1 41.67 202 LEU A O 1
ATOM 1653 N N . PRO A 1 203 ? -2.4 58.414 -8.085 1 40.82 203 PRO A N 1
ATOM 1654 C CA . PRO A 1 203 ? -1.707 57.509 -7.141 1 42.12 203 PRO A CA 1
ATOM 1655 C C . PRO A 1 203 ? -2.617 56.349 -6.734 1 47.25 203 PRO A C 1
ATOM 1656 O O . PRO A 1 203 ? -3.797 56.562 -6.421 1 45.34 203 PRO A O 1
ATOM 1660 N N . GLY A 1 204 ? -2.079 55.136 -6.824 1 46.19 204 GLY A N 1
ATOM 1661 C CA . GLY A 1 204 ? -2.797 53.907 -6.502 1 47.82 204 GLY A CA 1
ATOM 1662 C C . GLY A 1 204 ? -3.514 53.271 -7.681 1 50.55 204 GLY A C 1
ATOM 1663 O O . GLY A 1 204 ? -4.152 52.225 -7.522 1 50.84 204 GLY A O 1
ATOM 1664 N N . TYR A 1 205 ? -3.457 53.927 -8.864 1 44.92 205 TYR A N 1
ATOM 1665 C CA . TYR A 1 205 ? -4.058 53.445 -10.114 1 43.73 205 TYR A CA 1
ATOM 1666 C C . TYR A 1 205 ? -2.928 53.318 -11.125 1 50.76 205 TYR A C 1
ATOM 1667 O O . TYR A 1 205 ? -2.246 54.302 -11.423 1 49.25 205 TYR A O 1
ATOM 1676 N N . GLY A 1 206 ? -2.728 52.106 -11.623 1 52.16 206 GLY A N 1
ATOM 1677 C CA . GLY A 1 206 ? -1.665 51.806 -12.575 1 54.92 206 GLY A CA 1
ATOM 1678 C C . GLY A 1 206 ? -0.283 51.805 -11.95 1 62.68 206 GLY A C 1
ATOM 1679 O O . GLY A 1 206 ? -0.116 51.386 -10.799 1 62.9 206 GLY A O 1
ATOM 1680 N N . THR A 1 207 ? 0.719 52.284 -12.709 1 61.64 207 THR A N 1
ATOM 1681 C CA . THR A 1 207 ? 2.126 52.332 -12.279 1 62.89 207 THR A CA 1
ATOM 1682 C C . THR A 1 207 ? 2.767 53.694 -12.527 1 64.86 207 THR A C 1
ATOM 1683 O O . THR A 1 207 ? 2.394 54.389 -13.473 1 63.49 207 THR A O 1
ATOM 1687 N N . ILE A 1 208 ? 3.773 54.043 -11.704 1 61.76 208 ILE A N 1
ATOM 1688 C CA . ILE A 1 208 ? 4.549 55.276 -11.829 1 60.48 208 ILE A CA 1
ATOM 1689 C C . ILE A 1 208 ? 5.369 55.202 -13.138 1 65.19 208 ILE A C 1
ATOM 1690 O O . ILE A 1 208 ? 6.039 54.197 -13.391 1 67.64 208 ILE A O 1
ATOM 1695 N N . THR A 1 209 ? 5.265 56.244 -13.978 1 59.1 209 THR A N 1
ATOM 1696 C CA . THR A 1 209 ? 5.99 56.331 -15.252 1 60.18 209 THR A CA 1
ATOM 1697 C C . THR A 1 209 ? 7.232 57.212 -15.077 1 60.69 209 THR A C 1
ATOM 1698 O O . THR A 1 209 ? 7.296 57.995 -14.127 1 57.61 209 THR A O 1
ATOM 1702 N N . GLU A 1 210 ? 8.187 57.125 -16.026 1 57.94 210 GLU A N 1
ATOM 1703 C CA . GLU A 1 210 ? 9.401 57.947 -16.039 1 56.74 210 GLU A CA 1
ATOM 1704 C C . GLU A 1 210 ? 9.047 59.443 -16.157 1 57.38 210 GLU A C 1
ATOM 1705 O O . GLU A 1 210 ? 9.783 60.275 -15.625 1 55.28 210 GLU A O 1
ATOM 1711 N N . GLU A 1 211 ? 7.91 59.781 -16.825 1 53.65 211 GLU A N 1
ATOM 1712 C CA . GLU A 1 211 ? 7.473 61.173 -16.965 1 52.37 211 GLU A CA 1
ATOM 1713 C C . GLU A 1 211 ? 7.076 61.791 -15.604 1 50.71 211 GLU A C 1
ATOM 1714 O O . GLU A 1 211 ? 7.281 62.987 -15.423 1 49.46 211 GLU A O 1
ATOM 1720 N N . LEU A 1 212 ? 6.564 60.987 -14.646 1 44.83 212 LEU A N 1
ATOM 1721 C CA . LEU A 1 212 ? 6.233 61.514 -13.315 1 42.78 212 LEU A CA 1
ATOM 1722 C C . LEU A 1 212 ? 7.54 61.867 -12.577 1 42.99 212 LEU A C 1
ATOM 1723 O O . LEU A 1 212 ? 7.622 62.928 -11.957 1 40.15 212 LEU A O 1
ATOM 1728 N N . VAL A 1 213 ? 8.56 60.999 -12.686 1 39.76 213 VAL A N 1
ATOM 1729 C CA . VAL A 1 213 ? 9.877 61.215 -12.052 1 38.44 213 VAL A CA 1
ATOM 1730 C C . VAL A 1 213 ? 10.537 62.475 -12.666 1 42.4 213 VAL A C 1
ATOM 1731 O O . VAL A 1 213 ? 11.083 63.304 -11.929 1 39.38 213 VAL A O 1
ATOM 1735 N N . GLN A 1 214 ? 10.433 62.629 -14.002 1 41.47 214 GLN A N 1
ATOM 1736 C CA . GLN A 1 214 ? 10.969 63.789 -14.715 1 43.01 214 GLN A CA 1
ATOM 1737 C C . GLN A 1 214 ? 10.279 65.09 -14.26 1 46.43 214 GLN A C 1
ATOM 1738 O O . GLN A 1 214 ? 10.966 66.1 -14.069 1 46.04 214 GLN A O 1
ATOM 1744 N N . GLU A 1 215 ? 8.944 65.052 -14.056 1 42.36 215 GLU A N 1
ATOM 1745 C CA . GLU A 1 215 ? 8.167 66.208 -13.583 1 42.21 215 GLU A CA 1
ATOM 1746 C C . GLU A 1 215 ? 8.605 66.594 -12.168 1 43.41 215 GLU A C 1
ATOM 1747 O O . GLU A 1 215 ? 8.827 67.772 -11.887 1 43.43 215 GLU A O 1
ATOM 1753 N N . ARG A 1 216 ? 8.777 65.594 -11.3 1 36.96 216 ARG A N 1
ATOM 1754 C CA . ARG A 1 216 ? 9.238 65.793 -9.923 1 36.22 216 ARG A CA 1
ATOM 1755 C C . ARG A 1 216 ? 10.667 66.318 -9.847 1 40.34 216 ARG A C 1
ATOM 1756 O O . ARG A 1 216 ? 10.998 67.084 -8.94 1 39.57 216 ARG A O 1
ATOM 1764 N N . LEU A 1 217 ? 11.488 65.981 -10.841 1 37.95 217 LEU A N 1
ATOM 1765 C CA . LEU A 1 217 ? 12.882 66.421 -10.858 1 37.94 217 LEU A CA 1
ATOM 1766 C C . LEU A 1 217 ? 13.065 67.853 -11.359 1 43.66 217 LEU A C 1
ATOM 1767 O O . LEU A 1 217 ? 13.724 68.661 -10.689 1 41.46 217 LEU A O 1
ATOM 1772 N N . SER A 1 218 ? 12.528 68.135 -12.553 1 43.16 218 SER A N 1
ATOM 1773 C CA . SER A 1 218 ? 12.697 69.391 -13.282 1 45.93 218 SER A CA 1
ATOM 1774 C C . SER A 1 218 ? 11.625 70.455 -13.031 1 53.54 218 SER A C 1
ATOM 1775 O O . SER A 1 218 ? 11.912 71.643 -13.189 1 55.81 218 SER A O 1
ATOM 1778 N N . GLY A 1 219 ? 10.411 70.028 -12.695 1 50.81 219 GLY A N 1
ATOM 1779 C CA . GLY A 1 219 ? 9.289 70.935 -12.486 1 53.74 219 GLY A CA 1
ATOM 1780 C C . GLY A 1 219 ? 8.427 71.132 -13.717 1 64.69 219 GLY A C 1
ATOM 1781 O O . GLY A 1 219 ? 7.28 71.57 -13.59 1 66.73 219 GLY A O 1
ATOM 1782 N N . GLN A 1 220 ? 8.969 70.802 -14.92 1 64.3 220 GLN A N 1
ATOM 1783 C CA . GLN A 1 220 ? 8.274 70.925 -16.213 1 67.98 220 GLN A CA 1
ATOM 1784 C C . GLN A 1 220 ? 7.083 69.955 -16.254 1 72.51 220 GLN A C 1
ATOM 1785 O O . GLN A 1 220 ? 7.267 68.743 -16.418 1 71.69 220 GLN A O 1
ATOM 1791 N N . VAL A 1 221 ? 5.868 70.491 -16.043 1 69.71 221 VAL A N 1
ATOM 1792 C CA . VAL A 1 221 ? 4.638 69.696 -15.998 1 91.4 221 VAL A CA 1
ATOM 1793 C C . VAL A 1 221 ? 3.785 69.918 -17.256 1 112.73 221 VAL A C 1
ATOM 1794 O O . VAL A 1 221 ? 3.707 69.033 -18.105 1 72.68 221 VAL A O 1
ATOM 1798 N N . ASP A 1 224 ? -1.698 68.205 -18.007 1 58.48 224 ASP A N 1
ATOM 1799 C CA . ASP A 1 224 ? -2.703 67.519 -17.192 1 54.98 224 ASP A CA 1
ATOM 1800 C C . ASP A 1 224 ? -4.056 68.237 -17.302 1 51.21 224 ASP A C 1
ATOM 1801 O O . ASP A 1 224 ? -4.263 69.282 -16.673 1 48.76 224 ASP A O 1
ATOM 1806 N N . VAL A 1 225 ? -4.964 67.662 -18.117 1 44.75 225 VAL A N 1
ATOM 1807 C CA . VAL A 1 225 ? -6.296 68.185 -18.45 1 41.19 225 VAL A CA 1
ATOM 1808 C C . VAL A 1 225 ? -7.15 68.469 -17.196 1 41.06 225 VAL A C 1
ATOM 1809 O O . VAL A 1 225 ? -7.785 69.533 -17.117 1 38.21 225 VAL A O 1
ATOM 1813 N N . LEU A 1 226 ? -7.172 67.528 -16.227 1 37.64 226 LEU A N 1
ATOM 1814 C CA . LEU A 1 226 ? -7.997 67.7 -15.022 1 34.75 226 LEU A CA 1
ATOM 1815 C C . LEU A 1 226 ? -7.551 68.888 -14.177 1 37.22 226 LEU A C 1
ATOM 1816 O O . LEU A 1 226 ? -8.386 69.693 -13.778 1 33.9 226 LEU A O 1
ATOM 1821 N N . SER A 1 227 ? -6.238 68.999 -13.944 1 39.03 227 SER A N 1
ATOM 1822 C CA . SER A 1 227 ? -5.6 70.069 -13.182 1 39.9 227 SER A CA 1
ATOM 1823 C C . SER A 1 227 ? -5.819 71.423 -13.865 1 42.18 227 SER A C 1
ATOM 1824 O O . SER A 1 227 ? -6.136 72.398 -13.18 1 39.19 227 SER A O 1
ATOM 1827 N N . LEU A 1 228 ? -5.637 71.483 -15.209 1 41.51 228 LEU A N 1
ATOM 1828 C CA . LEU A 1 228 ? -5.841 72.709 -15.983 1 42.42 228 LEU A CA 1
ATOM 1829 C C . LEU A 1 228 ? -7.303 73.196 -15.848 1 41.49 228 LEU A C 1
ATOM 1830 O O . LEU A 1 228 ? -7.532 74.378 -15.602 1 39.85 228 LEU A O 1
ATOM 1835 N N . TRP A 1 229 ? -8.283 72.276 -15.96 1 36.56 229 TRP A N 1
ATOM 1836 C CA . TRP A 1 229 ? -9.695 72.655 -15.881 1 34.63 229 TRP A CA 1
ATOM 1837 C C . TRP A 1 229 ? -10.156 72.946 -14.452 1 34.75 229 TRP A C 1
ATOM 1838 O O . TRP A 1 229 ? -11.005 73.829 -14.262 1 33.96 229 TRP A O 1
ATOM 1849 N N . SER A 1 230 ? -9.581 72.25 -13.451 1 30.48 230 SER A N 1
ATOM 1850 C CA . SER A 1 230 ? -9.894 72.508 -12.04 1 29.75 230 SER A CA 1
ATOM 1851 C C . SER A 1 230 ? -9.465 73.943 -11.71 1 35.24 230 SER A C 1
ATOM 1852 O O . SER A 1 230 ? -10.26 74.7 -11.162 1 33.98 230 SER A O 1
ATOM 1855 N N . ARG A 1 231 ? -8.245 74.342 -12.139 1 34.21 231 ARG A N 1
ATOM 1856 C CA . ARG A 1 231 ? -7.736 75.687 -11.895 1 35.41 231 ARG A CA 1
ATOM 1857 C C . ARG A 1 231 ? -8.562 76.729 -12.645 1 38.85 231 ARG A C 1
ATOM 1858 O O . ARG A 1 231 ? -8.945 77.727 -12.044 1 39.27 231 ARG A O 1
ATOM 1866 N N . ARG A 1 232 ? -8.863 76.487 -13.933 1 34.4 232 ARG A N 1
ATOM 1867 C CA . ARG A 1 232 ? -9.637 77.436 -14.737 1 36.14 232 ARG A CA 1
ATOM 1868 C C . ARG A 1 232 ? -11.021 77.729 -14.141 1 38.15 232 ARG A C 1
ATOM 1869 O O . ARG A 1 232 ? -11.399 78.892 -14.038 1 39.33 232 ARG A O 1
ATOM 1877 N N . LEU A 1 233 ? -11.747 76.686 -13.709 1 32.93 233 LEU A N 1
ATOM 1878 C CA . LEU A 1 233 ? -13.085 76.844 -13.163 1 32.37 233 LEU A CA 1
ATOM 1879 C C . LEU A 1 233 ? -13.132 77.33 -11.717 1 33.44 233 LEU A C 1
ATOM 1880 O O . LEU A 1 233 ? -14.106 77.99 -11.344 1 33.25 233 LEU A O 1
ATOM 1885 N N . LEU A 1 234 ? -12.11 77.003 -10.901 1 28.97 234 LEU A N 1
ATOM 1886 C CA . LEU A 1 234 ? -12.154 77.294 -9.463 1 29.49 234 LEU A CA 1
ATOM 1887 C C . LEU A 1 234 ? -11.273 78.427 -8.938 1 33.7 234 LEU A C 1
ATOM 1888 O O . LEU A 1 234 ? -11.392 78.745 -7.753 1 33.6 234 LEU A O 1
ATOM 1893 N N . VAL A 1 235 ? -10.415 79.044 -9.77 1 32.68 235 VAL A N 1
ATOM 1894 C CA . VAL A 1 235 ? -9.574 80.166 -9.295 1 36.21 235 VAL A CA 1
ATOM 1895 C C . VAL A 1 235 ? -10.453 81.38 -8.883 1 38.89 235 VAL A C 1
ATOM 1896 O O . VAL A 1 235 ? -10.094 82.101 -7.955 1 39.15 235 VAL A O 1
ATOM 1900 N N . GLY A 1 236 ? -11.607 81.563 -9.532 1 35.78 236 GLY A N 1
ATOM 1901 C CA . GLY A 1 236 ? -12.512 82.657 -9.173 1 37.36 236 GLY A CA 1
ATOM 1902 C C . GLY A 1 236 ? -12.966 82.502 -7.729 1 40.11 236 GLY A C 1
ATOM 1903 O O . GLY A 1 236 ? -12.92 83.449 -6.949 1 42.64 236 GLY A O 1
ATOM 1904 N N . LYS A 1 237 ? -13.308 81.277 -7.356 1 33.45 237 LYS A N 1
ATOM 1905 C CA . LYS A 1 237 ? -13.761 80.891 -6.021 1 33.64 237 LYS A CA 1
ATOM 1906 C C . LYS A 1 237 ? -12.629 80.818 -4.985 1 39.91 237 LYS A C 1
ATOM 1907 O O . LYS A 1 237 ? -12.792 81.339 -3.882 1 41.26 237 LYS A O 1
ATOM 1913 N N . LEU A 1 238 ? -11.498 80.163 -5.331 1 36.41 238 LEU A N 1
ATOM 1914 C CA . LEU A 1 238 ? -10.432 79.835 -4.378 1 38.89 238 LEU A CA 1
ATOM 1915 C C . LEU A 1 238 ? -9.077 80.507 -4.553 1 49.63 238 LEU A C 1
ATOM 1916 O O . LEU A 1 238 ? -8.223 80.367 -3.666 1 52.81 238 LEU A O 1
ATOM 1921 N N . GLY A 1 239 ? -8.875 81.214 -5.659 1 47.73 239 GLY A N 1
ATOM 1922 C CA . GLY A 1 239 ? -7.593 81.849 -5.948 1 52.35 239 GLY A CA 1
ATOM 1923 C C . GLY A 1 239 ? -6.544 80.786 -6.211 1 60.41 239 GLY A C 1
ATOM 1924 O O . GLY A 1 239 ? -6.797 79.827 -6.948 1 57.83 239 GLY A O 1
ATOM 1925 N N . ARG A 1 240 ? -5.396 80.913 -5.541 1 63.24 240 ARG A N 1
ATOM 1926 C CA . ARG A 1 240 ? -4.24 80.018 -5.628 1 66.42 240 ARG A CA 1
ATOM 1927 C C . ARG A 1 240 ? -4.475 78.671 -4.908 1 68.69 240 ARG A C 1
ATOM 1928 O O . ARG A 1 240 ? -3.801 77.69 -5.223 1 70.21 240 ARG A O 1
ATOM 1936 N N . ASP A 1 241 ? -5.411 78.621 -3.944 1 62.57 241 ASP A N 1
ATOM 1937 C CA . ASP A 1 241 ? -5.657 77.415 -3.139 1 61.63 241 ASP A CA 1
ATOM 1938 C C . ASP A 1 241 ? -6.614 76.392 -3.796 1 55.83 241 ASP A C 1
ATOM 1939 O O . ASP A 1 241 ? -7.486 75.837 -3.117 1 54.89 241 ASP A O 1
ATOM 1944 N N . VAL A 1 242 ? -6.402 76.091 -5.093 1 46.11 242 VAL A N 1
ATOM 1945 C CA . VAL A 1 242 ? -7.248 75.121 -5.801 1 40.2 242 VAL A CA 1
ATOM 1946 C C . VAL A 1 242 ? -6.763 73.69 -5.471 1 43.92 242 VAL A C 1
ATOM 1947 O O . VAL A 1 242 ? -5.6 73.39 -5.704 1 45.47 242 VAL A O 1
ATOM 1951 N N . PRO A 1 243 ? -7.616 72.792 -4.92 1 41.7 243 PRO A N 1
ATOM 1952 C CA . PRO A 1 243 ? -7.14 71.419 -4.626 1 41.27 243 PRO A CA 1
ATOM 1953 C C . PRO A 1 243 ? -6.798 70.612 -5.884 1 42.7 243 PRO A C 1
ATOM 1954 O O . PRO A 1 243 ? -7.398 70.817 -6.943 1 40.42 243 PRO A O 1
ATOM 1958 N N . VAL A 1 244 ? -5.843 69.681 -5.75 1 38.81 244 VAL A N 1
ATOM 1959 C CA . VAL A 1 244 ? -5.41 68.762 -6.809 1 38.41 244 VAL A CA 1
ATOM 1960 C C . VAL A 1 244 ? -6.183 67.479 -6.524 1 39.19 244 VAL A C 1
ATOM 1961 O O . VAL A 1 244 ? -5.895 66.782 -5.536 1 37.45 244 VAL A O 1
ATOM 1965 N N . PHE A 1 245 ? -7.196 67.191 -7.357 1 33.44 245 PHE A N 1
ATOM 1966 C CA . PHE A 1 245 ? -8.114 66.066 -7.101 1 33.11 245 PHE A CA 1
ATOM 1967 C C . PHE A 1 245 ? -7.442 64.694 -6.942 1 36.43 245 PHE A C 1
ATOM 1968 O O . PHE A 1 245 ? -7.941 63.864 -6.16 1 35.45 245 PHE A O 1
ATOM 1976 N N . VAL A 1 246 ? -6.319 64.461 -7.651 1 34.35 246 VAL A N 1
ATOM 1977 C CA . VAL A 1 246 ? -5.607 63.177 -7.6 1 34.97 246 VAL A CA 1
ATOM 1978 C C . VAL A 1 246 ? -4.853 63.01 -6.265 1 39.71 246 VAL A C 1
ATOM 1979 O O . VAL A 1 246 ? -4.524 61.888 -5.904 1 40.35 246 VAL A O 1
ATOM 1983 N N . HIS A 1 247 ? -4.611 64.119 -5.532 1 35.94 247 HIS A N 1
ATOM 1984 C CA . HIS A 1 247 ? -3.965 64.079 -4.221 1 36.13 247 HIS A CA 1
ATOM 1985 C C . HIS A 1 247 ? -4.941 64.319 -3.064 1 41.04 247 HIS A C 1
ATOM 1986 O O . HIS A 1 247 ? -4.667 63.862 -1.959 1 43.35 247 HIS A O 1
ATOM 1993 N N . GLU A 1 248 ? -6.071 65.003 -3.313 1 35.48 248 GLU A N 1
ATOM 1994 C CA . GLU A 1 248 ? -7.138 65.204 -2.323 1 34.42 248 GLU A CA 1
ATOM 1995 C C . GLU A 1 248 ? -8.318 64.44 -2.917 1 35.48 248 GLU A C 1
ATOM 1996 O O . GLU A 1 248 ? -9.219 64.993 -3.557 1 32.5 248 GLU A O 1
ATOM 2002 N N . GLN A 1 249 ? -8.247 63.121 -2.751 1 32.82 249 GLN A N 1
ATOM 2003 C CA . GLN A 1 249 ? -9.12 62.171 -3.417 1 31.83 249 GLN A CA 1
ATOM 2004 C C . GLN A 1 249 ? -10.552 62.166 -2.931 1 34.6 249 GLN A C 1
ATOM 2005 O O . GLN A 1 249 ? -11.39 61.585 -3.618 1 32.55 249 GLN A O 1
ATOM 2011 N N . GLN A 1 250 ? -10.867 62.885 -1.826 1 31.7 250 GLN A N 1
ATOM 2012 C CA . GLN A 1 250 ? -12.263 63.029 -1.398 1 30.46 250 GLN A CA 1
ATOM 2013 C C . GLN A 1 250 ? -13.019 63.776 -2.499 1 32.73 250 GLN A C 1
ATOM 2014 O O . GLN A 1 250 ? -14.165 63.436 -2.775 1 31.17 250 GLN A O 1
ATOM 2020 N N . TYR A 1 251 ? -12.353 64.748 -3.175 1 29.3 251 TYR A N 1
ATOM 2021 C CA . TYR A 1 251 ? -12.982 65.532 -4.248 1 28.88 251 TYR A CA 1
ATOM 2022 C C . TYR A 1 251 ? -13.15 64.702 -5.488 1 31.89 251 TYR A C 1
ATOM 2023 O O . TYR A 1 251 ? -14.19 64.799 -6.13 1 31.13 251 TYR A O 1
ATOM 2032 N N . LEU A 1 252 ? -12.157 63.853 -5.802 1 30.3 252 LEU A N 1
ATOM 2033 C CA . LEU A 1 252 ? -12.256 62.931 -6.941 1 30.53 252 LEU A CA 1
ATOM 2034 C C . LEU A 1 252 ? -13.418 61.958 -6.715 1 32.03 252 LEU A C 1
ATOM 2035 O O . LEU A 1 252 ? -14.257 61.813 -7.591 1 29.68 252 LEU A O 1
ATOM 2040 N N . ARG A 1 253 ? -13.472 61.31 -5.539 1 29.66 253 ARG A N 1
ATOM 2041 C CA . ARG A 1 253 ? -14.517 60.331 -5.222 1 28.77 253 ARG A CA 1
ATOM 2042 C C . ARG A 1 253 ? -15.92 60.96 -5.177 1 30.77 253 ARG A C 1
ATOM 2043 O O . ARG A 1 253 ? -16.834 60.434 -5.82 1 28.44 253 ARG A O 1
ATOM 2051 N N . SER A 1 254 ? -16.086 62.09 -4.455 1 27.04 254 SER A N 1
ATOM 2052 C CA . SER A 1 254 ? -17.381 62.79 -4.388 1 26.66 254 SER A CA 1
ATOM 2053 C C . SER A 1 254 ? -17.809 63.273 -5.786 1 29.92 254 SER A C 1
ATOM 2054 O O . SER A 1 254 ? -18.984 63.159 -6.116 1 27.92 254 SER A O 1
ATOM 2057 N N . GLY A 1 255 ? -16.855 63.766 -6.586 1 27.62 255 GLY A N 1
ATOM 2058 C CA . GLY A 1 255 ? -17.118 64.213 -7.952 1 27.33 255 GLY A CA 1
ATOM 2059 C C . GLY A 1 255 ? -17.588 63.084 -8.851 1 30.13 255 GLY A C 1
ATOM 2060 O O . GLY A 1 255 ? -18.528 63.265 -9.631 1 28.5 255 GLY A O 1
ATOM 2061 N N . LEU A 1 256 ? -16.953 61.895 -8.73 1 27.85 256 LEU A N 1
ATOM 2062 C CA . LEU A 1 256 ? -17.313 60.701 -9.52 1 28.27 256 LEU A CA 1
ATOM 2063 C C . LEU A 1 256 ? -18.699 60.207 -9.145 1 30.58 256 LEU A C 1
ATOM 2064 O O . LEU A 1 256 ? -19.483 59.865 -10.029 1 28.93 256 LEU A O 1
ATOM 2069 N N . THR A 1 257 ? -19.009 60.198 -7.829 1 27.83 257 THR A N 1
ATOM 2070 C CA . THR A 1 257 ? -20.317 59.772 -7.312 1 27.34 257 THR A CA 1
ATOM 2071 C C . THR A 1 257 ? -21.399 60.745 -7.792 1 28.41 257 THR A C 1
ATOM 2072 O O . THR A 1 257 ? -22.499 60.321 -8.147 1 28.52 257 THR A O 1
ATOM 2076 N N . CYS A 1 258 ? -21.087 62.029 -7.777 1 25.69 258 CYS A N 1
ATOM 2077 C CA . CYS A 1 258 ? -22.018 63.044 -8.257 1 26.2 258 CYS A CA 1
ATOM 2078 C C . CYS A 1 258 ? -22.268 62.894 -9.776 1 29.64 258 CYS A C 1
ATOM 2079 O O . CYS A 1 258 ? -23.411 63.042 -10.216 1 26.75 258 CYS A O 1
ATOM 2082 N N . LEU A 1 259 ? -21.222 62.542 -10.573 1 28.84 259 LEU A N 1
ATOM 2083 C CA . LEU A 1 259 ? -21.41 62.298 -12.016 1 28.71 259 LEU A CA 1
ATOM 2084 C C . LEU A 1 259 ? -22.325 61.08 -12.23 1 31.34 259 LEU A C 1
ATOM 2085 O O . LEU A 1 259 ? -23.226 61.121 -13.086 1 29.75 259 LEU A O 1
ATOM 2090 N N . ALA A 1 260 ? -22.123 60.01 -11.425 1 28.72 260 ALA A N 1
ATOM 2091 C CA . ALA A 1 260 ? -22.976 58.827 -11.495 1 29.22 260 ALA A CA 1
ATOM 2092 C C . ALA A 1 260 ? -24.439 59.232 -11.159 1 30.05 260 ALA A C 1
ATOM 2093 O O . ALA A 1 260 ? -25.37 58.803 -11.836 1 27.63 260 ALA A O 1
ATOM 2095 N N . GLY A 1 261 ? -24.61 60.068 -10.139 1 27.74 261 GLY A N 1
ATOM 2096 C CA . GLY A 1 261 ? -25.924 60.567 -9.735 1 26.23 261 GLY A CA 1
ATOM 2097 C C . GLY A 1 261 ? -26.574 61.367 -10.854 1 28.24 261 GLY A C 1
ATOM 2098 O O . GLY A 1 261 ? -27.753 61.158 -11.161 1 26.28 261 GLY A O 1
ATOM 2099 N N . LEU A 1 262 ? -25.794 62.252 -11.509 1 25.35 262 LEU A N 1
ATOM 2100 C CA . LEU A 1 262 ? -26.282 63.07 -12.631 1 26.49 262 LEU A CA 1
ATOM 2101 C C . LEU A 1 262 ? -26.644 62.212 -13.853 1 28.6 262 LEU A C 1
ATOM 2102 O O . LEU A 1 262 ? -27.629 62.501 -14.524 1 27.08 262 LEU A O 1
ATOM 2107 N N . LEU A 1 263 ? -25.855 61.16 -14.121 1 26.31 263 LEU A N 1
ATOM 2108 C CA . LEU A 1 263 ? -26.11 60.237 -15.233 1 27.18 263 LEU A CA 1
ATOM 2109 C C . LEU A 1 263 ? -27.42 59.497 -15.002 1 31.17 263 LEU A C 1
ATOM 2110 O O . LEU A 1 263 ? -28.211 59.356 -15.938 1 32.3 263 LEU A O 1
ATOM 2115 N N . LEU A 1 264 ? -27.649 59.031 -13.761 1 27.62 264 LEU A N 1
ATOM 2116 C CA . LEU A 1 264 ? -28.89 58.344 -13.42 1 27.49 264 LEU A CA 1
ATOM 2117 C C . LEU A 1 264 ? -30.061 59.318 -13.521 1 29.01 264 LEU A C 1
ATOM 2118 O O . LEU A 1 264 ? -31.071 58.945 -14.1 1 29.02 264 LEU A O 1
ATOM 2123 N N . LEU A 1 265 ? -29.912 60.566 -13.012 1 26.99 265 LEU A N 1
ATOM 2124 C CA . LEU A 1 265 ? -30.982 61.579 -13.106 1 27.1 265 LEU A CA 1
ATOM 2125 C C . LEU A 1 265 ? -31.336 61.865 -14.555 1 30.61 265 LEU A C 1
ATOM 2126 O O . LEU A 1 265 ? -32.508 61.848 -14.906 1 30.36 265 LEU A O 1
ATOM 2131 N N . TRP A 1 266 ? -30.326 62.053 -15.408 1 27.97 266 TRP A N 1
ATOM 2132 C CA . TRP A 1 266 ? -30.567 62.305 -16.821 1 28.85 266 TRP A CA 1
ATOM 2133 C C . TRP A 1 266 ? -31.305 61.115 -17.466 1 32.89 266 TRP A C 1
ATOM 2134 O O . TRP A 1 266 ? -32.246 61.331 -18.232 1 32.32 266 TRP A O 1
ATOM 2145 N N . LYS A 1 267 ? -30.923 59.869 -17.113 1 30.26 267 LYS A N 1
ATOM 2146 C CA . LYS A 1 267 ? -31.563 58.681 -17.675 1 31.59 267 LYS A CA 1
ATOM 2147 C C . LYS A 1 267 ? -33.04 58.538 -17.286 1 35.18 267 LYS A C 1
ATOM 2148 O O . LYS A 1 267 ? -33.879 58.332 -18.162 1 35.87 267 LYS A O 1
ATOM 2154 N N . VAL A 1 268 ? -33.358 58.701 -16 1 29.16 268 VAL A N 1
ATOM 2155 C CA . VAL A 1 268 ? -34.725 58.457 -15.54 1 29 268 VAL A CA 1
ATOM 2156 C C . VAL A 1 268 ? -35.671 59.651 -15.686 1 30.94 268 VAL A C 1
ATOM 2157 O O . VAL A 1 268 ? -36.863 59.422 -15.895 1 29.74 268 VAL A O 1
ATOM 2161 N N . THR A 1 269 ? -35.171 60.901 -15.556 1 27.91 269 THR A N 1
ATOM 2162 C CA . THR A 1 269 ? -36.059 62.078 -15.586 1 27.62 269 THR A CA 1
ATOM 2163 C C . THR A 1 269 ? -36.646 62.336 -16.965 1 31.12 269 THR A C 1
ATOM 2164 O O . THR A 1 269 ? -37.709 62.948 -17.047 1 31.07 269 THR A O 1
ATOM 2168 N N . ASN A 1 270 ? -35.97 61.877 -18.032 1 28.07 270 ASN A N 1
ATOM 2169 C CA . ASN A 1 270 ? -36.436 62.088 -19.411 1 29.68 270 ASN A CA 1
ATOM 2170 C C . ASN A 1 270 ? -37.193 60.903 -20.004 1 35.88 270 ASN A C 1
ATOM 2171 O O . ASN A 1 270 ? -37.391 60.868 -21.222 1 36.39 270 ASN A O 1
ATOM 2176 N N . ALA A 1 271 ? -37.684 59.978 -19.156 1 33.26 271 ALA A N 1
ATOM 2177 C CA . ALA A 1 271 ? -38.39 58.791 -19.651 1 35.52 271 ALA A CA 1
ATOM 2178 C C . ALA A 1 271 ? -39.754 59.061 -20.311 1 39.78 271 ALA A C 1
ATOM 2179 O O . ALA A 1 271 ? -40.116 58.336 -21.239 1 40.27 271 ALA A O 1
ATOM 2181 N N . ASP A 1 272 ? -40.515 60.075 -19.828 1 35.14 272 ASP A N 1
ATOM 2182 C CA . ASP A 1 272 ? -41.848 60.406 -20.36 1 35.43 272 ASP A CA 1
ATOM 2183 C C . ASP A 1 272 ? -42.133 61.895 -20.223 1 37.04 272 ASP A C 1
ATOM 2184 O O . ASP A 1 272 ? -41.402 62.613 -19.545 1 33.89 272 ASP A O 1
ATOM 2189 N N . SER A 1 273 ? -43.179 62.356 -20.904 1 35.25 273 SER A N 1
ATOM 2190 C CA . SER A 1 273 ? -43.59 63.748 -20.895 1 34.67 273 SER A CA 1
ATOM 2191 C C . SER A 1 273 ? -44.438 64.054 -19.677 1 38.03 273 SER A C 1
ATOM 2192 O O . SER A 1 273 ? -45.297 63.252 -19.316 1 38.52 273 SER A O 1
ATOM 2195 N N . VAL A 1 274 ? -44.264 65.253 -19.09 1 34.76 274 VAL A N 1
ATOM 2196 C CA . VAL A 1 274 ? -45.123 65.709 -17.984 1 33.93 274 VAL A CA 1
ATOM 2197 C C . VAL A 1 274 ? -46.509 66.148 -18.542 1 39.83 274 VAL A C 1
ATOM 2198 O O . VAL A 1 274 ? -47.422 66.418 -17.771 1 40.41 274 VAL A O 1
ATOM 2202 N N . PHE A 1 275 ? -46.657 66.201 -19.877 1 37.71 275 PHE A N 1
ATOM 2203 C CA . PHE A 1 275 ? -47.921 66.572 -20.52 1 38.76 275 PHE A CA 1
ATOM 2204 C C . PHE A 1 275 ? -48.775 65.361 -20.922 1 44.79 275 PHE A C 1
ATOM 2205 O O . PHE A 1 275 ? -49.921 65.535 -21.325 1 44.9 275 PHE A O 1
ATOM 2213 N N . ALA A 1 276 ? -48.235 64.144 -20.766 1 43.57 276 ALA A N 1
ATOM 2214 C CA . ALA A 1 276 ? -48.921 62.886 -21.066 1 44.85 276 ALA A CA 1
ATOM 2215 C C . ALA A 1 276 ? -49.956 62.572 -19.952 1 49.25 276 ALA A C 1
ATOM 2216 O O . ALA A 1 276 ? -49.774 63.054 -18.825 1 46.8 276 ALA A O 1
ATOM 2218 N N . PRO A 1 277 ? -51.032 61.777 -20.216 1 48.84 277 PRO A N 1
ATOM 2219 C CA . PRO A 1 277 ? -52.018 61.487 -19.146 1 49.18 277 PRO A CA 1
ATOM 2220 C C . PRO A 1 277 ? -51.385 60.905 -17.875 1 51.61 277 PRO A C 1
ATOM 2221 O O . PRO A 1 277 ? -50.457 60.106 -17.958 1 50.86 277 PRO A O 1
ATOM 2225 N N . ARG A 1 278 ? -51.861 61.356 -16.706 1 47.65 278 ARG A N 1
ATOM 2226 C CA . ARG A 1 278 ? -51.353 60.964 -15.383 1 46.47 278 ARG A CA 1
ATOM 2227 C C . ARG A 1 278 ? -51.841 59.58 -14.928 1 51.64 278 ARG A C 1
ATOM 2228 O O . ARG A 1 278 ? -52.97 59.207 -15.219 1 52.8 278 ARG A O 1
ATOM 2236 N N . THR A 1 279 ? -51.004 58.862 -14.155 1 47.59 279 THR A N 1
ATOM 2237 C CA . THR A 1 279 ? -51.289 57.548 -13.565 1 48.1 279 THR A CA 1
ATOM 2238 C C . THR A 1 279 ? -51.56 57.721 -12.054 1 50.41 279 THR A C 1
ATOM 2239 O O . THR A 1 279 ? -52.52 57.154 -11.53 1 51.41 279 THR A O 1
ATOM 2243 N N . GLY A 1 280 ? -50.695 58.475 -11.378 1 43.34 280 GLY A N 1
ATOM 2244 C CA . GLY A 1 280 ? -50.81 58.722 -9.948 1 41.95 280 GLY A CA 1
ATOM 2245 C C . GLY A 1 280 ? -51.816 59.792 -9.574 1 44.22 280 GLY A C 1
ATOM 2246 O O . GLY A 1 280 ? -52.326 60.512 -10.439 1 43.46 280 GLY A O 1
ATOM 2247 N N . LYS A 1 281 ? -52.071 59.922 -8.26 1 39.35 281 LYS A N 1
ATOM 2248 C CA . LYS A 1 281 ? -53.053 60.841 -7.68 1 38.88 281 LYS A CA 1
ATOM 2249 C C . LYS A 1 281 ? -52.48 62.144 -7.107 1 39.77 281 LYS A C 1
ATOM 2250 O O . LYS A 1 281 ? -53.253 63.044 -6.758 1 39.34 281 LYS A O 1
ATOM 2256 N N . PHE A 1 282 ? -51.146 62.254 -6.996 1 34.62 282 PHE A N 1
ATOM 2257 C CA . PHE A 1 282 ? -50.537 63.484 -6.476 1 32.72 282 PHE A CA 1
ATOM 2258 C C . PHE A 1 282 ? -50.814 64.688 -7.371 1 38.31 282 PHE A C 1
ATOM 2259 O O . PHE A 1 282 ? -50.682 64.6 -8.592 1 37.4 282 PHE A O 1
ATOM 2267 N N . THR A 1 283 ? -51.146 65.823 -6.748 1 35.99 283 THR A N 1
ATOM 2268 C CA . THR A 1 283 ? -51.259 67.111 -7.433 1 36.95 283 THR A CA 1
ATOM 2269 C C . THR A 1 283 ? -50.531 68.128 -6.599 1 38.82 283 THR A C 1
ATOM 2270 O O . THR A 1 283 ? -50.401 67.949 -5.382 1 36.68 283 THR A O 1
ATOM 2274 N N . LEU A 1 284 ? -50.1 69.224 -7.228 1 36.06 284 LEU A N 1
ATOM 2275 C CA . LEU A 1 284 ? -49.398 70.294 -6.525 1 36.14 284 LEU A CA 1
ATOM 2276 C C . LEU A 1 284 ? -50.222 70.866 -5.345 1 38.33 284 LEU A C 1
ATOM 2277 O O . LEU A 1 284 ? -49.63 71.294 -4.347 1 36.59 284 LEU A O 1
ATOM 2282 N N . ALA A 1 285 ? -51.573 70.77 -5.421 1 35.9 285 ALA A N 1
ATOM 2283 C CA . ALA A 1 285 ? -52.51 71.166 -4.356 1 36.9 285 ALA A CA 1
ATOM 2284 C C . ALA A 1 285 ? -52.282 70.364 -3.05 1 40.51 285 ALA A C 1
ATOM 2285 O O . ALA A 1 285 ? -52.529 70.898 -1.963 1 39.19 285 ALA A O 1
ATOM 2287 N N . ASP A 1 286 ? -51.785 69.097 -3.15 1 36.56 286 ASP A N 1
ATOM 2288 C CA . ASP A 1 286 ? -51.462 68.26 -1.978 1 35.65 286 ASP A CA 1
ATOM 2289 C C . ASP A 1 286 ? -50.271 68.835 -1.225 1 37.63 286 ASP A C 1
ATOM 2290 O O . ASP A 1 286 ? -50.102 68.605 -0.03 1 35.46 286 ASP A O 1
ATOM 2295 N N . LEU A 1 287 ? -49.418 69.54 -1.952 1 35.64 287 LEU A N 1
ATOM 2296 C CA . LEU A 1 287 ? -48.224 70.137 -1.404 1 36.98 287 LEU A CA 1
ATOM 2297 C C . LEU A 1 287 ? -48.462 71.576 -0.944 1 43.24 287 LEU A C 1
ATOM 2298 O O . LEU A 1 287 ? -48.019 71.945 0.134 1 43.89 287 LEU A O 1
ATOM 2303 N N . LEU A 1 288 ? -49.141 72.392 -1.756 1 41.01 288 LEU A N 1
ATOM 2304 C CA . LEU A 1 288 ? -49.277 73.821 -1.478 1 41.97 288 LEU A CA 1
ATOM 2305 C C . LEU A 1 288 ? -50.663 74.297 -1.057 1 49.14 288 LEU A C 1
ATOM 2306 O O . LEU A 1 288 ? -50.798 75.446 -0.628 1 50.05 288 LEU A O 1
ATOM 2311 N N . GLY A 1 289 ? -51.657 73.421 -1.129 1 47.42 289 GLY A N 1
ATOM 2312 C CA . GLY A 1 289 ? -53.037 73.764 -0.814 1 49.19 289 GLY A CA 1
ATOM 2313 C C . GLY A 1 289 ? -53.775 74.17 -2.077 1 56.74 289 GLY A C 1
ATOM 2314 O O . GLY A 1 289 ? -53.146 74.58 -3.062 1 55.46 289 GLY A O 1
ATOM 2315 N N . SER A 1 290 ? -55.111 74.037 -2.07 1 58.28 290 SER A N 1
ATOM 2316 C CA . SER A 1 290 ? -55.957 74.382 -3.222 1 60.7 290 SER A CA 1
ATOM 2317 C C . SER A 1 290 ? -55.917 75.874 -3.603 1 69.65 290 SER A C 1
ATOM 2318 O O . SER A 1 290 ? -55.861 76.193 -4.795 1 69.54 290 SER A O 1
ATOM 2321 N N . ASP A 1 291 ? -55.902 76.773 -2.594 1 69.86 291 ASP A N 1
ATOM 2322 C CA . ASP A 1 291 ? -55.858 78.23 -2.772 1 71.85 291 ASP A CA 1
ATOM 2323 C C . ASP A 1 291 ? -54.582 78.728 -3.488 1 77.16 291 ASP A C 1
ATOM 2324 O O . ASP A 1 291 ? -54.656 79.696 -4.247 1 78.3 291 ASP A O 1
ATOM 2329 N N . ALA A 1 292 ? -53.422 78.085 -3.231 1 72.53 292 ALA A N 1
ATOM 2330 C CA . ALA A 1 292 ? -52.126 78.477 -3.796 1 72.02 292 ALA A CA 1
ATOM 2331 C C . ALA A 1 292 ? -51.951 78.199 -5.302 1 76.22 292 ALA A C 1
ATOM 2332 O O . ALA A 1 292 ? -51.17 78.899 -5.955 1 75.64 292 ALA A O 1
ATOM 2334 N N . VAL A 1 293 ? -52.662 77.187 -5.846 1 72.74 293 VAL A N 1
ATOM 2335 C CA . VAL A 1 293 ? -52.567 76.8 -7.261 1 95.57 293 VAL A CA 1
ATOM 2336 C C . VAL A 1 293 ? -53.831 77.225 -8.018 1 120.04 293 VAL A C 1
ATOM 2337 O O . VAL A 1 293 ? -54.943 76.927 -7.588 1 81.66 293 VAL A O 1
ATOM 2341 N N . GLY A 1 315 ? -42.693 65.923 -28.946 1 47.04 315 GLY A N 1
ATOM 2342 C CA . GLY A 1 315 ? -41.269 66.133 -29.19 1 45.29 315 GLY A CA 1
ATOM 2343 C C . GLY A 1 315 ? -40.39 65.508 -28.126 1 44.7 315 GLY A C 1
ATOM 2344 O O . GLY A 1 315 ? -40.889 64.813 -27.241 1 43.12 315 GLY A O 1
ATOM 2345 N N . ARG A 1 316 ? -39.067 65.715 -28.24 1 40.77 316 ARG A N 1
ATOM 2346 C CA . ARG A 1 316 ? -38.044 65.222 -27.321 1 40.29 316 ARG A CA 1
ATOM 2347 C C . ARG A 1 316 ? -38.372 65.651 -25.868 1 39.9 316 ARG A C 1
ATOM 2348 O O . ARG A 1 316 ? -38.772 66.792 -25.629 1 39.34 316 ARG A O 1
ATOM 2356 N N . VAL A 1 317 ? -38.248 64.727 -24.915 1 34.19 317 VAL A N 1
ATOM 2357 C CA . VAL A 1 317 ? -38.527 65.038 -23.511 1 32.99 317 VAL A CA 1
ATOM 2358 C C . VAL A 1 317 ? -37.305 65.763 -22.93 1 35.64 317 VAL A C 1
ATOM 2359 O O . VAL A 1 317 ? -36.164 65.305 -23.094 1 35.47 317 VAL A O 1
ATOM 2363 N N . ARG A 1 318 ? -37.548 66.911 -22.275 1 30.66 318 ARG A N 1
ATOM 2364 C CA . ARG A 1 318 ? -36.462 67.718 -21.705 1 29.27 318 ARG A CA 1
ATOM 2365 C C . ARG A 1 318 ? -36.698 68.082 -20.237 1 30.67 318 ARG A C 1
ATOM 2366 O O . ARG A 1 318 ? -36.35 69.187 -19.811 1 28.97 318 ARG A O 1
ATOM 2374 N N . ASN A 1 319 ? -37.248 67.143 -19.448 1 27.58 319 ASN A N 1
ATOM 2375 C CA . ASN A 1 319 ? -37.482 67.345 -18.015 1 27.11 319 ASN A CA 1
ATOM 2376 C C . ASN A 1 319 ? -36.173 67.62 -17.291 1 28.95 319 ASN A C 1
ATOM 2377 O O . ASN A 1 319 ? -36.144 68.436 -16.378 1 27.05 319 ASN A O 1
ATOM 2382 N N . PHE A 1 320 ? -35.089 66.945 -17.706 1 27.15 320 PHE A N 1
ATOM 2383 C CA . PHE A 1 320 ? -33.775 67.153 -17.097 1 27.27 320 PHE A CA 1
ATOM 2384 C C . PHE A 1 320 ? -33.282 68.592 -17.325 1 28.69 320 PHE A C 1
ATOM 2385 O O . PHE A 1 320 ? -32.899 69.243 -16.358 1 27.69 320 PHE A O 1
ATOM 2393 N N . GLU A 1 321 ? -33.303 69.086 -18.582 1 26.84 321 GLU A N 1
ATOM 2394 C CA . GLU A 1 321 ? -32.932 70.485 -18.888 1 26.22 321 GLU A CA 1
ATOM 2395 C C . GLU A 1 321 ? -33.811 71.492 -18.09 1 28.46 321 GLU A C 1
ATOM 2396 O O . GLU A 1 321 ? -33.291 72.508 -17.611 1 26.91 321 GLU A O 1
ATOM 2402 N N . PHE A 1 322 ? -35.135 71.225 -17.961 1 26.52 322 PHE A N 1
ATOM 2403 C CA . PHE A 1 322 ? -36.016 72.109 -17.186 1 25.7 322 PHE A CA 1
ATOM 2404 C C . PHE A 1 322 ? -35.505 72.219 -15.722 1 28.42 322 PHE A C 1
ATOM 2405 O O . PHE A 1 322 ? -35.398 73.327 -15.195 1 27.48 322 PHE A O 1
ATOM 2413 N N . LEU A 1 323 ? -35.169 71.073 -15.088 1 25.6 323 LEU A N 1
ATOM 2414 C CA . LEU A 1 323 ? -34.594 71.059 -13.739 1 25.75 323 LEU A CA 1
ATOM 2415 C C . LEU A 1 323 ? -33.253 71.807 -13.696 1 28.5 323 LEU A C 1
ATOM 2416 O O . LEU A 1 323 ? -32.992 72.552 -12.758 1 26.74 323 LEU A O 1
ATOM 2421 N N . VAL A 1 324 ? -32.406 71.622 -14.721 1 26.66 324 VAL A N 1
ATOM 2422 C CA . VAL A 1 324 ? -31.112 72.304 -14.755 1 26.02 324 VAL A CA 1
ATOM 2423 C C . VAL A 1 324 ? -31.321 73.846 -14.711 1 28.24 324 VAL A C 1
ATOM 2424 O O . VAL A 1 324 ? -30.702 74.54 -13.908 1 26.72 324 VAL A O 1
ATOM 2428 N N . ARG A 1 325 ? -32.215 74.349 -15.562 1 26.28 325 ARG A N 1
ATOM 2429 C CA . ARG A 1 325 ? -32.462 75.782 -15.708 1 26.46 325 ARG A CA 1
ATOM 2430 C C . ARG A 1 325 ? -33.22 76.441 -14.567 1 28.53 325 ARG A C 1
ATOM 2431 O O . ARG A 1 325 ? -32.897 77.571 -14.224 1 27.83 325 ARG A O 1
ATOM 2439 N N . TYR A 1 326 ? -34.219 75.756 -13.996 1 25.68 326 TYR A N 1
ATOM 2440 C CA . TYR A 1 326 ? -35.125 76.352 -13.005 1 25.95 326 TYR A CA 1
ATOM 2441 C C . TYR A 1 326 ? -34.997 75.815 -11.59 1 27.42 326 TYR A C 1
ATOM 2442 O O . TYR A 1 326 ? -35.693 76.293 -10.684 1 26.7 326 TYR A O 1
ATOM 2451 N N . TYR A 1 327 ? -34.07 74.887 -11.366 1 23.69 327 TYR A N 1
ATOM 2452 C CA . TYR A 1 327 ? -33.9 74.321 -10.01 1 22.74 327 TYR A CA 1
ATOM 2453 C C . TYR A 1 327 ? -32.428 74.267 -9.616 1 26.75 327 TYR A C 1
ATOM 2454 O O . TYR A 1 327 ? -32.026 75.011 -8.733 1 27.1 327 TYR A O 1
ATOM 2463 N N . ILE A 1 328 ? -31.626 73.444 -10.303 1 23.79 328 ILE A N 1
ATOM 2464 C CA . ILE A 1 328 ? -30.19 73.28 -10.027 1 23.96 328 ILE A CA 1
ATOM 2465 C C . ILE A 1 328 ? -29.449 74.607 -10.193 1 27.2 328 ILE A C 1
ATOM 2466 O O . ILE A 1 328 ? -28.758 75.029 -9.261 1 25.36 328 ILE A O 1
ATOM 2471 N N . GLY A 1 329 ? -29.585 75.227 -11.378 1 25.69 329 GLY A N 1
ATOM 2472 C CA . GLY A 1 329 ? -28.947 76.508 -11.712 1 25.75 329 GLY A CA 1
ATOM 2473 C C . GLY A 1 329 ? -29.241 77.578 -10.671 1 29.14 329 GLY A C 1
ATOM 2474 O O . GLY A 1 329 ? -28.311 78.084 -10.034 1 28.26 329 GLY A O 1
ATOM 2475 N N . PRO A 1 330 ? -30.537 77.881 -10.413 1 27.42 330 PRO A N 1
ATOM 2476 C CA . PRO A 1 330 ? -30.882 78.891 -9.376 1 26.51 330 PRO A CA 1
ATOM 2477 C C . PRO A 1 330 ? -30.415 78.533 -7.957 1 28.92 330 PRO A C 1
ATOM 2478 O O . PRO A 1 330 ? -30.007 79.427 -7.206 1 26.52 330 PRO A O 1
ATOM 2482 N N . TRP A 1 331 ? -30.471 77.239 -7.572 1 27.04 331 TRP A N 1
ATOM 2483 C CA . TRP A 1 331 ? -29.982 76.853 -6.241 1 27.25 331 TRP A CA 1
ATOM 2484 C C . TRP A 1 331 ? -28.468 77.127 -6.143 1 28.59 331 TRP A C 1
ATOM 2485 O O . TRP A 1 331 ? -28.034 77.793 -5.207 1 26.57 331 TRP A O 1
ATOM 2496 N N . TYR A 1 332 ? -27.674 76.623 -7.107 1 26.66 332 TYR A N 1
ATOM 2497 C CA . TYR A 1 332 ? -26.227 76.85 -7.133 1 25.86 332 TYR A CA 1
ATOM 2498 C C . TYR A 1 332 ? -25.878 78.356 -7.084 1 30.77 332 TYR A C 1
ATOM 2499 O O . TYR A 1 332 ? -24.955 78.739 -6.358 1 29.08 332 TYR A O 1
ATOM 2508 N N . ALA A 1 333 ? -26.646 79.197 -7.805 1 29.54 333 ALA A N 1
ATOM 2509 C CA . ALA A 1 333 ? -26.437 80.663 -7.836 1 30.96 333 ALA A CA 1
ATOM 2510 C C . ALA A 1 333 ? -26.606 81.289 -6.445 1 34.9 333 ALA A C 1
ATOM 2511 O O . ALA A 1 333 ? -25.854 82.19 -6.102 1 35.61 333 ALA A O 1
ATOM 2513 N N . ARG A 1 334 ? -27.574 80.805 -5.641 1 31.38 334 ARG A N 1
ATOM 2514 C CA . ARG A 1 334 ? -27.835 81.359 -4.303 1 32.32 334 ARG A CA 1
ATOM 2515 C C . ARG A 1 334 ? -26.994 80.697 -3.215 1 35.82 334 ARG A C 1
ATOM 2516 O O . ARG A 1 334 ? -26.676 81.337 -2.219 1 35.85 334 ARG A O 1
ATOM 2524 N N . ASP A 1 335 ? -26.644 79.418 -3.393 1 31.11 335 ASP A N 1
ATOM 2525 C CA . ASP A 1 335 ? -25.92 78.654 -2.367 1 30.43 335 ASP A CA 1
ATOM 2526 C C . ASP A 1 335 ? -24.929 77.696 -3.054 1 32.54 335 ASP A C 1
ATOM 2527 O O . ASP A 1 335 ? -25.283 76.539 -3.295 1 30.78 335 ASP A O 1
ATOM 2532 N N . PRO A 1 336 ? -23.696 78.155 -3.377 1 31.29 336 PRO A N 1
ATOM 2533 C CA . PRO A 1 336 ? -22.75 77.284 -4.112 1 31.35 336 PRO A CA 1
ATOM 2534 C C . PRO A 1 336 ? -22.186 76.094 -3.333 1 32.93 336 PRO A C 1
ATOM 2535 O O . PRO A 1 336 ? -21.468 75.284 -3.913 1 32.97 336 PRO A O 1
ATOM 2539 N N . ALA A 1 337 ? -22.552 75.945 -2.061 1 30.76 337 ALA A N 1
ATOM 2540 C CA . ALA A 1 337 ? -22.127 74.797 -1.249 1 31.07 337 ALA A CA 1
ATOM 2541 C C . ALA A 1 337 ? -23.095 73.6 -1.458 1 31.84 337 ALA A C 1
ATOM 2542 O O . ALA A 1 337 ? -22.844 72.509 -0.955 1 29.25 337 ALA A O 1
ATOM 2544 N N . VAL A 1 338 ? -24.201 73.812 -2.191 1 28.15 338 VAL A N 1
ATOM 2545 C CA . VAL A 1 338 ? -25.219 72.775 -2.414 1 25.74 338 VAL A CA 1
ATOM 2546 C C . VAL A 1 338 ? -24.625 71.472 -2.982 1 27.93 338 VAL A C 1
ATOM 2547 O O . VAL A 1 338 ? -23.785 71.501 -3.885 1 26.67 338 VAL A O 1
ATOM 2551 N N . THR A 1 339 ? -25.061 70.335 -2.425 1 24.07 339 THR A N 1
ATOM 2552 C CA . THR A 1 339 ? -24.599 69.016 -2.858 1 23.63 339 THR A CA 1
ATOM 2553 C C . THR A 1 339 ? -25.734 68.303 -3.618 1 26.84 339 THR A C 1
ATOM 2554 O O . THR A 1 339 ? -26.899 68.729 -3.532 1 23.53 339 THR A O 1
ATOM 2558 N N . LEU A 1 340 ? -25.414 67.202 -4.33 1 24.37 340 LEU A N 1
ATOM 2559 C CA . LEU A 1 340 ? -26.453 66.495 -5.073 1 24.11 340 LEU A CA 1
ATOM 2560 C C . LEU A 1 340 ? -27.575 65.906 -4.179 1 25.4 340 LEU A C 1
ATOM 2561 O O . LEU A 1 340 ? -28.731 65.909 -4.59 1 23.28 340 LEU A O 1
ATOM 2566 N N . SER A 1 341 ? -27.235 65.422 -2.973 1 23.5 341 SER A N 1
ATOM 2567 C CA . SER A 1 341 ? -28.241 64.879 -2.042 1 23.57 341 SER A CA 1
ATOM 2568 C C . SER A 1 341 ? -29.154 65.995 -1.471 1 26.08 341 SER A C 1
ATOM 2569 O O . SER A 1 341 ? -30.309 65.723 -1.152 1 24.66 341 SER A O 1
ATOM 2572 N N . GLN A 1 342 ? -28.652 67.252 -1.36 1 23.51 342 GLN A N 1
ATOM 2573 C CA . GLN A 1 342 ? -29.46 68.385 -0.889 1 23.66 342 GLN A CA 1
ATOM 2574 C C . GLN A 1 342 ? -30.425 68.808 -2.007 1 25.35 342 GLN A C 1
ATOM 2575 O O . GLN A 1 342 ? -31.552 69.225 -1.727 1 23.72 342 GLN A O 1
ATOM 2581 N N . LEU A 1 343 ? -29.991 68.665 -3.271 1 23.32 343 LEU A N 1
ATOM 2582 C CA . LEU A 1 343 ? -30.849 68.958 -4.426 1 22.61 343 LEU A CA 1
ATOM 2583 C C . LEU A 1 343 ? -31.874 67.834 -4.621 1 24.8 343 LEU A C 1
ATOM 2584 O O . LEU A 1 343 ? -33.039 68.098 -4.931 1 24.49 343 LEU A O 1
ATOM 2589 N N . PHE A 1 344 ? -31.42 66.576 -4.51 1 21.72 344 PHE A N 1
ATOM 2590 C CA . PHE A 1 344 ? -32.25 65.41 -4.815 1 21.61 344 PHE A CA 1
ATOM 2591 C C . PHE A 1 344 ? -32.266 64.377 -3.682 1 24.12 344 PHE A C 1
ATOM 2592 O O . PHE A 1 344 ? -31.727 63.291 -3.842 1 24.04 344 PHE A O 1
ATOM 2600 N N . PRO A 1 345 ? -32.881 64.682 -2.518 1 21.27 345 PRO A N 1
ATOM 2601 C CA . PRO A 1 345 ? -32.909 63.689 -1.434 1 21.94 345 PRO A CA 1
ATOM 2602 C C . PRO A 1 345 ? -33.667 62.405 -1.813 1 24.82 345 PRO A C 1
ATOM 2603 O O . PRO A 1 345 ? -33.367 61.349 -1.255 1 24.64 345 PRO A O 1
ATOM 2607 N N . GLY A 1 346 ? -34.59 62.49 -2.773 1 22.2 346 GLY A N 1
ATOM 2608 C CA . GLY A 1 346 ? -35.317 61.307 -3.273 1 23 346 GLY A CA 1
ATOM 2609 C C . GLY A 1 346 ? -34.395 60.357 -4.029 1 26.81 346 GLY A C 1
ATOM 2610 O O . GLY A 1 346 ? -34.572 59.131 -3.991 1 26.73 346 GLY A O 1
ATOM 2611 N N . LEU A 1 347 ? -33.393 60.917 -4.73 1 23.5 347 LEU A N 1
ATOM 2612 C CA . LEU A 1 347 ? -32.392 60.088 -5.42 1 23.8 347 LEU A CA 1
ATOM 2613 C C . LEU A 1 347 ? -31.609 59.298 -4.349 1 26.64 347 LEU A C 1
ATOM 2614 O O . LEU A 1 347 ? -31.35 58.11 -4.519 1 25.08 347 LEU A O 1
ATOM 2619 N N . ALA A 1 348 ? -31.216 59.977 -3.256 1 25.41 348 ALA A N 1
ATOM 2620 C CA . ALA A 1 348 ? -30.492 59.326 -2.159 1 24.99 348 ALA A CA 1
ATOM 2621 C C . ALA A 1 348 ? -31.357 58.202 -1.538 1 27.95 348 ALA A C 1
ATOM 2622 O O . ALA A 1 348 ? -30.85 57.108 -1.27 1 27.57 348 ALA A O 1
ATOM 2624 N N . LEU A 1 349 ? -32.662 58.46 -1.339 1 23.65 349 LEU A N 1
ATOM 2625 C CA . LEU A 1 349 ? -33.541 57.445 -0.741 1 24.2 349 LEU A CA 1
ATOM 2626 C C . LEU A 1 349 ? -33.645 56.183 -1.638 1 27.78 349 LEU A C 1
ATOM 2627 O O . LEU A 1 349 ? -33.528 55.071 -1.136 1 27.72 349 LEU A O 1
ATOM 2632 N N . LEU A 1 350 ? -33.79 56.372 -2.957 1 26.54 350 LEU A N 1
ATOM 2633 C CA . LEU A 1 350 ? -33.851 55.287 -3.945 1 26.97 350 LEU A CA 1
ATOM 2634 C C . LEU A 1 350 ? -32.566 54.46 -3.963 1 30.35 350 LEU A C 1
ATOM 2635 O O . LEU A 1 350 ? -32.637 53.232 -3.935 1 29.13 350 LEU A O 1
ATOM 2640 N N . ALA A 1 351 ? -31.398 55.139 -4.07 1 27.97 351 ALA A N 1
ATOM 2641 C CA . ALA A 1 351 ? -30.082 54.488 -4.152 1 28.27 351 ALA A CA 1
ATOM 2642 C C . ALA A 1 351 ? -29.765 53.715 -2.873 1 29.89 351 ALA A C 1
ATOM 2643 O O . ALA A 1 351 ? -29.384 52.548 -2.942 1 28.57 351 ALA A O 1
ATOM 2645 N N . VAL A 1 352 ? -29.97 54.341 -1.702 1 26.13 352 VAL A N 1
ATOM 2646 C CA . VAL A 1 352 ? -29.707 53.647 -0.423 1 26.05 352 VAL A CA 1
ATOM 2647 C C . VAL A 1 352 ? -30.625 52.406 -0.339 1 29.85 352 VAL A C 1
ATOM 2648 O O . VAL A 1 352 ? -30.15 51.317 -0.004 1 29.35 352 VAL A O 1
ATOM 2652 N N . THR A 1 353 ? -31.919 52.568 -0.675 1 27.25 353 THR A N 1
ATOM 2653 C CA . THR A 1 353 ? -32.894 51.449 -0.616 1 28.5 353 THR A CA 1
ATOM 2654 C C . THR A 1 353 ? -32.489 50.288 -1.566 1 32.41 353 THR A C 1
ATOM 2655 O O . THR A 1 353 ? -32.555 49.131 -1.162 1 32.54 353 THR A O 1
ATOM 2659 N N . GLU A 1 354 ? -32.023 50.608 -2.779 1 29.18 354 GLU A N 1
ATOM 2660 C CA . GLU A 1 354 ? -31.536 49.613 -3.741 1 31.06 354 GLU A CA 1
ATOM 2661 C C . GLU A 1 354 ? -30.367 48.801 -3.113 1 34.32 354 GLU A C 1
ATOM 2662 O O . GLU A 1 354 ? -30.368 47.567 -3.186 1 32.93 354 GLU A O 1
ATOM 2668 N N . SER A 1 355 ? -29.403 49.496 -2.47 1 29.67 355 SER A N 1
ATOM 2669 C CA . SER A 1 355 ? -28.272 48.833 -1.799 1 29.46 355 SER A CA 1
ATOM 2670 C C . SER A 1 355 ? -28.766 47.946 -0.639 1 36.52 355 SER A C 1
ATOM 2671 O O . SER A 1 355 ? -28.407 46.774 -0.562 1 39.02 355 SER A O 1
ATOM 2674 N N . VAL A 1 356 ? -29.595 48.498 0.259 1 34.49 356 VAL A N 1
ATOM 2675 C CA . VAL A 1 356 ? -30.106 47.759 1.427 1 35.35 356 VAL A CA 1
ATOM 2676 C C . VAL A 1 356 ? -30.844 46.47 1.031 1 40.58 356 VAL A C 1
ATOM 2677 O O . VAL A 1 356 ? -30.571 45.398 1.594 1 39.79 356 VAL A O 1
ATOM 2681 N N . ARG A 1 357 ? -31.754 46.588 0.053 1 37.56 357 ARG A N 1
ATOM 2682 C CA . ARG A 1 357 ? -32.576 45.477 -0.451 1 39.04 357 ARG A CA 1
ATOM 2683 C C . ARG A 1 357 ? -31.773 44.376 -1.117 1 44.22 357 ARG A C 1
ATOM 2684 O O . ARG A 1 357 ? -32.199 43.236 -1.096 1 45.5 357 ARG A O 1
ATOM 2692 N N . SER A 1 358 ? -30.618 44.71 -1.702 1 41.09 358 SER A N 1
ATOM 2693 C CA . SER A 1 358 ? -29.748 43.748 -2.384 1 41.79 358 SER A CA 1
ATOM 2694 C C . SER A 1 358 ? -28.989 42.834 -1.4 1 47.03 358 SER A C 1
ATOM 2695 O O . SER A 1 358 ? -28.375 41.867 -1.833 1 48.36 358 SER A O 1
ATOM 2698 N N . GLY A 1 359 ? -29.03 43.152 -0.107 1 43.67 359 GLY A N 1
ATOM 2699 C CA . GLY A 1 359 ? -28.334 42.388 0.928 1 44.95 359 GLY A CA 1
ATOM 2700 C C . GLY A 1 359 ? -26.916 42.863 1.21 1 48.57 359 GLY A C 1
ATOM 2701 O O . GLY A 1 359 ? -26.251 42.323 2.094 1 48.79 359 GLY A O 1
ATOM 2702 N N . TRP A 1 360 ? -26.44 43.885 0.479 1 44.6 360 TRP A N 1
ATOM 2703 C CA . TRP A 1 360 ? -25.094 44.457 0.65 1 44.29 360 TRP A CA 1
ATOM 2704 C C . TRP A 1 360 ? -24.967 45.173 1.992 1 46.31 360 TRP A C 1
ATOM 2705 O O . TRP A 1 360 ? -25.932 45.76 2.49 1 44.17 360 TRP A O 1
ATOM 2716 N N . ASP A 1 361 ? -23.782 45.105 2.586 1 45.53 361 ASP A N 1
ATOM 2717 C CA . ASP A 1 361 ? -23.49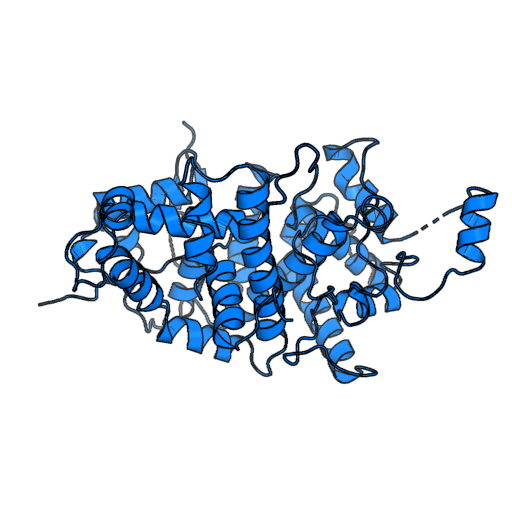8 45.792 3.843 1 46.29 361 ASP A CA 1
ATOM 2718 C C . ASP A 1 361 ? -22.063 46.328 3.827 1 48.62 361 ASP A C 1
ATOM 2719 O O . ASP A 1 361 ? -21.15 45.559 3.515 1 48.69 361 ASP A O 1
ATOM 2724 N N . PRO A 1 362 ? -21.828 47.624 4.159 1 44.51 362 PRO A N 1
ATOM 2725 C CA . PRO A 1 362 ? -20.444 48.143 4.135 1 44.88 362 PRO A CA 1
ATOM 2726 C C . PRO A 1 362 ? -19.522 47.514 5.184 1 53.25 362 PRO A C 1
ATOM 2727 O O . PRO A 1 362 ? -18.303 47.538 4.999 1 54.95 362 PRO A O 1
ATOM 2731 N N . SER A 1 363 ? -20.096 46.903 6.25 1 64.66 363 SER A N 1
ATOM 2732 C CA . SER A 1 363 ? -19.33 46.211 7.302 1 68.08 363 SER A CA 1
ATOM 2733 C C . SER A 1 363 ? -18.857 44.813 6.871 1 76.7 363 SER A C 1
ATOM 2734 O O . SER A 1 363 ? -18.041 44.217 7.577 1 80.32 363 SER A O 1
ATOM 2737 N N . ARG A 1 364 ? -19.343 44.293 5.718 1 73.59 364 ARG A N 1
ATOM 2738 C CA . ARG A 1 364 ? -18.923 42.977 5.212 1 77.69 364 ARG A CA 1
ATOM 2739 C C . ARG A 1 364 ? -18.403 43.027 3.763 1 80.86 364 ARG A C 1
ATOM 2740 O O . ARG A 1 364 ? -17.479 42.286 3.421 1 85.59 364 ARG A O 1
ATOM 2748 N N . ARG A 1 365 ? -18.983 43.911 2.939 1 72.73 365 ARG A N 1
ATOM 2749 C CA . ARG A 1 365 ? -18.657 44.203 1.535 1 81.19 365 ARG A CA 1
ATOM 2750 C C . ARG A 1 365 ? -18.566 42.951 0.646 1 114.94 365 ARG A C 1
ATOM 2751 O O . ARG A 1 365 ? -17.504 42.354 0.496 1 88.24 365 ARG A O 1
ATOM 2759 N N . SER A 1 385 ? -32.248 46.177 8.584 1 57.27 385 SER A N 1
ATOM 2760 C CA . SER A 1 385 ? -31.242 47.23 8.446 1 53.14 385 SER A CA 1
ATOM 2761 C C . SER A 1 385 ? -31.85 48.507 7.839 1 50.67 385 SER A C 1
ATOM 2762 O O . SER A 1 385 ? -32.44 48.452 6.756 1 49.09 385 SER A O 1
ATOM 2765 N N . ASN A 1 386 ? -31.732 49.642 8.559 1 43.7 386 ASN A N 1
ATOM 2766 C CA . ASN A 1 386 ? -32.239 50.931 8.087 1 40.21 386 ASN A CA 1
ATOM 2767 C C . ASN A 1 386 ? -31.185 52.021 8.302 1 38.14 386 ASN A C 1
ATOM 2768 O O . ASN A 1 386 ? -31.238 52.752 9.294 1 37.09 386 ASN A O 1
ATOM 2773 N N . PRO A 1 387 ? -30.198 52.14 7.383 1 32.91 387 PRO A N 1
ATOM 2774 C CA . PRO A 1 387 ? -29.131 53.15 7.578 1 30.12 387 PRO A CA 1
ATOM 2775 C C . PRO A 1 387 ? -29.637 54.593 7.549 1 30.45 387 PRO A C 1
ATOM 2776 O O . PRO A 1 387 ? -29.007 55.462 8.149 1 28.02 387 PRO A O 1
ATOM 2780 N N . VAL A 1 388 ? -30.79 54.847 6.887 1 26.77 388 VAL A N 1
ATOM 2781 C CA . VAL A 1 388 ? -31.391 56.189 6.9 1 26.67 388 VAL A CA 1
ATOM 2782 C C . VAL A 1 388 ? -31.813 56.489 8.371 1 29.83 388 VAL A C 1
ATOM 2783 O O . VAL A 1 388 ? -31.398 57.507 8.926 1 27.63 388 VAL A O 1
ATOM 2787 N N . ALA A 1 389 ? -32.607 55.579 8.99 1 29.69 389 ALA A N 1
ATOM 2788 C CA . ALA A 1 389 ? -33.057 55.697 10.384 1 31.43 389 ALA A CA 1
ATOM 2789 C C . ALA A 1 389 ? -31.853 55.786 11.329 1 34.19 389 ALA A C 1
ATOM 2790 O O . ALA A 1 389 ? -31.872 56.627 12.23 1 32.35 389 ALA A O 1
ATOM 2792 N N . ASP A 1 390 ? -30.785 54.97 11.092 1 31.47 390 ASP A N 1
ATOM 2793 C CA . ASP A 1 390 ? -29.567 55.007 11.943 1 31.08 390 ASP A CA 1
ATOM 2794 C C . ASP A 1 390 ? -28.953 56.414 11.999 1 32.73 390 ASP A C 1
ATOM 2795 O O . ASP A 1 390 ? -28.58 56.881 13.08 1 31.93 390 ASP A O 1
ATOM 2800 N N . TYR A 1 391 ? -28.857 57.092 10.832 1 28.8 391 TYR A N 1
ATOM 2801 C CA . TYR A 1 391 ? -28.304 58.437 10.745 1 27.43 391 TYR A CA 1
ATOM 2802 C C . TYR A 1 391 ? -29.243 59.48 11.371 1 30.71 391 TYR A C 1
ATOM 2803 O O . TYR A 1 391 ? -28.762 60.397 12.044 1 28.81 391 TYR A O 1
ATOM 2812 N N . MET A 1 392 ? -30.579 59.315 11.188 1 28.02 392 MET A N 1
ATOM 2813 C CA A MET A 1 392 ? -31.582 60.198 11.798 0.5 29.03 392 MET A CA 1
ATOM 2814 C CA B MET A 1 392 ? -31.577 60.199 11.811 0.5 27.14 392 MET A CA 1
ATOM 2815 C C . MET A 1 392 ? -31.371 60.21 13.321 1 33.1 392 MET A C 1
ATOM 2816 O O . MET A 1 392 ? -31.333 61.287 13.931 1 33.05 392 MET A O 1
ATOM 2825 N N . PHE A 1 393 ? -31.207 59.008 13.925 1 31.81 393 PHE A N 1
ATOM 2826 C CA . PHE A 1 393 ? -30.977 58.846 15.362 1 33.95 393 PHE A CA 1
ATOM 2827 C C . PHE A 1 393 ? -29.688 59.549 15.786 1 35.94 393 PHE A C 1
ATOM 2828 O O . PHE A 1 393 ? -29.685 60.226 16.814 1 35.29 393 PHE A O 1
ATOM 2836 N N . ALA A 1 394 ? -28.6 59.39 14.995 1 31.69 394 ALA A N 1
ATOM 2837 C CA . ALA A 1 394 ? -27.286 59.992 15.274 1 31.42 394 ALA A CA 1
ATOM 2838 C C . ALA A 1 394 ? -27.373 61.519 15.222 1 36.82 394 ALA A C 1
ATOM 2839 O O . ALA A 1 394 ? -26.743 62.185 16.041 1 37.1 394 ALA A O 1
ATOM 2841 N N . GLN A 1 395 ? -28.199 62.068 14.309 1 33.78 395 GLN A N 1
ATOM 2842 C CA . GLN A 1 395 ? -28.386 63.516 14.172 1 35.45 395 GLN A CA 1
ATOM 2843 C C . GLN A 1 395 ? -29.186 64.116 15.331 1 43.09 395 GLN A C 1
ATOM 2844 O O . GLN A 1 395 ? -28.947 65.262 15.705 1 43.97 395 GLN A O 1
ATOM 2850 N N . SER A 1 396 ? -30.144 63.368 15.888 1 42.6 396 SER A N 1
ATOM 2851 C CA . SER A 1 396 ? -30.96 63.918 16.975 1 45.44 396 SER A CA 1
ATOM 2852 C C . SER A 1 396 ? -30.395 63.675 18.379 1 49.47 396 SER A C 1
ATOM 2853 O O . SER A 1 396 ? -30.652 64.466 19.286 1 51.07 396 SER A O 1
ATOM 2856 N N . SER A 1 397 ? -29.649 62.585 18.567 1 44.78 397 SER A N 1
ATOM 2857 C CA . SER A 1 397 ? -29.182 62.219 19.892 1 46.46 397 SER A CA 1
ATOM 2858 C C . SER A 1 397 ? -27.943 62.976 20.355 1 49.82 397 SER A C 1
ATOM 2859 O O . SER A 1 397 ? -26.959 63.104 19.626 1 48.19 397 SER A O 1
ATOM 2862 N N . LYS A 1 398 ? -28.027 63.472 21.6 1 48.28 398 LYS A N 1
ATOM 2863 C CA . LYS A 1 398 ? -26.984 64.192 22.333 1 48.43 398 LYS A CA 1
ATOM 2864 C C . LYS A 1 398 ? -25.91 63.2 22.817 1 51.21 398 LYS A C 1
ATOM 2865 O O . LYS A 1 398 ? -24.831 63.621 23.24 1 50.37 398 LYS A O 1
ATOM 2871 N N . GLN A 1 399 ? -26.22 61.888 22.786 1 47.13 399 GLN A N 1
ATOM 2872 C CA . GLN A 1 399 ? -25.295 60.836 23.229 1 47.56 399 GLN A CA 1
ATOM 2873 C C . GLN A 1 399 ? -24.131 60.629 22.261 1 52.93 399 GLN A C 1
ATOM 2874 O O . GLN A 1 399 ? -23.043 60.26 22.689 1 52.13 399 GLN A O 1
ATOM 2880 N N . TYR A 1 400 ? -24.376 60.867 20.957 1 51.92 400 TYR A N 1
ATOM 2881 C CA . TYR A 1 400 ? -23.423 60.689 19.86 1 52.5 400 TYR A CA 1
ATOM 2882 C C . TYR A 1 400 ? -22.442 61.848 19.751 1 58.72 400 TYR A C 1
ATOM 2883 O O . TYR A 1 400 ? -22.842 62.998 19.521 1 59.53 400 TYR A O 1
ATOM 2892 N N . GLY A 1 401 ? -21.162 61.518 19.833 1 49.6 401 GLY A N 1
ATOM 2893 C CA . GLY A 1 401 ? -20.092 62.473 19.6 1 49.85 401 GLY A CA 1
ATOM 2894 C C . GLY A 1 401 ? -19.94 62.689 18.103 1 52.37 401 GLY A C 1
ATOM 2895 O O . GLY A 1 401 ? -20.588 62.004 17.299 1 50.21 401 GLY A O 1
ATOM 2896 N N . ASP A 1 402 ? -19.087 63.632 17.706 1 49.75 402 ASP A N 1
ATOM 2897 C CA . ASP A 1 402 ? -18.861 63.948 16.292 1 49.55 402 ASP A CA 1
ATOM 2898 C C . ASP A 1 402 ? -18.377 62.745 15.465 1 48.65 402 ASP A C 1
ATOM 2899 O O . ASP A 1 402 ? -18.872 62.53 14.36 1 47.11 402 ASP A O 1
ATOM 2904 N N . LEU A 1 403 ? -17.457 61.945 16.023 1 43.94 403 LEU A N 1
ATOM 2905 C CA . LEU A 1 403 ? -16.873 60.779 15.351 1 43.47 403 LEU A CA 1
ATOM 2906 C C . LEU A 1 403 ? -17.872 59.646 15.1 1 42.64 403 LEU A C 1
ATOM 2907 O O . LEU A 1 403 ? -17.897 59.09 14 1 40.36 403 LEU A O 1
ATOM 2912 N N . ARG A 1 404 ? -18.707 59.324 16.103 1 36.62 404 ARG A N 1
ATOM 2913 C CA . ARG A 1 404 ? -19.74 58.305 15.973 1 36.16 404 ARG A CA 1
ATOM 2914 C C . ARG A 1 404 ? -20.798 58.731 14.914 1 37.67 404 ARG A C 1
ATOM 2915 O O . ARG A 1 404 ? -21.194 57.91 14.087 1 35.97 404 ARG A O 1
ATOM 2923 N N . ARG A 1 405 ? -21.229 60.008 14.947 1 34.21 405 ARG A N 1
ATOM 2924 C CA . ARG A 1 405 ? -22.18 60.593 13.985 1 33.99 405 ARG A CA 1
ATOM 2925 C C . ARG A 1 405 ? -21.597 60.501 12.559 1 35.81 405 ARG A C 1
ATOM 2926 O O . ARG A 1 405 ? -22.318 60.151 11.612 1 34.36 405 ARG A O 1
ATOM 2934 N N . LEU A 1 406 ? -20.285 60.792 12.413 1 31.81 406 LEU A N 1
ATOM 2935 C CA . LEU A 1 406 ? -19.599 60.713 11.114 1 31.7 406 LEU A CA 1
ATOM 2936 C C . LEU A 1 406 ? -19.568 59.268 10.596 1 32.73 406 LEU A C 1
ATOM 2937 O O . LEU A 1 406 ? -19.798 59.03 9.413 1 31.19 406 LEU A O 1
ATOM 2942 N N . GLU A 1 407 ? -19.293 58.308 11.488 1 33.62 407 GLU A N 1
ATOM 2943 C CA . GLU A 1 407 ? -19.262 56.901 11.128 1 33.57 407 GLU A CA 1
ATOM 2944 C C . GLU A 1 407 ? -20.643 56.43 10.602 1 35.1 407 GLU A C 1
ATOM 2945 O O . GLU A 1 407 ? -20.699 55.67 9.635 1 32.47 407 GLU A O 1
ATOM 2951 N N . VAL A 1 408 ? -21.743 56.861 11.258 1 31.76 408 VAL A N 1
ATOM 2952 C CA . VAL A 1 408 ? -23.105 56.494 10.838 1 31.29 408 VAL A CA 1
ATOM 2953 C C . VAL A 1 408 ? -23.434 57.202 9.503 1 33.63 408 VAL A C 1
ATOM 2954 O O . VAL A 1 408 ? -24.057 56.606 8.594 1 31.98 408 VAL A O 1
ATOM 2958 N N . HIS A 1 409 ? -22.988 58.465 9.366 1 30.23 409 HIS A N 1
ATOM 2959 C CA . HIS A 1 409 ? -23.153 59.204 8.104 1 28.41 409 HIS A CA 1
ATOM 2960 C C . HIS A 1 409 ? -22.455 58.435 6.952 1 30.29 409 HIS A C 1
ATOM 2961 O O . HIS A 1 409 ? -23.012 58.28 5.855 1 28 409 HIS A O 1
ATOM 2968 N N . ASP A 1 410 ? -21.222 57.994 7.207 1 29.37 410 ASP A N 1
ATOM 2969 C CA . ASP A 1 410 ? -20.392 57.319 6.21 1 29.21 410 ASP A CA 1
ATOM 2970 C C . ASP A 1 410 ? -20.945 55.946 5.819 1 31.95 410 ASP A C 1
ATOM 2971 O O . ASP A 1 410 ? -20.9 55.637 4.637 1 31.26 410 ASP A O 1
ATOM 2976 N N . ALA A 1 411 ? -21.561 55.192 6.756 1 29.76 411 ALA A N 1
ATOM 2977 C CA . ALA A 1 411 ? -22.211 53.908 6.432 1 30.43 411 ALA A CA 1
ATOM 2978 C C . ALA A 1 411 ? -23.378 54.174 5.431 1 32.32 411 ALA A C 1
ATOM 2979 O O . ALA A 1 411 ? -23.53 53.443 4.446 1 30.32 411 ALA A O 1
ATOM 2981 N N . LEU A 1 412 ? -24.161 55.254 5.664 1 29.17 412 LEU A N 1
ATOM 2982 C CA . LEU A 1 412 ? -25.254 55.646 4.772 1 27.55 412 LEU A CA 1
ATOM 2983 C C . LEU A 1 412 ? -24.703 56.035 3.382 1 30.53 412 LEU A C 1
ATOM 2984 O O . LEU A 1 412 ? -25.259 55.629 2.349 1 28.92 412 LEU A O 1
ATOM 2989 N N . LEU A 1 413 ? -23.621 56.818 3.358 1 26.98 413 LEU A N 1
ATOM 2990 C CA . LEU A 1 413 ? -22.998 57.224 2.096 1 26.02 413 LEU A CA 1
ATOM 2991 C C . LEU A 1 413 ? -22.438 56.017 1.314 1 29.96 413 LEU A C 1
ATOM 2992 O O . LEU A 1 413 ? -22.576 55.992 0.1 1 28.39 413 LEU A O 1
ATOM 2997 N N . PHE A 1 414 ? -21.831 55.024 2.003 1 28.73 414 PHE A N 1
ATOM 2998 C CA . PHE A 1 414 ? -21.347 53.809 1.337 1 28.63 414 PHE A CA 1
ATOM 2999 C C . PHE A 1 414 ? -22.507 53.058 0.661 1 31.15 414 PHE A C 1
ATOM 3000 O O . PHE A 1 414 ? -22.329 52.575 -0.465 1 31.52 414 PHE A O 1
ATOM 3008 N N . HIS A 1 415 ? -23.684 52.97 1.335 1 28.14 415 HIS A N 1
ATOM 3009 C CA . HIS A 1 415 ? -24.912 52.373 0.754 1 28.3 415 HIS A CA 1
ATOM 3010 C C . HIS A 1 415 ? -25.35 53.196 -0.455 1 30.03 415 HIS A C 1
ATOM 3011 O O . HIS A 1 415 ? -25.654 52.628 -1.498 1 29.6 415 HIS A O 1
ATOM 3018 N N . TYR A 1 416 ? -25.351 54.533 -0.321 1 26.97 416 TYR A N 1
ATOM 3019 C CA . TYR A 1 416 ? -25.724 55.442 -1.413 1 25.81 416 TYR A CA 1
ATOM 3020 C C . TYR A 1 416 ? -24.883 55.193 -2.696 1 29.73 416 TYR A C 1
ATOM 3021 O O . TYR A 1 416 ? -25.447 55.033 -3.77 1 28.42 416 TYR A O 1
ATOM 3030 N N . GLU A 1 417 ? -23.551 55.16 -2.564 1 26.58 417 GLU A N 1
ATOM 3031 C CA . GLU A 1 417 ? -22.622 54.915 -3.681 1 26.81 417 GLU A CA 1
ATOM 3032 C C . GLU A 1 417 ? -22.907 53.557 -4.321 1 31.44 417 GLU A C 1
ATOM 3033 O O . GLU A 1 417 ? -22.988 53.462 -5.541 1 30.26 417 GLU A O 1
ATOM 3039 N N . HIS A 1 418 ? -23.06 52.511 -3.493 1 29.14 418 HIS A N 1
ATOM 3040 C CA . HIS A 1 418 ? -23.312 51.161 -3.989 1 31.57 418 HIS A CA 1
ATOM 3041 C C . HIS A 1 418 ? -24.646 51.041 -4.747 1 35.19 418 HIS A C 1
ATOM 3042 O O . HIS A 1 418 ? -24.684 50.426 -5.816 1 34.86 418 HIS A O 1
ATOM 3049 N N . GLY A 1 419 ? -25.707 51.618 -4.174 1 31.33 419 GLY A N 1
ATOM 3050 C CA . GLY A 1 419 ? -27.047 51.581 -4.748 1 30.9 419 GLY A CA 1
ATOM 3051 C C . GLY A 1 419 ? -27.133 52.358 -6.042 1 33.12 419 GLY A C 1
ATOM 3052 O O . GLY A 1 419 ? -27.797 51.916 -6.982 1 31.26 419 GLY A O 1
ATOM 3053 N N . LEU A 1 420 ? -26.43 53.509 -6.106 1 29.33 420 LEU A N 1
ATOM 3054 C CA . LEU A 1 420 ? -26.367 54.352 -7.293 1 30.31 420 LEU A CA 1
ATOM 3055 C C . LEU A 1 420 ? -25.697 53.568 -8.433 1 34.26 420 LEU A C 1
ATOM 3056 O O . LEU A 1 420 ? -26.22 53.535 -9.55 1 32.74 420 LEU A O 1
ATOM 3061 N N . GLY A 1 421 ? -24.573 52.917 -8.121 1 31.88 421 GLY A N 1
ATOM 3062 C CA . GLY A 1 421 ? -23.836 52.081 -9.059 1 32.93 421 GLY A CA 1
ATOM 3063 C C . GLY A 1 421 ? -24.658 50.894 -9.528 1 37.22 421 GLY A C 1
ATOM 3064 O O . GLY A 1 421 ? -24.646 50.578 -10.721 1 37.84 421 GLY A O 1
ATOM 3065 N N . ARG A 1 422 ? -25.417 50.254 -8.605 1 33.33 422 ARG A N 1
ATOM 3066 C CA . ARG A 1 422 ? -26.306 49.133 -8.951 1 34.65 422 ARG A CA 1
ATOM 3067 C C . ARG A 1 422 ? -27.39 49.578 -9.933 1 36.58 422 ARG A C 1
ATOM 3068 O O . ARG A 1 422 ? -27.611 48.9 -10.927 1 36.34 422 ARG A O 1
ATOM 3076 N N . LEU A 1 423 ? -28.073 50.705 -9.64 1 30.65 423 LEU A N 1
ATOM 3077 C CA . LEU A 1 423 ? -29.153 51.233 -10.486 1 29.92 423 LEU A CA 1
ATOM 3078 C C . LEU A 1 423 ? -28.689 51.598 -11.89 1 35.87 423 LEU A C 1
ATOM 3079 O O . LEU A 1 423 ? -29.388 51.342 -12.864 1 35.89 423 LEU A O 1
ATOM 3084 N N . LEU A 1 424 ? -27.492 52.158 -11.989 1 33.82 424 LEU A N 1
ATOM 3085 C CA . LEU A 1 424 ? -26.9 52.6 -13.245 1 35.16 424 LEU A CA 1
ATOM 3086 C C . LEU A 1 424 ? -26.336 51.444 -14.057 1 41.8 424 LEU A C 1
ATOM 3087 O O . LEU A 1 424 ? -26.201 51.568 -15.274 1 43.05 424 LEU A O 1
ATOM 3092 N N . SER A 1 425 ? -26.007 50.321 -13.393 1 40.09 425 SER A N 1
ATOM 3093 C CA . SER A 1 425 ? -25.43 49.141 -14.035 1 42.9 425 SER A CA 1
ATOM 3094 C C . SER A 1 425 ? -26.462 48.145 -14.587 1 53.26 425 SER A C 1
ATOM 3095 O O . SER A 1 425 ? -26.09 47.373 -15.473 1 55.13 425 SER A O 1
ATOM 3098 N N . VAL A 1 426 ? -27.737 48.133 -14.065 1 51.65 426 VAL A N 1
ATOM 3099 C CA . VAL A 1 426 ? -28.805 47.223 -14.561 1 53.56 426 VAL A CA 1
ATOM 3100 C C . VAL A 1 426 ? -29.09 47.453 -16.059 1 58.95 426 VAL A C 1
ATOM 3101 O O . VAL A 1 426 ? -28.736 48.509 -16.596 1 56.62 426 VAL A O 1
ATOM 3105 N N . THR A 1 427 ? -29.731 46.465 -16.725 1 59.57 427 THR A N 1
ATOM 3106 C CA . THR A 1 427 ? -30.097 46.537 -18.149 1 61.05 427 THR A CA 1
ATOM 3107 C C . THR A 1 427 ? -30.97 47.786 -18.412 1 62.32 427 THR A C 1
ATOM 3108 O O . THR A 1 427 ? -30.58 48.666 -19.19 1 61.21 427 THR A O 1
ATOM 3112 N N . LEU A 1 428 ? -32.108 47.891 -17.707 1 57.51 428 LEU A N 1
ATOM 3113 C CA . LEU A 1 428 ? -32.999 49.041 -17.865 1 55.25 428 LEU A CA 1
ATOM 3114 C C . LEU A 1 428 ? -33.092 49.839 -16.55 1 52 428 LEU A C 1
ATOM 3115 O O . LEU A 1 428 ? -33.893 49.458 -15.688 1 50.29 428 LEU A O 1
ATOM 3120 N N . PRO A 1 429 ? -32.251 50.901 -16.33 1 45.02 429 PRO A N 1
ATOM 3121 C CA . PRO A 1 429 ? -32.333 51.658 -15.066 1 40.97 429 PRO A CA 1
ATOM 3122 C C . PRO A 1 429 ? -33.717 52.242 -14.803 1 39.36 429 PRO A C 1
ATOM 3123 O O . PRO A 1 429 ? -34.145 52.236 -13.655 1 36.05 429 PRO A O 1
ATOM 3127 N N . ARG A 1 430 ? -34.441 52.699 -15.868 1 35.61 430 ARG A N 1
ATOM 3128 C CA . ARG A 1 430 ? -35.794 53.25 -15.716 1 35.23 430 ARG A CA 1
ATOM 3129 C C . ARG A 1 430 ? -36.759 52.247 -15.076 1 38.58 430 ARG A C 1
ATOM 3130 O O . ARG A 1 430 ? -37.545 52.636 -14.211 1 34.99 430 ARG A O 1
ATOM 3138 N N . HIS A 1 431 ? -36.714 50.969 -15.511 1 39.04 431 HIS A N 1
ATOM 3139 C CA . HIS A 1 431 ? -37.608 49.926 -14.992 1 40.71 431 HIS A CA 1
ATOM 3140 C C . HIS A 1 431 ? -37.38 49.656 -13.504 1 39.67 431 HIS A C 1
ATOM 3141 O O . HIS A 1 431 ? -38.35 49.551 -12.76 1 36.47 431 HIS A O 1
ATOM 3148 N N . ARG A 1 432 ? -36.112 49.513 -13.074 1 36.38 432 ARG A N 1
ATOM 3149 C CA . ARG A 1 432 ? -35.826 49.259 -11.66 1 35.92 432 ARG A CA 1
ATOM 3150 C C . ARG A 1 432 ? -36.236 50.468 -10.784 1 36.45 432 ARG A C 1
ATOM 3151 O O . ARG A 1 432 ? -36.811 50.282 -9.705 1 35.11 432 ARG A O 1
ATOM 3159 N N . VAL A 1 433 ? -35.947 51.696 -11.256 1 32.05 433 VAL A N 1
ATOM 3160 C CA . VAL A 1 433 ? -36.316 52.919 -10.533 1 29.54 433 VAL A CA 1
ATOM 3161 C C . VAL A 1 433 ? -37.85 52.999 -10.467 1 33.5 433 VAL A C 1
ATOM 3162 O O . VAL A 1 433 ? -38.396 53.288 -9.406 1 32.79 433 VAL A O 1
ATOM 3166 N N . SER A 1 434 ? -38.543 52.669 -11.582 1 31.13 434 SER A N 1
ATOM 3167 C CA . SER A 1 434 ? -40.008 52.656 -11.624 1 31.13 434 SER A CA 1
ATOM 3168 C C . SER A 1 434 ? -40.581 51.646 -10.619 1 35.27 434 SER A C 1
ATOM 3169 O O . SER A 1 434 ? -41.536 51.976 -9.913 1 34.88 434 SER A O 1
ATOM 3172 N N . THR A 1 435 ? -39.991 50.432 -10.552 1 33.67 435 THR A N 1
ATOM 3173 C CA . T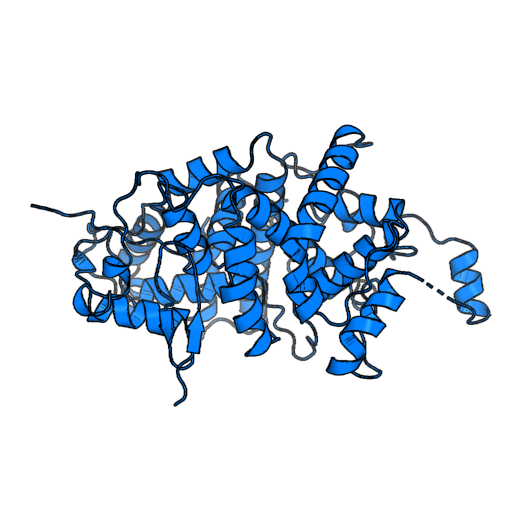HR A 1 435 ? -40.428 49.35 -9.643 1 35.61 435 THR A CA 1
ATOM 3174 C C . THR A 1 435 ? -40.306 49.773 -8.182 1 36.85 435 THR A C 1
ATOM 3175 O O . THR A 1 435 ? -41.271 49.611 -7.426 1 35.44 435 THR A O 1
ATOM 3179 N N . LEU A 1 436 ? -39.133 50.32 -7.793 1 32.62 436 LEU A N 1
ATOM 3180 C CA . LEU A 1 436 ? -38.914 50.799 -6.424 1 32.68 436 LEU A CA 1
ATOM 3181 C C . LEU A 1 436 ? -39.88 51.947 -6.101 1 33.26 436 LEU A C 1
ATOM 3182 O O . LEU A 1 436 ? -40.481 51.947 -5.032 1 32.41 436 LEU A O 1
ATOM 3187 N N . GLY A 1 437 ? -40.033 52.885 -7.043 1 29.05 437 GLY A N 1
ATOM 3188 C CA . GLY A 1 437 ? -40.926 54.029 -6.902 1 28.02 437 GLY A CA 1
ATOM 3189 C C . GLY A 1 437 ? -42.36 53.649 -6.593 1 31.21 437 GLY A C 1
ATOM 3190 O O . GLY A 1 437 ? -42.924 54.117 -5.602 1 30.3 437 GLY A O 1
ATOM 3191 N N . SER A 1 438 ? -42.952 52.753 -7.405 1 29.69 438 SER A N 1
ATOM 3192 C CA . SER A 1 438 ? -44.345 52.353 -7.209 1 30.78 438 SER A CA 1
ATOM 3193 C C . SER A 1 438 ? -44.555 51.412 -6.046 1 35.33 438 SER A C 1
ATOM 3194 O O . SER A 1 438 ? -45.597 51.5 -5.405 1 35.49 438 SER A O 1
ATOM 3197 N N . SER A 1 439 ? -43.599 50.523 -5.766 1 32.89 439 SER A N 1
ATOM 3198 C CA . SER A 1 439 ? -43.762 49.566 -4.671 1 34.72 439 SER A CA 1
ATOM 3199 C C . SER A 1 439 ? -43.536 50.194 -3.308 1 36.65 439 SER A C 1
ATOM 3200 O O . SER A 1 439 ? -44.153 49.765 -2.34 1 37.62 439 SER A O 1
ATOM 3203 N N . LEU A 1 440 ? -42.589 51.135 -3.207 1 30.98 440 LEU A N 1
ATOM 3204 C CA . LEU A 1 440 ? -42.199 51.654 -1.897 1 29.98 440 LEU A CA 1
ATOM 3205 C C . LEU A 1 440 ? -42.425 53.112 -1.615 1 31.03 440 LEU A C 1
ATOM 3206 O O . LEU A 1 440 ? -42.519 53.49 -0.438 1 30.06 440 LEU A O 1
ATOM 3211 N N . PHE A 1 441 ? -42.394 53.949 -2.646 1 27.11 441 PHE A N 1
ATOM 3212 C CA . PHE A 1 441 ? -42.349 55.386 -2.438 1 26.02 441 PHE A CA 1
ATOM 3213 C C . PHE A 1 441 ? -43.519 56.188 -2.988 1 30.02 441 PHE A C 1
ATOM 3214 O O . PHE A 1 441 ? -43.421 57.416 -3.031 1 30.1 441 PHE A O 1
ATOM 3222 N N . ASN A 1 442 ? -44.644 55.529 -3.315 1 27.91 442 ASN A N 1
ATOM 3223 C CA . ASN A 1 442 ? -45.855 56.225 -3.769 1 27.68 442 ASN A CA 1
ATOM 3224 C C . ASN A 1 442 ? -45.642 57.044 -5.087 1 30.93 442 ASN A C 1
ATOM 3225 O O . ASN A 1 442 ? -46.308 58.06 -5.304 1 29.94 442 ASN A O 1
ATOM 3230 N N . VAL A 1 443 ? -44.757 56.557 -5.979 1 28 443 VAL A N 1
ATOM 3231 C CA . VAL A 1 443 ? -44.429 57.209 -7.269 1 27.43 443 VAL A CA 1
ATOM 3232 C C . VAL A 1 443 ? -44.991 56.326 -8.388 1 31.48 443 VAL A C 1
ATOM 3233 O O . VAL A 1 443 ? -44.595 55.177 -8.482 1 32.26 443 VAL A O 1
ATOM 3237 N N . ASN A 1 444 ? -45.885 56.851 -9.224 1 28.33 444 ASN A N 1
ATOM 3238 C CA . ASN A 1 444 ? -46.562 56.04 -10.253 1 30.19 444 ASN A CA 1
ATOM 3239 C C . ASN A 1 444 ? -46.408 56.522 -11.694 1 35.42 444 ASN A C 1
ATOM 3240 O O . ASN A 1 444 ? -46.824 55.829 -12.625 1 35.48 444 ASN A O 1
ATOM 3245 N N . ASP A 1 445 ? -45.823 57.708 -11.883 1 31.49 445 ASP A N 1
ATOM 3246 C CA . ASP A 1 445 ? -45.623 58.267 -13.214 1 31.3 445 ASP A CA 1
ATOM 3247 C C . ASP A 1 445 ? -44.459 59.258 -13.158 1 32.85 445 ASP A C 1
ATOM 3248 O O . ASP A 1 445 ? -43.952 59.548 -12.068 1 28.32 445 ASP A O 1
ATOM 3253 N N . ILE A 1 446 ? -44.043 59.768 -14.32 1 30.55 446 ILE A N 1
ATOM 3254 C CA . ILE A 1 446 ? -42.917 60.703 -14.422 1 29.66 446 ILE A CA 1
ATOM 3255 C C . ILE A 1 446 ? -43.095 61.991 -13.593 1 32.04 446 ILE A C 1
ATOM 3256 O O . ILE A 1 446 ? -42.118 62.496 -13.043 1 29.12 446 ILE A O 1
ATOM 3261 N N . TYR A 1 447 ? -44.308 62.567 -13.591 1 29.67 447 TYR A N 1
ATOM 3262 C CA . TYR A 1 447 ? -44.576 63.809 -12.87 1 29.48 447 TYR A CA 1
ATOM 3263 C C . TYR A 1 447 ? -44.3 63.59 -11.365 1 30.17 447 TYR A C 1
ATOM 3264 O O . TYR A 1 447 ? -43.602 64.386 -10.722 1 27.77 447 TYR A O 1
ATOM 3273 N N . GLU A 1 448 ? -44.816 62.478 -10.823 1 26.89 448 GLU A N 1
ATOM 3274 C CA . GLU A 1 448 ? -44.585 62.125 -9.421 1 25.63 448 GLU A CA 1
ATOM 3275 C C . GLU A 1 448 ? -43.112 61.823 -9.161 1 28.3 448 GLU A C 1
ATOM 3276 O O . GLU A 1 448 ? -42.602 62.178 -8.093 1 26.17 448 GLU A O 1
ATOM 3282 N N . LEU A 1 449 ? -42.416 61.178 -10.12 1 26.54 449 LEU A N 1
ATOM 3283 C CA . LEU A 1 449 ? -40.983 60.894 -9.924 1 25.59 449 LEU A CA 1
ATOM 3284 C C . LEU A 1 449 ? -40.191 62.185 -9.761 1 27.14 449 LEU A C 1
ATOM 3285 O O . LEU A 1 449 ? -39.35 62.291 -8.862 1 25.13 449 LEU A O 1
ATOM 3290 N N . LEU A 1 450 ? -40.465 63.177 -10.64 1 24.78 450 LEU A N 1
ATOM 3291 C CA . LEU A 1 450 ? -39.773 64.46 -10.594 1 23.92 450 LEU A CA 1
ATOM 3292 C C . LEU A 1 450 ? -39.95 65.136 -9.247 1 25.71 450 LEU A C 1
ATOM 3293 O O . LEU A 1 450 ? -38.95 65.549 -8.649 1 24.95 450 LEU A O 1
ATOM 3298 N N . TYR A 1 451 ? -41.183 65.179 -8.722 1 23.11 451 TYR A N 1
ATOM 3299 C CA . TYR A 1 451 ? -41.401 65.778 -7.405 1 23.61 451 TYR A CA 1
ATOM 3300 C C . TYR A 1 451 ? -40.753 64.982 -6.282 1 25.89 451 TYR A C 1
ATOM 3301 O O . TYR A 1 451 ? -40.097 65.576 -5.416 1 23.71 451 TYR A O 1
ATOM 3310 N N . PHE A 1 452 ? -40.859 63.643 -6.338 1 22.09 452 PHE A N 1
ATOM 3311 C CA . PHE A 1 452 ? -40.247 62.774 -5.33 1 21.54 452 PHE A CA 1
ATOM 3312 C C . PHE A 1 452 ? -38.712 62.98 -5.258 1 25.2 452 PHE A C 1
ATOM 3313 O O . PHE A 1 452 ? -38.139 62.9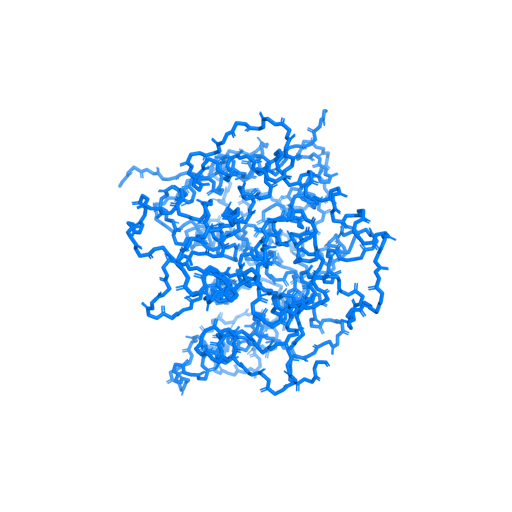91 -4.164 1 24.76 452 PHE A O 1
ATOM 3321 N N . LEU A 1 453 ? -38.046 63.09 -6.419 1 22.09 453 LEU A N 1
ATOM 3322 C CA . LEU A 1 453 ? -36.584 63.246 -6.43 1 22.17 453 LEU A CA 1
ATOM 3323 C C . LEU A 1 453 ? -36.159 64.537 -5.695 1 25.28 453 LEU A C 1
ATOM 3324 O O . LEU A 1 453 ? -35.221 64.533 -4.916 1 23.08 453 LEU A O 1
ATOM 3329 N N . VAL A 1 454 ? -36.896 65.612 -5.923 1 22.59 454 VAL A N 1
ATOM 3330 C CA . VAL A 1 454 ? -36.63 66.93 -5.351 1 23.77 454 VAL A CA 1
ATOM 3331 C C . VAL A 1 454 ? -37.092 67.048 -3.871 1 26.31 454 VAL A C 1
ATOM 3332 O O . VAL A 1 454 ? -36.487 67.791 -3.099 1 27.48 454 VAL A O 1
ATOM 3336 N N . LEU A 1 455 ? -38.179 66.367 -3.5 1 23.61 455 LEU A N 1
ATOM 3337 C CA . LEU A 1 455 ? -38.731 66.459 -2.146 1 24.13 455 LEU A CA 1
ATOM 3338 C C . LEU A 1 455 ? -38.154 65.464 -1.157 1 25.76 455 LEU A C 1
ATOM 3339 O O . LEU A 1 455 ? -38.011 65.799 0.017 1 26.38 455 LEU A O 1
ATOM 3344 N N . GLY A 1 456 ? -37.903 64.241 -1.613 1 22.28 456 GLY A N 1
ATOM 3345 C CA . GLY A 1 456 ? -37.469 63.148 -0.742 1 21.75 456 GLY A CA 1
ATOM 3346 C C . GLY A 1 456 ? -38.674 62.346 -0.275 1 25.58 456 GLY A C 1
ATOM 3347 O O . GLY A 1 456 ? -38.532 61.398 0.494 1 24.94 456 GLY A O 1
ATOM 3348 N N . PHE A 1 457 ? -39.882 62.715 -0.761 1 23.64 457 PHE A N 1
ATOM 3349 C CA . PHE A 1 457 ? -41.152 62.049 -0.431 1 23.32 457 PHE A CA 1
ATOM 3350 C C . PHE A 1 457 ? -42.172 62.399 -1.508 1 27.15 457 PHE A C 1
ATOM 3351 O O . PHE A 1 457 ? -41.989 63.367 -2.256 1 25.26 457 PHE A O 1
ATOM 3359 N N . LEU A 1 458 ? -43.294 61.676 -1.523 1 25.38 458 LEU A N 1
ATOM 3360 C CA . LEU A 1 458 ? -44.347 61.952 -2.494 1 25.31 458 LEU A CA 1
ATOM 3361 C C . LEU A 1 458 ? -45.694 61.686 -1.826 1 29.72 458 LEU A C 1
ATOM 3362 O O . LEU A 1 458 ? -46.04 60.536 -1.577 1 28.76 458 LEU A O 1
ATOM 3367 N N . PRO A 1 459 ? -46.449 62.757 -1.5 1 26.97 459 PRO A N 1
ATOM 3368 C CA . PRO A 1 459 ? -47.742 62.551 -0.826 1 28.02 459 PRO A CA 1
ATOM 3369 C C . PRO A 1 459 ? -48.898 62.417 -1.812 1 32.07 459 PRO A C 1
ATOM 3370 O O . PRO A 1 459 ? -48.889 63.047 -2.863 1 30.94 459 PRO A O 1
ATOM 3374 N N . SER A 1 460 ? -49.906 61.632 -1.459 1 29.77 460 SER A N 1
ATOM 3375 C CA . SER A 1 460 ? -51.154 61.577 -2.221 1 30.28 460 SER A CA 1
ATOM 3376 C C . SER A 1 460 ? -52.277 61.125 -1.33 1 33.38 460 SER A C 1
ATOM 3377 O O . SER A 1 460 ? -52.041 60.436 -0.334 1 32.91 460 SER A O 1
ATOM 3380 N N . VAL A 1 461 ? -53.502 61.522 -1.668 1 32.52 461 VAL A N 1
ATOM 3381 C CA . VAL A 1 461 ? -54.669 61.138 -0.879 1 34.43 461 VAL A CA 1
ATOM 3382 C C . VAL A 1 461 ? -54.843 59.612 -0.999 1 39.04 461 VAL A C 1
ATOM 3383 O O . VAL A 1 461 ? -54.987 59.081 -2.1 1 37.6 461 VAL A O 1
ATOM 3387 N N . ALA A 1 462 ? -54.739 58.923 0.134 1 38.1 462 ALA A N 1
ATOM 3388 C CA . ALA A 1 462 ? -54.87 57.473 0.212 1 40.65 462 ALA A CA 1
ATOM 3389 C C . ALA A 1 462 ? -56.208 57.072 0.827 1 50.17 462 ALA A C 1
ATOM 3390 O O . ALA A 1 462 ? -56.682 55.97 0.558 1 52.04 462 ALA A O 1
ATOM 3392 N N . VAL A 1 463 ? -56.791 57.955 1.689 1 47.37 463 VAL A N 1
ATOM 3393 C CA . VAL A 1 463 ? -58.026 57.719 2.434 1 48.71 463 VAL A CA 1
ATOM 3394 C C . VAL A 1 463 ? -59.162 58.619 1.893 1 56.58 463 VAL A C 1
ATOM 3395 O O . VAL A 1 463 ? -59.093 59.843 2.001 1 54.62 463 VAL A O 1
ATOM 3399 N N . LEU A 1 464 ? -60.181 57.999 1.282 1 57.98 464 LEU A N 1
ATOM 3400 C CA . LEU A 1 464 ? -61.314 58.703 0.659 1 61.48 464 LEU A CA 1
ATOM 3401 C C . LEU A 1 464 ? -62.646 58.063 0.984 1 67.7 464 LEU A C 1
ATOM 3402 O O . LEU A 1 464 ? -62.715 56.832 1.016 1 67.88 464 LEU A O 1
ATOM 3407 N N . PRO A 1 465 ? -63.744 58.856 1.101 1 66.64 465 PRO A N 1
ATOM 3408 C CA . PRO A 1 465 ? -65.067 58.244 1.328 1 70.23 465 PRO A CA 1
ATOM 3409 C C . PRO A 1 465 ? -65.541 57.459 0.101 1 79.03 465 PRO A C 1
ATOM 3410 O O . PRO A 1 465 ? -66.339 56.515 0.277 1 86.84 465 PRO A O 1
#

InterPro domains:
  IPR002493 Herpesvirus UL25 [MF_04025] (1-642)
  IPR002493 Herpesvirus UL25 [PF01499] (13-621)

Solvent-accessible surface area: 19451 Å² total; per-residue (Å²): 231,139,57,20,102,10,1,1,1,107,59,27,70,104,2,162,19,137,126,79,6,5,18,45,3,0,59,41,0,50,131,89,20,64,18,166,15,2,11,1,7,50,32,1,20,138,11,2,108,39,5,37,95,78,87,119,17,78,175,66,9,109,11,62,112,59,125,19,78,14,6,24,40,68,0,0,66,14,0,4,62,0,0,36,34,0,14,32,32,76,32,204,40,45,61,6,9,5,0,1,0,1,3,0,0,1,3,0,0,6,75,4,20,186,107,77,70,123,78,15,99,34,7,60,42,0,3,41,43,2,16,89,5,0,37,100,0,10,70,18,4,67,152,43,46,93,79,40,142,57,90,52,14,79,34,88,1,28,7,11,28,110,24,57,77,128,55,148,38,8,56,5,118,42,69,56,93,33,11,133,80,12,4,8,52,55,1,0,0,0,50,5,0,71,166,87,35,0,2,81,42,1,32,35,38,68,120,123,70,152,112,36,82,99,34,200,148,59,53,148,144,55,25,6,22,100,16,3,117,135,13,2,80,80,94,36,31,226,106,22,12,70,4,16,83,44,2,3,8,0,0,13,0,0,7,2,0,3,0,2,2,1,0,45,53,4,0,20,45,73,36,8,132,33,134,87,98,9,154,0,68,7,32,15,0,20,4,92,157,70,93,124,138,34,127,10,2,48,29,1,3,142,71,0,0,26,41,35,27,83,199,61,59,70,0,8,0,1,48,0,1,0,0,2,0,0,2,0,2,8,2,0,40,137,48,39,49,44,10,95,171,66,119,47,8,2,6,68,16,3,35,0,42,55,6,210,160,60,45,130,122,124,76,30,40,11,7,2,35,0,8,5,5,1,11,14,0,2,0,60,0,7,16,50,134,121,18,112,121,71,3,68,50,4,0,60,69,10,0,25,9,67,27,19,6,1,16,1,0,1,0,0,0,0,0,0,0,10,48,58,88,136,182

Sequence (423 aa):
MVPSYFGITQNDPFIRFHTDFRGEVVNTMFENASTWTFSFGIWYYRLKRGLYTQPRWKRVYHLAQMDNFSISQELLLGVVNALENVTVYPTYDCVLSDLEAAACLLAAYGHALWEGRDPPDSVATVLGELPQLLPRLADDVSREIAAWEGPVAAGNNYYAYRDSPDLRYYMPLSGGRHYHPGTFDRHVLVRLFHKRGVIQHHLPGYGTITEELVQERLSGQVDVLSLWSRRLLVGKLGRDVPVFVHEQQYLRSGLTCLAGLLLLWKVTNADSVFAPRTGKFTLADLLGSDAVGRVRNFEFLVRYYIGPWYARDPAVTLSQLFPGLALLAVTESVRSGWDPSRRSNPVADYMMFAQSSKQYGDLRRLEVHDALLFHYEHGLGRLLSVTLPRHRVSTLGSSLFNVNDIYELLYFLVLGFLPSVAVLP

Secondary structure (DSSP, 8-state):
-PPEEE---TTSPPEEESS-HHHHHHHHHHHHS-GGGEE--HHHHHHHHHHHTSHHHHHHTT---TT-S---HHHHHHHHHHHHTTT----TT--S-HHHHHHHHHHHHHHHT-S-PPPP-SHHHHHHTHHHHHHHHHHHHHHHHHT--SPPBTTTBTB-----TT---SS--BTTTBPPTTTTTTBHHHHHHHHTTSS--BTTBS---HHHHHHHHH----HHHHHHHHHHHHHHTT----TTTSHHHHHHHHHHHHHHHHHHHHHTSS-TTSPP-S---HHHHH-TTT-----HHHHHIIIIIHHHHHH-TT--HHHH-HHHHHHHHHHHHHTT--TTT---HHHHHHHHHH-TT--HHHHHHHHHHHHHHHHHHHHHHHHSS-HHHHHHHHHHHHS---SHHHHHHHHHHS---EE----

Organism: Human cytomegalovirus (strain AD169) (NCBI:txid10360)

Foldseek 3Di:
DPWDWFDQAPVFDTDTDRPAVQLVLLVLLVVFAPLQLKALFDQLLVVLLVQCVPVVSCVQQVRDDNPGRGGGSSSLCLLLVLLQCLQQPPDPPDQAFLLQLLLLLQLLVVVLVVPPDDRAQASLRSLLCLLPRLVVVLVLLVVLLVVDDDDAQPLLFQQFFDADLPDLFLAADPPRGAHAQPRCVRHSSVVSCCVSQQAPDAPSYDDDDVVNVVCVVPVPDHSSVVSQCSHCCVPVNPPRDDCSRNVSSVSSNSLQSLLSSLCSQQLQPDHPPPDDDAFFDCCSRNNPVVGVGRDSVSSCSVRPVSSVCVVPVNRYLSSQFSLLLVQLLVQLVVVVQFSNRVPDLSVVLSCLVPDPVHDPVNNSSSSRRSSSSNSNSSSSLSSDPRSNVSSCVCCVNGRRAHDSVQVSVCRRNVTGMGRNHDD

Nearest PDB structures (foldseek):
  7nxp-assembly1_A  TM=1.002E+00  e=3.858E-71  Human betaherpesvirus 5
  8tew-assembly1_F  TM=9.643E-01  e=4.596E-51  Human herpesvirus 5 strain AD169
  8tep-assembly1_E  TM=9.579E-01  e=5.791E-50  Human herpesvirus 5 strain AD169
  8teu-assembly1_E  TM=9.295E-01  e=1.568E-48  Human herpesvirus 5 strain AD169
  7nxr-assembly1_A  TM=8.593E-01  e=1.897E-18  Murid gammaherpesvirus 4